Protein AF-A0AA87K3X0-F1 (afdb_monomer)

Secondary structure (DSSP, 8-state):
----PPP-----------------PPPP----------------------------HHHHHHHHHHHHHHHHHHHHHHHHHHHHHHHHHHHHHHHHHHHHHHHHHHHHHHHHHHH--HHHHHHHHHHHHHHHHHHHHHHHHHHHHHHHHHHHHHHHHHHHHHHHHHHHHHHHHHHHHHHHHHHHHHHHHHHTTS-HHHHHHHHHHHHHHHHHHHHHHHHHHHHHHHHHHHHHHHHHHHHHHHHHHHHHHHHHHHHHHHHHHHHHHHHHHHHHHHHHHHHHHHHHHHHHT--EEE--SSHHHHHHHHHHHHHHHHHHHHSGGGS-HHHHHHHHHHHHHHHHHHHHHHHHHHHH-EEEPPP--------TTS--TTT-

Sequence (376 aa):
MNKKSIKTLATGAAIATAIGATSVPTFAEEVTPTVETNTDTVVSATETPVAEAPKTSADVKPALDAQQAVVDATAAEANQAQADVDAANQAVATAEAEVTTATQAVKDAEENLANATPENIAANQADQTANLADQTANATETDEVNAEIESQTQTVTDAQVAVDTAQAEKDQADSAVTAAEADVKAAQDALSGTGLAEAQATLDTANKAVTDAKANVDTATQAVEDAKKADTKRQEAIDAATTDVSVKTDAVDTASSRVTAAQNNVASTTEALAKANDAVTAATDALKNVDTLTISGPIEEFGDTLSKYQRIKMKLAFSSQHYTADEITALEAEQEELNKKLTEFGAEIFKTGKLNLAPNQNKETFDPNNMTYDQR

Organism: NCBI:txid996306

Mean predicted aligned error: 22.21 Å

pLDDT: mean 76.87, std 21.36, range [25.72, 97.62]

Radius of gyration: 57.91 Å; Cα contacts (8 Å, |Δi|>4): 70; chains: 1; bounding box: 135×62×169 Å

Structure (mmCIF, N/CA/C/O backbone):
data_AF-A0AA87K3X0-F1
#
_entry.id   AF-A0AA87K3X0-F1
#
loop_
_atom_site.group_PDB
_atom_site.id
_atom_site.type_symbol
_atom_site.label_atom_id
_atom_site.label_alt_id
_atom_site.label_comp_id
_atom_site.label_asym_id
_atom_site.label_entity_id
_atom_site.label_seq_id
_atom_site.pdbx_PDB_ins_code
_atom_site.Cartn_x
_atom_site.Cartn_y
_atom_site.Cartn_z
_atom_site.occupancy
_atom_site.B_iso_or_equiv
_atom_site.auth_seq_id
_atom_site.auth_comp_id
_atom_site.auth_asym_id
_atom_site.auth_atom_id
_atom_site.pdbx_PDB_model_num
ATOM 1 N N . MET A 1 1 ? -22.205 -8.011 -4.528 1.00 39.41 1 MET A N 1
ATOM 2 C CA . MET A 1 1 ? -22.353 -8.088 -6.001 1.00 39.41 1 MET A CA 1
ATOM 3 C C . MET A 1 1 ? -22.701 -6.708 -6.539 1.00 39.41 1 MET A C 1
ATOM 5 O O . MET A 1 1 ? -23.805 -6.250 -6.298 1.00 39.41 1 MET A O 1
ATOM 9 N N . ASN A 1 2 ? -21.780 -6.044 -7.241 1.00 32.84 2 ASN A N 1
ATOM 10 C CA . ASN A 1 2 ? -22.113 -4.926 -8.127 1.00 32.84 2 ASN A CA 1
ATOM 11 C C . ASN A 1 2 ? -21.024 -4.825 -9.207 1.00 32.84 2 ASN A C 1
ATOM 13 O O . ASN A 1 2 ? -19.932 -4.327 -8.957 1.00 32.84 2 ASN A O 1
ATOM 17 N N . LYS A 1 3 ? -21.292 -5.388 -10.391 1.00 39.09 3 LYS A N 1
ATOM 18 C CA . LYS A 1 3 ? -20.393 -5.338 -11.552 1.00 39.09 3 LYS A CA 1
ATOM 19 C C . LYS A 1 3 ? -20.714 -4.068 -12.341 1.00 39.09 3 LYS A C 1
ATOM 21 O O . LYS A 1 3 ? -21.765 -4.008 -12.973 1.00 39.09 3 LYS A O 1
ATOM 26 N N . LYS A 1 4 ? -19.836 -3.063 -12.308 1.00 34.44 4 LYS A N 1
ATOM 27 C CA . LYS A 1 4 ? -19.873 -1.940 -13.257 1.00 34.44 4 LYS A CA 1
ATOM 28 C C . LYS A 1 4 ? -18.741 -2.096 -14.266 1.00 34.44 4 LYS A C 1
ATOM 30 O O . LYS A 1 4 ? -17.576 -2.206 -13.909 1.00 34.44 4 LYS A O 1
ATOM 35 N N . SER A 1 5 ? -19.155 -2.167 -15.521 1.00 40.62 5 SER A N 1
ATOM 36 C CA . SER A 1 5 ? -18.374 -2.433 -16.720 1.00 40.62 5 SER A CA 1
ATOM 37 C C . SER A 1 5 ? -17.413 -1.287 -17.050 1.00 40.62 5 SER A C 1
ATOM 39 O O . SER A 1 5 ? -17.825 -0.128 -17.088 1.00 40.62 5 SER A O 1
ATOM 41 N N . ILE A 1 6 ? -16.156 -1.620 -17.350 1.00 34.06 6 ILE A N 1
ATOM 42 C CA . ILE A 1 6 ? -15.160 -0.703 -17.917 1.00 34.06 6 ILE A CA 1
ATOM 43 C C . ILE A 1 6 ? -15.480 -0.496 -19.405 1.00 34.06 6 ILE A C 1
ATOM 45 O O . ILE A 1 6 ? -15.529 -1.449 -20.181 1.00 34.06 6 ILE A O 1
ATOM 49 N N . LYS A 1 7 ? -15.744 0.758 -19.788 1.00 34.09 7 LYS A N 1
ATOM 50 C CA . LYS A 1 7 ? -15.836 1.221 -21.179 1.00 34.09 7 LYS A CA 1
ATOM 51 C C . LYS A 1 7 ? -14.447 1.685 -21.620 1.00 34.09 7 LYS A C 1
ATOM 53 O O . LYS A 1 7 ? -13.937 2.658 -21.076 1.00 34.09 7 LYS A O 1
ATOM 58 N N . THR A 1 8 ? -13.877 1.025 -22.621 1.00 30.80 8 THR A N 1
ATOM 59 C CA . THR A 1 8 ? -12.679 1.480 -23.336 1.00 30.80 8 THR A CA 1
ATOM 60 C C . THR A 1 8 ? -13.025 2.717 -24.171 1.00 30.80 8 THR A C 1
ATOM 62 O O . THR A 1 8 ? -13.843 2.632 -25.087 1.00 30.80 8 THR A O 1
ATOM 65 N N . LEU A 1 9 ? -12.430 3.870 -23.847 1.00 25.72 9 LEU A N 1
ATOM 66 C CA . LEU A 1 9 ? -12.404 5.053 -24.711 1.00 25.72 9 LEU A CA 1
ATOM 67 C C . LEU A 1 9 ? -11.159 4.963 -25.601 1.00 25.72 9 LEU A C 1
ATOM 69 O O . LEU A 1 9 ? -10.038 5.076 -25.115 1.00 25.72 9 LEU A O 1
ATOM 73 N N . ALA A 1 10 ? -11.367 4.766 -26.900 1.00 33.19 10 ALA A N 1
ATOM 74 C CA . ALA A 1 10 ? -10.360 5.028 -27.915 1.00 33.19 10 ALA A CA 1
ATOM 75 C C . ALA A 1 10 ? -10.420 6.520 -28.267 1.00 33.19 10 ALA A C 1
ATOM 77 O O . ALA A 1 10 ? -11.399 6.977 -28.856 1.00 33.19 10 ALA A O 1
ATOM 78 N N . THR A 1 11 ? -9.381 7.272 -27.907 1.00 29.14 11 THR A N 1
ATOM 79 C CA . THR A 1 11 ? -9.188 8.652 -28.364 1.00 29.14 11 THR A CA 1
ATOM 80 C C . THR A 1 11 ? -7.945 8.669 -29.242 1.00 29.14 11 THR A C 1
ATOM 82 O O . THR A 1 11 ? -6.830 8.848 -28.764 1.00 29.14 11 THR A O 1
ATOM 85 N N . GLY A 1 12 ? -8.145 8.413 -30.535 1.00 26.95 12 GLY A N 1
ATOM 86 C CA . GLY A 1 12 ? -7.136 8.637 -31.562 1.00 26.95 12 GLY A CA 1
ATOM 87 C C . GLY A 1 12 ? -7.051 10.127 -31.873 1.00 26.95 12 GLY A C 1
ATOM 88 O O . GLY A 1 12 ? -8.012 10.711 -32.373 1.00 26.95 12 GLY A O 1
ATOM 89 N N . ALA A 1 13 ? -5.910 10.740 -31.571 1.00 27.61 13 ALA A N 1
ATOM 90 C CA . ALA A 1 13 ? -5.542 12.036 -32.116 1.00 27.61 13 ALA A CA 1
ATOM 91 C C . ALA A 1 13 ? -4.786 11.796 -33.429 1.00 27.61 13 ALA A C 1
ATOM 93 O O . ALA A 1 13 ? -3.666 11.292 -33.434 1.00 27.61 13 ALA A O 1
ATOM 94 N N . ALA A 1 14 ? -5.440 12.119 -34.543 1.00 26.19 14 ALA A N 1
ATOM 95 C CA . ALA A 1 14 ? -4.833 12.162 -35.863 1.00 26.19 14 ALA A CA 1
ATOM 96 C C . ALA A 1 14 ? -3.895 13.375 -35.950 1.00 26.19 14 ALA A C 1
ATOM 98 O O . ALA A 1 14 ? -4.338 14.511 -35.788 1.00 26.19 14 ALA A O 1
ATOM 99 N N . ILE A 1 15 ? -2.616 13.136 -36.238 1.00 28.39 15 ILE A N 1
ATOM 100 C CA . ILE A 1 15 ? -1.710 14.164 -36.753 1.00 28.39 15 ILE A CA 1
ATOM 101 C C . ILE A 1 15 ? -1.586 13.893 -38.248 1.00 28.39 15 ILE A C 1
ATOM 103 O O . ILE A 1 15 ? -0.976 12.919 -38.677 1.00 28.39 15 ILE A O 1
ATOM 107 N N . ALA A 1 16 ? -2.266 14.729 -39.026 1.00 28.83 16 ALA A N 1
ATOM 108 C CA . ALA A 1 16 ? -2.150 14.765 -40.469 1.00 28.83 16 ALA A CA 1
ATOM 109 C C . ALA A 1 16 ? -0.854 15.490 -40.846 1.00 28.83 16 ALA A C 1
ATOM 111 O O . ALA A 1 16 ? -0.671 16.652 -40.482 1.00 28.83 16 ALA A O 1
ATOM 112 N N . THR A 1 17 ? -0.009 14.842 -41.640 1.00 28.14 17 THR A N 1
ATOM 113 C CA . THR A 1 17 ? 1.027 15.527 -42.415 1.00 28.14 17 THR A CA 1
ATOM 114 C C . THR A 1 17 ? 0.884 15.088 -43.861 1.00 28.14 17 THR A C 1
ATOM 116 O O . THR A 1 17 ? 1.125 13.940 -44.222 1.00 28.14 17 THR A O 1
ATOM 119 N N . ALA A 1 18 ? 0.388 16.018 -44.670 1.00 32.91 18 ALA A N 1
ATOM 120 C CA . ALA A 1 18 ? 0.258 15.891 -46.106 1.00 32.91 18 ALA A CA 1
ATOM 121 C C . ALA A 1 18 ? 1.643 15.907 -46.759 1.00 32.91 18 ALA A C 1
ATOM 123 O O . ALA A 1 18 ? 2.394 16.856 -46.549 1.00 32.91 18 ALA A O 1
ATOM 124 N N . ILE A 1 19 ? 1.940 14.920 -47.604 1.00 31.41 19 ILE A N 1
ATOM 125 C CA . ILE A 1 19 ? 2.912 15.077 -48.688 1.00 31.41 19 ILE A CA 1
ATOM 126 C C . ILE A 1 19 ? 2.260 14.509 -49.943 1.00 31.41 19 ILE A C 1
ATOM 128 O O . ILE A 1 19 ? 2.076 13.303 -50.095 1.00 31.41 19 ILE A O 1
ATOM 132 N N . GLY A 1 20 ? 1.815 15.435 -50.789 1.00 30.27 20 GLY A N 1
ATOM 133 C CA . GLY A 1 20 ? 1.300 15.149 -52.111 1.00 30.27 20 GLY A CA 1
ATOM 134 C C . GLY A 1 20 ? 2.400 14.642 -53.035 1.00 30.27 20 GLY A C 1
ATOM 135 O O . GLY A 1 20 ? 3.571 14.997 -52.908 1.00 30.27 20 GLY A O 1
ATOM 136 N N . ALA A 1 21 ? 1.956 13.810 -53.968 1.00 30.50 21 ALA A N 1
ATOM 137 C CA . ALA A 1 21 ? 2.640 13.389 -55.174 1.00 30.50 21 ALA A CA 1
ATOM 138 C C . ALA A 1 21 ? 3.437 14.522 -55.848 1.00 30.50 21 ALA A C 1
ATOM 140 O O . ALA A 1 21 ? 2.972 15.655 -55.900 1.00 30.50 21 ALA A O 1
ATOM 141 N N . THR A 1 22 ? 4.578 14.192 -56.456 1.00 28.61 22 THR A N 1
ATOM 142 C CA . THR A 1 22 ? 4.639 13.901 -57.900 1.00 28.61 22 THR A CA 1
ATOM 143 C C . THR A 1 22 ? 6.055 13.513 -58.332 1.00 28.61 22 THR A C 1
ATOM 145 O O . THR A 1 22 ? 7.023 14.180 -57.989 1.00 28.61 22 THR A O 1
ATOM 148 N N . SER A 1 23 ? 6.106 12.460 -59.153 1.00 29.61 23 SER A N 1
ATOM 149 C CA . SER A 1 23 ? 7.052 12.212 -60.252 1.00 29.61 23 SER A CA 1
ATOM 150 C C . SER A 1 23 ? 8.557 12.159 -59.962 1.00 29.61 23 SER A C 1
ATOM 152 O O . SER A 1 23 ? 9.269 13.158 -59.967 1.00 29.61 23 SER A O 1
ATOM 154 N N . VAL A 1 24 ? 9.024 10.915 -59.897 1.00 32.34 24 VAL A N 1
ATOM 155 C CA . VAL A 1 24 ? 10.329 10.421 -60.362 1.00 32.34 24 VAL A CA 1
ATOM 156 C C . VAL A 1 24 ? 10.765 11.078 -61.686 1.00 32.34 24 VAL A C 1
ATOM 158 O O . VAL A 1 24 ? 9.972 11.078 -62.632 1.00 32.34 24 VAL A O 1
ATOM 161 N N . PRO A 1 25 ? 12.032 11.496 -61.839 1.00 28.34 25 PRO A N 1
ATOM 162 C CA . PRO A 1 25 ? 12.746 11.363 -63.092 1.00 28.34 25 PRO A CA 1
ATOM 163 C C . PRO A 1 25 ? 13.448 10.001 -63.122 1.00 28.34 25 PRO A C 1
ATOM 165 O O . PRO A 1 25 ? 14.240 9.634 -62.257 1.00 28.34 25 PRO A O 1
ATOM 168 N N . THR A 1 26 ? 13.107 9.241 -64.151 1.00 29.28 26 THR A N 1
ATOM 169 C CA . THR A 1 26 ? 13.839 8.091 -64.673 1.00 29.28 26 THR A CA 1
ATOM 170 C C . THR A 1 26 ? 15.326 8.415 -64.842 1.00 29.28 26 THR A C 1
ATOM 172 O O . THR A 1 26 ? 15.663 9.335 -65.588 1.00 29.28 26 THR A O 1
ATOM 175 N N . PHE A 1 27 ? 16.209 7.644 -64.204 1.00 31.34 27 PHE A N 1
ATOM 176 C CA . PHE A 1 27 ? 17.627 7.626 -64.561 1.00 31.34 27 PHE A CA 1
ATOM 177 C C . PHE A 1 27 ? 17.776 6.987 -65.944 1.00 31.34 27 PHE A C 1
ATOM 179 O O . PHE A 1 27 ? 17.347 5.853 -66.162 1.00 31.34 27 PHE A O 1
ATOM 186 N N . ALA A 1 28 ? 18.337 7.750 -66.879 1.00 31.33 28 ALA A N 1
ATOM 187 C CA . ALA A 1 28 ? 18.762 7.252 -68.174 1.00 31.33 28 ALA A CA 1
ATOM 188 C C . ALA A 1 28 ? 20.022 6.390 -68.019 1.00 31.33 28 ALA A C 1
ATOM 190 O O . ALA A 1 28 ? 20.856 6.641 -67.149 1.00 31.33 28 ALA A O 1
ATOM 191 N N . GLU A 1 29 ? 20.089 5.384 -68.885 1.00 29.25 29 GLU A N 1
ATOM 192 C CA . GLU A 1 29 ? 21.160 4.425 -69.128 1.00 29.25 29 GLU A CA 1
ATOM 193 C C . GLU A 1 29 ? 22.583 4.888 -68.766 1.00 29.25 29 GLU A C 1
ATOM 195 O O . GLU A 1 29 ? 23.046 5.966 -69.143 1.00 29.25 29 GLU A O 1
ATOM 200 N N . GLU A 1 30 ? 23.306 3.975 -68.124 1.00 35.97 30 GLU A N 1
ATOM 201 C CA . GLU A 1 30 ? 24.761 3.934 -68.038 1.00 35.97 30 GLU A CA 1
ATOM 202 C C . GLU A 1 30 ? 25.387 4.071 -69.439 1.00 35.97 30 GLU A C 1
ATOM 204 O O . GLU A 1 30 ? 25.327 3.155 -70.259 1.00 35.97 30 GLU A O 1
ATOM 209 N N . VAL A 1 31 ? 26.017 5.214 -69.727 1.00 28.16 31 VAL A N 1
ATOM 210 C CA . VAL A 1 31 ? 26.893 5.351 -70.896 1.00 28.16 31 VAL A CA 1
ATOM 211 C C . VAL A 1 31 ? 28.305 4.954 -70.483 1.00 28.16 31 VAL A C 1
ATOM 213 O O . VAL A 1 31 ? 29.070 5.739 -69.925 1.00 28.16 31 VAL A O 1
ATOM 216 N N . THR A 1 32 ? 28.658 3.712 -70.800 1.00 31.03 32 THR A N 1
ATOM 217 C CA . THR A 1 32 ? 30.041 3.238 -70.917 1.00 31.03 32 THR A CA 1
ATOM 218 C C . THR A 1 32 ? 30.852 4.154 -71.848 1.00 31.03 32 THR A C 1
ATOM 220 O O . THR A 1 32 ? 30.417 4.385 -72.982 1.00 31.03 32 THR A O 1
ATOM 223 N N . PRO A 1 33 ? 32.049 4.638 -71.459 1.00 30.61 33 PRO A N 1
ATOM 224 C CA . PRO A 1 33 ? 32.908 5.382 -72.370 1.00 30.61 33 PRO A CA 1
ATOM 225 C C . PRO A 1 33 ? 33.493 4.418 -73.407 1.00 30.61 33 PRO A C 1
ATOM 227 O O . PRO A 1 33 ? 34.402 3.637 -73.124 1.00 30.61 33 PRO A O 1
ATOM 230 N N . THR A 1 34 ? 32.964 4.472 -74.627 1.00 29.66 34 THR A N 1
ATOM 231 C CA . THR A 1 34 ? 33.582 3.804 -75.774 1.00 29.66 34 THR A CA 1
ATOM 232 C C . THR A 1 34 ? 34.724 4.688 -76.259 1.00 29.66 34 THR A C 1
ATOM 234 O O . THR A 1 34 ? 34.512 5.826 -76.672 1.00 29.66 34 THR A O 1
ATOM 237 N N . VAL A 1 35 ? 35.949 4.174 -76.177 1.00 39.38 35 VAL A N 1
ATOM 238 C CA . VAL A 1 35 ? 37.115 4.755 -76.844 1.00 39.38 35 VAL A CA 1
ATOM 239 C C . VAL A 1 35 ? 36.941 4.535 -78.347 1.00 39.38 35 VAL A C 1
ATOM 241 O O . VAL A 1 35 ? 37.147 3.424 -78.827 1.00 39.38 35 VAL A O 1
ATOM 244 N N . GLU A 1 36 ? 36.590 5.583 -79.093 1.00 32.38 36 GLU A N 1
ATOM 245 C CA . GLU A 1 36 ? 36.835 5.628 -80.536 1.00 32.38 36 GLU A CA 1
ATOM 246 C C . GLU A 1 36 ? 38.076 6.470 -80.823 1.00 32.38 36 GLU A C 1
ATOM 248 O O . GLU A 1 36 ? 38.133 7.684 -80.633 1.00 32.38 36 GLU A O 1
ATOM 253 N N . THR A 1 37 ? 39.100 5.776 -81.298 1.00 37.59 37 THR A N 1
ATOM 254 C CA . THR A 1 37 ? 40.258 6.342 -81.970 1.00 37.59 37 THR A CA 1
ATOM 255 C C . THR A 1 37 ? 39.826 6.992 -83.284 1.00 37.59 37 THR A C 1
ATOM 257 O O . THR A 1 37 ? 39.438 6.278 -84.204 1.00 37.59 37 THR A O 1
ATOM 260 N N . ASN A 1 38 ? 39.992 8.308 -83.418 1.00 33.94 38 ASN A N 1
ATOM 261 C CA . ASN A 1 38 ? 40.158 8.943 -84.724 1.00 33.94 38 ASN A CA 1
ATOM 262 C C . ASN A 1 38 ? 41.566 9.531 -84.812 1.00 33.94 38 ASN A C 1
ATOM 264 O O . ASN A 1 38 ? 41.920 10.516 -84.167 1.00 33.94 38 ASN A O 1
ATOM 268 N N . THR A 1 39 ? 42.385 8.839 -85.594 1.00 40.69 39 THR A N 1
ATOM 269 C CA . THR A 1 39 ? 43.592 9.364 -86.216 1.00 40.69 39 THR A CA 1
ATOM 270 C C . THR A 1 39 ? 43.141 10.218 -87.394 1.00 40.69 39 THR A C 1
ATOM 272 O O . THR A 1 39 ? 42.508 9.678 -88.290 1.00 40.69 39 THR A O 1
ATOM 275 N N . ASP A 1 40 ? 43.480 11.509 -87.430 1.00 34.06 40 ASP A N 1
ATOM 276 C CA . ASP A 1 40 ? 43.921 12.102 -88.694 1.00 34.06 40 ASP A CA 1
ATOM 277 C C . ASP A 1 40 ? 44.720 13.401 -88.513 1.00 34.06 40 ASP A C 1
ATOM 279 O O . ASP A 1 40 ? 44.298 14.373 -87.894 1.00 34.06 40 ASP A O 1
ATOM 283 N N . THR A 1 41 ? 45.900 13.362 -89.127 1.00 30.42 41 THR A N 1
ATOM 284 C CA . THR A 1 41 ? 46.695 14.464 -89.683 1.00 30.42 41 THR A CA 1
ATOM 285 C C . THR A 1 41 ? 47.064 15.679 -88.826 1.00 30.42 41 THR A C 1
ATOM 287 O O . THR A 1 41 ? 46.331 16.651 -88.672 1.00 30.42 41 THR A O 1
ATOM 290 N N . VAL A 1 42 ? 48.354 15.707 -88.478 1.00 40.00 42 VAL A N 1
ATOM 291 C CA . VAL A 1 42 ? 49.167 16.929 -88.474 1.00 40.00 42 VAL A CA 1
ATOM 292 C C . VAL A 1 42 ? 49.010 17.624 -89.833 1.00 40.00 42 VAL A C 1
ATOM 294 O O . VAL A 1 42 ? 49.481 17.103 -90.843 1.00 40.00 42 VAL A O 1
ATOM 297 N N . VAL A 1 43 ? 48.404 18.812 -89.863 1.00 31.95 43 VAL A N 1
ATOM 298 C CA . VAL A 1 43 ? 48.548 19.746 -90.987 1.00 31.95 43 VAL A CA 1
ATOM 299 C C . VAL A 1 43 ? 49.369 20.934 -90.511 1.00 31.95 43 VAL A C 1
ATOM 301 O O . VAL A 1 43 ? 48.915 21.800 -89.769 1.00 31.95 43 VAL A O 1
ATOM 304 N N . SER A 1 44 ? 50.623 20.938 -90.954 1.00 45.81 44 SER A N 1
ATOM 305 C CA . SER A 1 44 ? 51.429 22.143 -91.080 1.00 45.81 44 SER A CA 1
ATOM 306 C C . SER A 1 44 ? 50.742 23.072 -92.084 1.00 45.81 44 SER A C 1
ATOM 308 O O . SER A 1 44 ? 50.563 22.697 -93.240 1.00 45.81 44 SER A O 1
ATOM 310 N N . ALA A 1 45 ? 50.372 24.275 -91.652 1.00 34.34 45 ALA A N 1
ATOM 311 C CA . ALA A 1 45 ? 50.023 25.369 -92.546 1.00 34.34 45 ALA A CA 1
ATOM 312 C C . ALA A 1 45 ? 50.632 26.664 -92.006 1.00 34.34 45 ALA A C 1
ATOM 314 O O . ALA A 1 45 ? 50.171 27.264 -91.037 1.00 34.34 45 ALA A O 1
ATOM 315 N N . THR A 1 46 ? 51.724 27.068 -92.644 1.00 41.00 46 THR A N 1
ATOM 316 C CA . THR A 1 46 ? 52.197 28.446 -92.661 1.00 41.00 46 THR A CA 1
ATOM 317 C C . THR A 1 46 ? 51.105 29.293 -93.316 1.00 41.00 46 THR A C 1
ATOM 319 O O . THR A 1 46 ? 50.991 29.281 -94.539 1.00 41.00 46 THR A O 1
ATOM 322 N N . GLU A 1 47 ? 50.306 30.022 -92.537 1.00 40.34 47 GLU A N 1
ATOM 323 C CA . GLU A 1 47 ? 49.393 31.025 -93.089 1.00 40.34 47 GLU A CA 1
ATOM 324 C C . GLU A 1 47 ? 49.972 32.431 -92.933 1.00 40.34 47 GLU A C 1
ATOM 326 O O . GLU A 1 47 ? 50.352 32.908 -91.865 1.00 40.34 47 GLU A O 1
ATOM 331 N N . THR A 1 48 ? 50.097 33.061 -94.092 1.00 34.81 48 THR A N 1
ATOM 332 C CA . THR A 1 48 ? 50.466 34.458 -94.312 1.00 34.81 48 THR A CA 1
ATOM 333 C C . THR A 1 48 ? 49.293 35.323 -93.830 1.00 34.81 48 THR A C 1
ATOM 335 O O . THR A 1 48 ? 48.155 34.897 -94.023 1.00 34.81 48 THR A O 1
ATOM 338 N N . PRO A 1 49 ? 49.491 36.515 -93.231 1.00 41.84 49 PRO A N 1
ATOM 339 C CA . PRO A 1 49 ? 48.372 37.313 -92.742 1.00 41.84 49 PRO A CA 1
ATOM 340 C C . PRO A 1 49 ? 47.573 37.858 -93.930 1.00 41.84 49 PRO A C 1
ATOM 342 O O . PRO A 1 49 ? 47.898 38.900 -94.500 1.00 41.84 49 PRO A O 1
ATOM 345 N N . VAL A 1 50 ? 46.516 37.148 -94.317 1.00 37.00 50 VAL A N 1
ATOM 346 C CA . VAL A 1 50 ? 45.432 37.736 -95.094 1.00 37.00 50 VAL A CA 1
ATOM 347 C C . VAL A 1 50 ? 44.645 38.575 -94.102 1.00 37.00 50 VAL A C 1
ATOM 349 O O . VAL A 1 50 ? 44.001 38.050 -93.199 1.00 37.00 50 VAL A O 1
ATOM 352 N N . ALA A 1 51 ? 44.760 39.894 -94.229 1.00 45.34 51 ALA A N 1
ATOM 353 C CA . ALA A 1 51 ? 43.905 40.821 -93.512 1.00 45.34 51 ALA A CA 1
ATOM 354 C C . ALA A 1 51 ? 42.445 40.510 -93.878 1.00 45.34 51 ALA A C 1
ATOM 356 O O . ALA A 1 51 ? 41.987 40.859 -94.968 1.00 45.34 51 ALA A O 1
ATOM 357 N N . GLU A 1 52 ? 41.728 39.823 -92.981 1.00 46.16 52 GLU A N 1
ATOM 358 C CA . GLU A 1 52 ? 40.271 39.780 -93.026 1.00 46.16 52 GLU A CA 1
ATOM 359 C C . GLU A 1 52 ? 39.773 41.228 -92.977 1.00 46.16 52 GLU A C 1
ATOM 361 O O . GLU A 1 52 ? 40.195 42.028 -92.135 1.00 46.16 52 GLU A O 1
ATOM 366 N N . ALA A 1 53 ? 38.882 41.577 -93.907 1.00 49.22 53 ALA A N 1
ATOM 367 C CA . ALA A 1 53 ? 38.125 42.815 -93.828 1.00 49.22 53 ALA A CA 1
ATOM 368 C C . ALA A 1 53 ? 37.502 42.928 -92.421 1.00 49.22 53 ALA A C 1
ATOM 370 O O . ALA A 1 53 ? 37.064 41.905 -91.888 1.00 49.22 53 ALA A O 1
ATOM 371 N N . PRO A 1 54 ? 37.464 44.124 -91.802 1.00 51.81 54 PRO A N 1
ATOM 372 C CA . PRO A 1 54 ? 36.912 44.277 -90.462 1.00 51.81 54 PRO A CA 1
ATOM 373 C C . PRO A 1 54 ? 35.496 43.691 -90.426 1.00 51.81 54 PRO A C 1
ATOM 375 O O . PRO A 1 54 ? 34.596 44.198 -91.097 1.00 51.81 54 PRO A O 1
ATOM 378 N N . LYS A 1 55 ? 35.333 42.592 -89.676 1.00 55.06 55 LYS A N 1
ATOM 379 C CA . LYS A 1 55 ? 34.046 41.927 -89.449 1.00 55.06 55 LYS A CA 1
ATOM 380 C C . LYS A 1 55 ? 33.074 42.974 -88.921 1.00 55.06 55 LYS A C 1
ATOM 382 O O . LYS A 1 55 ? 33.387 43.714 -87.986 1.00 55.06 55 LYS A O 1
ATOM 387 N N . THR A 1 56 ? 31.904 43.066 -89.533 1.00 58.72 56 THR A N 1
ATOM 388 C CA . THR A 1 56 ? 30.863 43.973 -89.057 1.00 58.72 56 THR A CA 1
ATOM 389 C C . THR A 1 56 ? 30.215 43.384 -87.803 1.00 58.72 56 THR A C 1
ATOM 391 O O . THR A 1 56 ? 30.292 42.181 -87.558 1.00 58.72 56 THR A O 1
ATOM 394 N N . SER A 1 57 ? 29.526 44.199 -86.997 1.00 60.84 57 SER A N 1
ATOM 395 C CA . SER A 1 57 ? 28.801 43.711 -85.807 1.00 60.84 57 SER A CA 1
ATOM 396 C C . SER A 1 57 ? 27.804 42.577 -86.114 1.00 60.84 57 SER A C 1
ATOM 398 O O . SER A 1 57 ? 27.430 41.848 -85.198 1.00 60.84 57 SER A O 1
ATOM 400 N N . ALA A 1 58 ? 27.371 42.424 -87.370 1.00 65.25 58 ALA A N 1
ATOM 401 C CA . ALA A 1 58 ? 26.490 41.346 -87.808 1.00 65.25 58 ALA A CA 1
ATOM 402 C C . ALA A 1 58 ? 27.213 39.990 -87.945 1.00 65.25 58 ALA A C 1
ATOM 404 O O . ALA A 1 58 ? 26.589 38.957 -87.724 1.00 65.25 58 ALA A O 1
ATOM 405 N N . ASP A 1 59 ? 28.518 39.988 -88.238 1.00 63.62 59 ASP A N 1
ATOM 406 C CA . ASP A 1 59 ? 29.304 38.772 -88.500 1.00 63.62 59 ASP A CA 1
ATOM 407 C C . ASP A 1 59 ? 29.736 38.042 -87.211 1.00 63.62 59 ASP A C 1
ATOM 409 O O . ASP A 1 59 ? 30.024 36.849 -87.238 1.00 63.62 59 ASP A O 1
ATOM 413 N N . VAL A 1 60 ? 29.777 38.743 -86.070 1.00 69.00 60 VAL A N 1
ATOM 414 C CA . VAL A 1 60 ? 30.237 38.213 -84.764 1.00 69.00 60 VAL A CA 1
ATOM 415 C C . VAL A 1 60 ? 29.109 37.922 -83.773 1.00 69.00 60 VAL A C 1
ATOM 417 O O . VAL A 1 60 ? 29.298 37.157 -82.827 1.00 69.00 60 VAL A O 1
ATOM 420 N N . LYS A 1 61 ? 27.920 38.496 -83.986 1.00 75.25 61 LYS A N 1
ATOM 421 C CA . LYS A 1 61 ? 26.778 38.354 -83.074 1.00 75.25 61 LYS A CA 1
ATOM 422 C C . LYS A 1 61 ? 26.314 36.893 -82.889 1.00 75.25 61 LYS A C 1
ATOM 424 O O . LYS A 1 61 ? 26.134 36.506 -81.738 1.00 75.25 61 LYS A O 1
ATOM 429 N N . PRO A 1 62 ? 26.183 36.054 -83.939 1.00 81.56 62 PRO A N 1
ATOM 430 C CA . PRO A 1 62 ? 25.712 34.675 -83.769 1.00 81.56 62 PRO A CA 1
ATOM 431 C C . PRO A 1 62 ? 26.635 33.805 -82.901 1.00 81.56 62 PRO A C 1
ATOM 433 O O . PRO A 1 62 ? 26.157 32.985 -82.124 1.00 81.56 62 PRO A O 1
ATOM 436 N N . ALA A 1 63 ? 27.956 33.994 -83.002 1.00 76.75 63 ALA A N 1
ATOM 437 C CA . ALA A 1 63 ? 28.934 33.249 -82.206 1.00 76.75 63 ALA A CA 1
ATOM 438 C C . ALA A 1 63 ? 28.945 33.686 -80.730 1.00 76.75 63 ALA A C 1
ATOM 440 O O . ALA A 1 63 ? 29.129 32.854 -79.842 1.00 76.75 63 ALA A O 1
ATOM 441 N N . LEU A 1 64 ? 28.718 34.978 -80.467 1.00 74.81 64 LEU A N 1
ATOM 442 C CA . LEU A 1 64 ? 28.593 35.510 -79.110 1.00 74.81 64 LEU A CA 1
ATOM 443 C C . LEU A 1 64 ? 27.283 35.060 -78.446 1.00 74.81 64 LEU A C 1
ATOM 445 O O . LEU A 1 64 ? 27.312 34.629 -77.298 1.00 74.81 64 LEU A O 1
ATOM 449 N N . ASP A 1 65 ? 26.164 35.089 -79.180 1.00 82.12 65 ASP A N 1
ATOM 450 C CA . ASP A 1 65 ? 24.878 34.560 -78.707 1.00 82.12 65 ASP A CA 1
ATOM 451 C C . ASP A 1 65 ? 24.998 33.050 -78.376 1.00 82.12 65 ASP A C 1
ATOM 453 O O . ASP A 1 65 ? 24.465 32.592 -77.366 1.00 82.12 65 ASP A O 1
ATOM 457 N N . ALA A 1 66 ? 25.752 32.277 -79.174 1.00 78.56 66 ALA A N 1
ATOM 458 C CA . ALA A 1 66 ? 26.014 30.857 -78.911 1.00 78.56 66 ALA A CA 1
ATOM 459 C C . ALA A 1 66 ? 26.899 30.619 -77.670 1.00 78.56 66 ALA A C 1
ATOM 461 O O . ALA A 1 66 ? 26.610 29.719 -76.885 1.00 78.56 66 ALA A O 1
ATOM 462 N N . GLN A 1 67 ? 27.948 31.423 -77.453 1.00 77.94 67 GLN A N 1
ATOM 463 C CA . GLN A 1 67 ? 28.745 31.355 -76.219 1.00 77.94 67 GLN A CA 1
ATOM 464 C C . GLN A 1 67 ? 27.927 31.739 -74.985 1.00 77.94 67 GLN A C 1
ATOM 466 O O . GLN A 1 67 ? 28.063 31.087 -73.953 1.00 77.94 67 GLN A O 1
ATOM 471 N N . GLN A 1 68 ? 27.056 32.745 -75.090 1.00 80.75 68 GLN A N 1
ATOM 472 C CA . GLN A 1 68 ? 26.167 33.125 -73.994 1.00 80.75 68 GLN A CA 1
ATOM 473 C C . GLN A 1 68 ? 25.214 31.980 -73.632 1.00 80.75 68 GLN A C 1
ATOM 475 O O . GLN A 1 68 ? 25.067 31.673 -72.456 1.00 80.75 68 GLN A O 1
ATOM 480 N N . ALA A 1 69 ? 24.649 31.283 -74.624 1.00 83.44 69 ALA A N 1
ATOM 481 C CA . ALA A 1 69 ? 23.798 30.119 -74.379 1.00 83.44 69 ALA A CA 1
ATOM 482 C C . ALA A 1 69 ? 24.540 28.973 -73.664 1.00 83.44 69 ALA A C 1
ATOM 484 O O . ALA A 1 69 ? 23.969 28.328 -72.788 1.00 83.44 69 ALA A O 1
ATOM 485 N N . VAL A 1 70 ? 25.814 28.737 -74.001 1.00 84.62 70 VAL A N 1
ATOM 486 C CA . VAL A 1 70 ? 26.656 27.753 -73.295 1.00 84.62 70 VAL A CA 1
ATOM 487 C C . VAL A 1 70 ? 26.932 28.199 -71.859 1.00 84.62 70 VAL A C 1
ATOM 489 O O . VAL A 1 70 ? 26.802 27.393 -70.945 1.00 84.62 70 VAL A O 1
ATOM 492 N N . VAL A 1 71 ? 27.258 29.476 -71.635 1.00 85.75 71 VAL A N 1
ATOM 493 C CA . VAL A 1 71 ? 27.477 30.026 -70.286 1.00 85.75 71 VAL A CA 1
ATOM 494 C C . VAL A 1 71 ? 26.214 29.922 -69.431 1.00 85.75 71 VAL A C 1
ATOM 496 O O . VAL A 1 71 ? 26.302 29.502 -68.280 1.00 85.75 71 VAL A O 1
ATOM 499 N N . ASP A 1 72 ? 25.048 30.245 -69.990 1.00 85.50 72 ASP A N 1
ATOM 500 C CA . ASP A 1 72 ? 23.764 30.149 -69.291 1.00 85.50 72 ASP A CA 1
ATOM 501 C C . ASP A 1 72 ? 23.425 28.688 -68.944 1.00 85.50 72 ASP A C 1
ATOM 503 O O . ASP A 1 72 ? 22.983 28.406 -67.829 1.00 85.50 72 ASP A O 1
ATOM 507 N N . ALA A 1 73 ? 23.690 27.746 -69.860 1.00 84.56 73 ALA A N 1
ATOM 508 C CA . ALA A 1 73 ? 23.506 26.313 -69.624 1.00 84.56 73 ALA A CA 1
ATOM 509 C C . ALA A 1 73 ? 24.454 25.779 -68.537 1.00 84.56 73 ALA A C 1
ATOM 511 O O . ALA A 1 73 ? 24.004 25.125 -67.599 1.00 84.56 73 ALA A O 1
ATOM 512 N N . THR A 1 74 ? 25.744 26.120 -68.596 1.00 84.25 74 THR A N 1
ATOM 513 C CA . THR A 1 74 ? 26.723 25.730 -67.570 1.00 84.25 74 THR A CA 1
ATOM 514 C C . THR A 1 74 ? 26.406 26.358 -66.211 1.00 84.25 74 THR A C 1
ATOM 516 O O . THR A 1 74 ? 26.561 25.7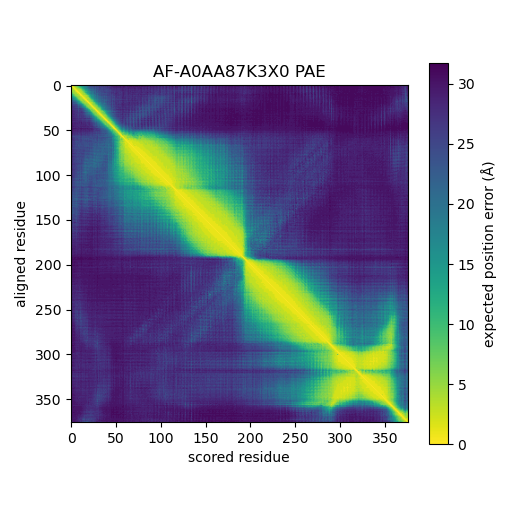06 -65.182 1.00 84.25 74 THR A O 1
ATOM 519 N N . ALA A 1 75 ? 25.927 27.605 -66.172 1.00 84.06 75 ALA A N 1
ATOM 520 C CA . ALA A 1 75 ? 25.483 28.238 -64.932 1.00 84.06 75 ALA A CA 1
ATOM 521 C C . ALA A 1 75 ? 24.252 27.530 -64.339 1.00 84.06 75 ALA A C 1
ATOM 523 O O . ALA A 1 75 ? 24.167 27.366 -63.122 1.00 84.06 75 ALA A O 1
ATOM 524 N N . ALA A 1 76 ? 23.317 27.078 -65.180 1.00 86.06 76 ALA A N 1
ATOM 525 C CA . ALA A 1 76 ? 22.172 26.286 -64.743 1.00 86.06 76 ALA A CA 1
ATOM 526 C C . ALA A 1 76 ? 22.596 24.914 -64.189 1.00 86.06 76 ALA A C 1
ATOM 528 O O . ALA A 1 76 ? 22.150 24.540 -63.107 1.00 86.06 76 ALA A O 1
ATOM 529 N N . GLU A 1 77 ? 23.501 24.204 -64.871 1.00 86.38 77 GLU A N 1
ATOM 530 C CA . GLU A 1 77 ? 24.064 22.931 -64.397 1.00 86.38 77 GLU A CA 1
ATOM 531 C C . GLU A 1 77 ? 24.819 23.094 -63.071 1.00 86.38 77 GLU A C 1
ATOM 533 O O . GLU A 1 77 ? 24.636 22.292 -62.158 1.00 86.38 77 GLU A O 1
ATOM 538 N N . ALA A 1 78 ? 25.612 24.158 -62.919 1.00 85.12 78 ALA A N 1
ATOM 539 C CA . ALA A 1 78 ? 26.322 24.448 -61.675 1.00 85.12 78 ALA A CA 1
ATOM 540 C C . ALA A 1 78 ? 25.360 24.743 -60.511 1.00 85.12 78 ALA A C 1
ATOM 542 O O . ALA A 1 78 ? 25.573 24.261 -59.398 1.00 85.12 78 ALA A O 1
ATOM 543 N N . ASN A 1 79 ? 24.282 25.493 -60.763 1.00 89.62 79 ASN A N 1
ATOM 544 C CA . ASN A 1 79 ? 23.247 25.746 -59.758 1.00 89.62 79 ASN A CA 1
ATOM 545 C C . ASN A 1 79 ? 22.497 24.462 -59.374 1.00 89.62 79 ASN A C 1
ATOM 547 O O . ASN A 1 79 ? 22.202 24.267 -58.196 1.00 89.62 79 ASN A O 1
ATOM 551 N N . GLN A 1 80 ? 22.220 23.580 -60.339 1.00 88.69 80 GLN A N 1
ATOM 552 C CA . GLN A 1 80 ? 21.594 22.285 -60.070 1.00 88.69 80 GLN A CA 1
ATOM 553 C C . GLN A 1 80 ? 22.517 21.385 -59.240 1.00 88.69 80 GLN A C 1
ATOM 555 O O . GLN A 1 80 ? 22.088 20.849 -58.224 1.00 88.69 80 GLN A O 1
ATOM 560 N N . ALA A 1 81 ? 23.799 21.293 -59.600 1.00 88.75 81 ALA A N 1
ATOM 561 C CA . ALA A 1 81 ? 24.781 20.523 -58.842 1.00 88.75 81 ALA A CA 1
ATOM 562 C C . ALA A 1 81 ? 24.944 21.045 -57.403 1.00 88.75 81 ALA A C 1
ATOM 564 O O . ALA A 1 81 ? 25.069 20.254 -56.470 1.00 88.75 81 ALA A O 1
ATOM 565 N N . GLN A 1 82 ? 24.905 22.367 -57.199 1.00 86.12 82 GLN A N 1
ATOM 566 C CA . GLN A 1 82 ? 24.928 22.950 -55.857 1.00 86.12 82 GLN A CA 1
ATOM 567 C C . GLN A 1 82 ? 23.675 22.577 -55.053 1.00 86.12 82 GLN A C 1
ATOM 569 O O . GLN A 1 82 ? 23.791 22.213 -53.884 1.00 86.12 82 GLN A O 1
ATOM 574 N N . ALA A 1 83 ? 22.492 22.612 -55.674 1.00 90.00 83 ALA A N 1
ATOM 575 C CA . ALA A 1 83 ? 21.252 22.192 -55.026 1.00 90.00 83 ALA A CA 1
ATOM 576 C C . ALA A 1 83 ? 21.277 20.702 -54.639 1.00 90.00 83 ALA A C 1
ATOM 578 O O . ALA A 1 83 ? 20.846 20.348 -53.541 1.00 90.00 83 ALA A O 1
ATOM 579 N N . ASP A 1 84 ? 21.832 19.842 -55.497 1.00 89.38 84 ASP A N 1
ATOM 580 C CA . ASP A 1 84 ? 21.978 18.409 -55.227 1.00 89.38 84 ASP A CA 1
ATOM 581 C C . ASP A 1 84 ? 22.949 18.152 -54.060 1.00 89.38 84 ASP A C 1
ATOM 583 O O . ASP A 1 84 ? 22.679 17.320 -53.191 1.00 89.38 84 ASP A O 1
ATOM 587 N N . VAL A 1 85 ? 24.051 18.910 -53.982 1.00 92.06 85 VAL A N 1
ATOM 588 C CA . VAL A 1 85 ? 24.993 18.865 -52.850 1.00 92.06 85 VAL A CA 1
ATOM 589 C C . VAL A 1 85 ? 24.331 19.330 -51.552 1.00 92.06 85 VAL A C 1
ATOM 591 O O . VAL A 1 85 ? 24.503 18.691 -50.513 1.00 92.06 85 VAL A O 1
ATOM 594 N N . ASP A 1 86 ? 23.546 20.406 -51.586 1.00 92.06 86 ASP A N 1
ATOM 595 C CA . ASP A 1 86 ? 22.842 20.913 -50.404 1.00 92.06 86 ASP A CA 1
ATOM 596 C C . ASP A 1 86 ? 21.759 19.933 -49.920 1.00 92.06 86 ASP A C 1
ATOM 598 O O . ASP A 1 86 ? 21.556 19.769 -48.712 1.00 92.06 86 ASP A O 1
ATOM 602 N N . ALA A 1 87 ? 21.086 19.241 -50.844 1.00 90.75 87 ALA A N 1
ATOM 603 C CA . ALA A 1 87 ? 20.147 18.169 -50.524 1.00 90.75 87 ALA A CA 1
ATOM 604 C C . ALA A 1 87 ? 20.863 16.953 -49.909 1.00 90.75 87 ALA A C 1
ATOM 606 O O . ALA A 1 87 ? 20.412 16.425 -48.890 1.00 90.75 87 ALA A O 1
ATOM 607 N N . ALA A 1 88 ? 22.008 16.548 -50.467 1.00 89.75 88 ALA A N 1
ATOM 608 C CA . ALA A 1 88 ? 22.819 15.458 -49.930 1.00 89.75 88 ALA A CA 1
ATOM 609 C C . ALA A 1 88 ? 23.354 15.775 -48.523 1.00 89.75 88 ALA A C 1
ATOM 611 O O . ALA A 1 88 ? 23.273 14.932 -47.632 1.00 89.75 88 ALA A O 1
ATOM 612 N N . ASN A 1 89 ? 23.829 17.000 -48.286 1.00 91.25 89 ASN A N 1
ATOM 613 C CA . ASN A 1 89 ? 24.295 17.436 -46.967 1.00 91.25 89 ASN A CA 1
ATOM 614 C C . ASN A 1 89 ? 23.168 17.439 -45.925 1.00 91.25 89 ASN A C 1
ATOM 616 O O . ASN A 1 89 ? 23.388 17.040 -44.782 1.00 91.25 89 ASN A O 1
ATOM 620 N N . GLN A 1 90 ? 21.951 17.842 -46.307 1.00 90.44 90 GLN A N 1
ATOM 621 C CA . GLN A 1 90 ? 20.787 17.739 -45.423 1.00 90.44 90 GLN A CA 1
ATOM 622 C C . GLN A 1 90 ? 20.438 16.282 -45.109 1.00 90.44 90 GLN A C 1
ATOM 624 O O . GLN A 1 90 ? 20.204 15.960 -43.946 1.00 90.44 90 GLN A O 1
ATOM 629 N N . ALA A 1 91 ? 20.464 15.393 -46.107 1.00 89.31 91 ALA A N 1
ATOM 630 C CA . ALA A 1 91 ? 20.223 13.967 -45.893 1.00 89.31 91 ALA A CA 1
ATOM 631 C C . ALA A 1 91 ? 21.264 13.338 -44.949 1.00 89.31 91 ALA A C 1
ATOM 633 O O . ALA A 1 91 ? 20.900 12.563 -44.066 1.00 89.31 91 ALA A O 1
ATOM 634 N N . VAL A 1 92 ? 22.542 13.718 -45.078 1.00 92.75 92 VAL A N 1
ATOM 635 C CA . VAL A 1 92 ? 23.609 13.294 -44.155 1.00 92.75 92 VAL A CA 1
ATOM 636 C C . VAL A 1 92 ? 23.344 13.797 -42.736 1.00 92.75 92 VAL A C 1
ATOM 638 O O . VAL A 1 92 ? 23.390 13.003 -41.801 1.00 92.75 92 VAL A O 1
ATOM 641 N N . ALA A 1 93 ? 22.998 15.075 -42.561 1.00 92.44 93 ALA A N 1
ATOM 642 C CA . ALA A 1 93 ? 22.704 15.629 -41.238 1.00 92.44 93 ALA A CA 1
ATOM 643 C C . ALA A 1 93 ? 21.502 14.938 -40.564 1.00 92.44 93 ALA A C 1
ATOM 645 O O . ALA A 1 93 ? 21.522 14.681 -39.359 1.00 92.44 93 ALA A O 1
ATOM 646 N N . THR A 1 94 ? 20.461 14.598 -41.332 1.00 92.88 94 THR A N 1
ATOM 647 C CA . THR A 1 94 ? 19.329 13.808 -40.829 1.00 92.88 94 THR A CA 1
ATOM 648 C C . THR A 1 94 ? 19.771 12.408 -40.406 1.00 92.88 94 THR A C 1
ATOM 650 O O . THR A 1 94 ? 19.443 11.986 -39.299 1.00 92.88 94 THR A O 1
ATOM 653 N N . ALA A 1 95 ? 20.569 11.719 -41.226 1.00 89.75 95 ALA A N 1
ATOM 654 C CA . ALA A 1 95 ? 21.076 10.388 -40.897 1.00 89.75 95 ALA A CA 1
ATOM 655 C C . ALA A 1 95 ? 21.964 10.392 -39.636 1.00 89.75 95 ALA A C 1
ATOM 657 O O . ALA A 1 95 ? 21.853 9.503 -38.794 1.00 89.75 95 ALA A O 1
ATOM 658 N N . GLU A 1 96 ? 22.809 11.410 -39.448 1.00 90.25 96 GLU A N 1
ATOM 659 C CA . GLU A 1 96 ? 23.625 11.567 -38.233 1.00 90.25 96 GLU A CA 1
ATOM 660 C C . GLU A 1 96 ? 22.766 11.757 -36.970 1.00 90.25 96 GLU A C 1
ATOM 662 O O . GLU A 1 96 ? 23.066 11.192 -35.908 1.00 90.25 96 GLU A O 1
ATOM 667 N N . ALA A 1 97 ? 21.671 12.517 -37.077 1.00 91.56 97 ALA A N 1
ATOM 668 C CA . ALA A 1 97 ? 20.722 12.692 -35.982 1.00 91.56 97 ALA A CA 1
ATOM 669 C C . ALA A 1 97 ? 20.016 11.371 -35.632 1.00 91.56 97 ALA A C 1
ATOM 671 O O . ALA A 1 97 ? 19.945 11.007 -34.456 1.00 91.56 97 ALA A O 1
ATOM 672 N N . GLU A 1 98 ? 19.565 10.618 -36.638 1.00 89.12 98 GLU A N 1
ATOM 673 C CA . GLU A 1 98 ? 18.933 9.306 -36.451 1.00 89.12 98 GLU A CA 1
ATOM 674 C C . GLU A 1 98 ? 19.884 8.298 -35.793 1.00 89.12 98 GLU A C 1
ATOM 676 O O . GLU A 1 98 ? 19.501 7.619 -34.836 1.00 89.12 98 GLU A O 1
ATOM 681 N N . VAL A 1 99 ? 21.150 8.251 -36.224 1.00 92.62 99 VAL A N 1
ATOM 682 C CA . VAL A 1 99 ? 22.190 7.403 -35.613 1.00 92.62 99 VAL A CA 1
ATOM 683 C C . VAL A 1 99 ? 22.420 7.771 -34.147 1.00 92.62 99 VAL A C 1
ATOM 685 O O . VAL A 1 99 ? 22.555 6.888 -33.293 1.00 92.62 99 VAL A O 1
ATOM 688 N N . THR A 1 100 ? 22.429 9.065 -33.823 1.00 95.06 100 THR A N 1
ATOM 689 C CA . THR A 1 100 ? 22.580 9.536 -32.440 1.00 95.06 100 THR A CA 1
ATOM 690 C C . THR A 1 100 ? 21.400 9.094 -31.572 1.00 95.06 100 THR A C 1
ATOM 692 O O . THR A 1 100 ? 21.603 8.559 -30.480 1.00 95.06 100 THR A O 1
ATOM 695 N N . THR A 1 101 ? 20.168 9.249 -32.066 1.00 92.81 101 THR A N 1
ATOM 696 C CA . THR A 1 101 ? 18.958 8.789 -31.370 1.00 92.81 101 THR A CA 1
ATOM 697 C C . THR A 1 101 ? 18.964 7.275 -31.160 1.00 92.81 101 THR A C 1
ATOM 699 O O . THR A 1 101 ? 18.692 6.815 -30.050 1.00 92.81 101 THR A O 1
ATOM 702 N N . ALA A 1 102 ? 19.331 6.497 -32.181 1.00 88.62 102 ALA A N 1
ATOM 703 C CA . ALA A 1 102 ? 19.425 5.043 -32.076 1.00 88.62 102 ALA A CA 1
ATOM 704 C C . ALA A 1 102 ? 20.483 4.611 -31.047 1.00 88.62 102 ALA A C 1
ATOM 706 O O . ALA A 1 102 ? 20.236 3.721 -30.235 1.00 88.62 102 ALA A O 1
ATOM 707 N N . THR A 1 103 ? 21.635 5.286 -31.022 1.00 92.38 103 THR A N 1
ATOM 708 C CA . THR A 1 103 ? 22.707 5.013 -30.053 1.00 92.38 103 THR A CA 1
ATOM 709 C C . THR A 1 103 ? 22.253 5.263 -28.614 1.00 92.38 103 THR A C 1
ATOM 711 O O . THR A 1 103 ? 22.580 4.483 -27.719 1.00 92.38 103 THR A O 1
ATOM 714 N N . GLN A 1 104 ? 21.480 6.327 -28.375 1.00 92.94 104 GLN A N 1
ATOM 715 C CA . GLN A 1 104 ? 20.941 6.599 -27.044 1.00 92.94 104 GLN A CA 1
ATOM 716 C C . GLN A 1 104 ? 19.913 5.540 -26.626 1.00 92.94 104 GLN A C 1
ATOM 718 O O . GLN A 1 104 ? 19.985 5.033 -25.511 1.00 92.94 104 GLN A O 1
ATOM 723 N N . ALA A 1 105 ? 19.024 5.136 -27.536 1.00 86.94 105 ALA A N 1
ATOM 724 C CA . ALA A 1 105 ? 18.037 4.095 -27.257 1.00 86.94 105 ALA A CA 1
ATOM 725 C C . ALA A 1 105 ? 18.686 2.745 -26.889 1.00 86.94 105 ALA A C 1
ATOM 727 O O . ALA A 1 105 ? 18.175 2.033 -26.025 1.00 86.94 105 ALA A O 1
ATOM 728 N N . VAL A 1 106 ? 19.826 2.404 -27.506 1.00 92.31 106 VAL A N 1
ATOM 729 C CA . VAL A 1 106 ? 20.599 1.201 -27.150 1.00 92.31 106 VAL A CA 1
ATOM 730 C C . VAL A 1 106 ? 21.144 1.295 -25.725 1.00 92.31 106 VAL A C 1
ATOM 732 O O . VAL A 1 106 ? 20.962 0.352 -24.959 1.00 92.31 106 VAL A O 1
ATOM 735 N N . LYS A 1 107 ? 21.739 2.429 -25.332 1.00 93.75 107 LYS A N 1
ATOM 736 C CA . LYS A 1 107 ? 22.221 2.625 -23.952 1.00 93.75 107 LYS A CA 1
ATOM 737 C C . LYS A 1 107 ? 21.103 2.491 -22.922 1.00 93.75 107 LYS A C 1
ATOM 739 O O . LYS A 1 107 ? 21.273 1.795 -21.924 1.00 93.75 107 LYS A O 1
ATOM 744 N N . ASP A 1 108 ? 19.954 3.107 -23.184 1.00 88.94 108 ASP A N 1
ATOM 745 C CA . ASP A 1 108 ? 18.804 3.037 -22.279 1.00 88.94 108 ASP A CA 1
ATOM 746 C C . ASP A 1 108 ? 18.306 1.582 -22.135 1.00 88.94 108 ASP A C 1
ATOM 748 O O . ASP A 1 108 ? 17.891 1.147 -21.057 1.00 88.94 108 ASP A O 1
ATOM 752 N N . ALA A 1 109 ? 18.366 0.787 -23.209 1.00 83.62 109 ALA A N 1
ATOM 753 C CA . ALA A 1 109 ? 18.022 -0.634 -23.169 1.00 83.62 109 ALA A CA 1
ATOM 754 C C . ALA A 1 109 ? 19.044 -1.468 -22.372 1.00 83.62 109 ALA A C 1
ATOM 756 O O . ALA A 1 109 ? 18.645 -2.344 -21.602 1.00 83.62 109 ALA A O 1
ATOM 757 N N . GLU A 1 110 ? 20.341 -1.184 -22.511 1.00 87.75 110 GLU A N 1
ATOM 758 C CA . GLU A 1 110 ? 21.410 -1.842 -21.748 1.00 87.75 110 GLU A CA 1
ATOM 759 C C . GLU A 1 110 ? 21.289 -1.570 -20.239 1.00 87.75 110 GLU A C 1
ATOM 761 O O . GLU A 1 110 ? 21.409 -2.497 -19.433 1.00 87.75 110 GLU A O 1
ATOM 766 N N . GLU A 1 111 ? 20.970 -0.334 -19.841 1.00 88.44 111 GLU A N 1
ATOM 767 C CA . GLU A 1 111 ? 20.715 0.014 -18.435 1.00 88.44 111 GLU A CA 1
ATOM 768 C C . GLU A 1 111 ? 19.488 -0.718 -17.871 1.00 88.44 111 GLU A C 1
ATOM 770 O O . GLU A 1 111 ? 19.515 -1.228 -16.747 1.00 88.44 111 GLU A O 1
ATOM 775 N N . ASN A 1 112 ? 18.415 -0.833 -18.656 1.00 80.44 112 ASN A N 1
ATOM 776 C CA . ASN A 1 112 ? 17.227 -1.584 -18.248 1.00 80.44 112 ASN A CA 1
ATOM 777 C C . ASN A 1 112 ? 17.515 -3.085 -18.093 1.00 80.44 112 ASN A C 1
ATOM 779 O O . ASN A 1 112 ? 17.028 -3.711 -17.147 1.00 80.44 112 ASN A O 1
ATOM 783 N N . LEU A 1 113 ? 18.343 -3.662 -18.968 1.00 80.38 113 LEU A N 1
ATOM 784 C CA . LEU A 1 113 ? 18.752 -5.063 -18.881 1.00 80.38 113 LEU A CA 1
ATOM 785 C C . LEU A 1 113 ? 19.572 -5.345 -17.614 1.00 80.38 113 LEU A C 1
ATOM 787 O O . LEU A 1 113 ? 19.362 -6.372 -16.970 1.00 80.38 113 LEU A O 1
ATOM 791 N N . ALA A 1 114 ? 20.449 -4.419 -17.216 1.00 82.94 114 ALA A N 1
ATOM 792 C CA . ALA A 1 114 ? 21.234 -4.540 -15.987 1.00 82.94 114 ALA A CA 1
ATOM 793 C C . ALA A 1 114 ? 20.363 -4.601 -14.717 1.00 82.94 114 ALA A C 1
ATOM 795 O O . ALA A 1 114 ? 20.776 -5.182 -13.715 1.00 82.94 114 ALA A O 1
ATOM 796 N N . ASN A 1 115 ? 19.145 -4.051 -14.758 1.00 80.19 115 ASN A N 1
ATOM 797 C CA . ASN A 1 115 ? 18.193 -4.099 -13.647 1.00 80.19 115 ASN A CA 1
ATOM 798 C C . ASN A 1 115 ? 17.292 -5.347 -13.667 1.00 80.19 115 ASN A C 1
ATOM 800 O O . ASN A 1 115 ? 16.778 -5.747 -12.621 1.00 80.19 115 ASN A O 1
ATOM 804 N N . ALA A 1 116 ? 17.121 -5.995 -14.820 1.00 82.94 116 ALA A N 1
ATOM 805 C CA . ALA A 1 116 ? 16.258 -7.163 -15.007 1.00 82.94 116 ALA A CA 1
ATOM 806 C C . ALA A 1 116 ? 16.968 -8.505 -14.714 1.00 82.94 116 ALA A C 1
ATOM 808 O O . ALA A 1 116 ? 16.770 -9.495 -15.421 1.00 82.94 116 ALA A O 1
ATOM 809 N N . THR A 1 117 ? 17.819 -8.557 -13.685 1.00 89.25 117 THR A N 1
ATOM 810 C CA . THR A 1 117 ? 18.566 -9.776 -13.335 1.00 89.25 117 THR A CA 1
ATOM 811 C C . THR A 1 117 ? 17.671 -10.831 -12.668 1.00 89.25 117 THR A C 1
ATOM 813 O O . THR A 1 117 ? 16.702 -10.484 -11.983 1.00 89.25 117 THR A O 1
ATOM 816 N N . PRO A 1 118 ? 18.007 -12.132 -12.784 1.00 89.44 118 PRO A N 1
ATOM 817 C CA . PRO A 1 118 ? 17.325 -13.192 -12.040 1.00 89.44 118 PRO A CA 1
ATOM 818 C C . PRO A 1 118 ? 17.304 -12.955 -10.524 1.00 89.44 118 PRO A C 1
ATOM 820 O O . PRO A 1 118 ? 16.320 -13.291 -9.873 1.00 89.44 118 PRO A O 1
ATOM 823 N N . GLU A 1 119 ? 18.352 -12.341 -9.967 1.00 90.81 119 GLU A N 1
ATOM 824 C CA . GLU A 1 119 ? 18.427 -11.979 -8.546 1.00 90.81 119 GLU A CA 1
ATOM 825 C C . GLU A 1 119 ? 17.416 -10.898 -8.164 1.00 90.81 119 GLU A C 1
ATOM 827 O O . GLU A 1 119 ? 16.705 -11.069 -7.177 1.00 90.81 119 GLU A O 1
ATOM 832 N N . ASN A 1 120 ? 17.267 -9.838 -8.966 1.00 89.06 120 ASN A N 1
ATOM 833 C CA . ASN A 1 120 ? 16.265 -8.798 -8.708 1.00 89.06 120 ASN A CA 1
ATOM 834 C C . ASN A 1 120 ? 14.832 -9.335 -8.855 1.00 89.06 120 ASN A C 1
ATOM 836 O O . ASN A 1 120 ? 13.935 -8.950 -8.104 1.00 89.06 120 ASN A O 1
ATOM 840 N N . ILE A 1 121 ? 14.606 -10.262 -9.791 1.00 87.31 121 ILE A N 1
ATOM 841 C CA . ILE A 1 121 ? 13.315 -10.946 -9.947 1.00 87.31 121 ILE A CA 1
ATOM 842 C C . ILE A 1 121 ? 13.027 -11.840 -8.733 1.00 87.31 121 ILE A C 1
ATOM 844 O O . ILE A 1 121 ? 11.927 -11.786 -8.185 1.00 87.31 121 ILE A O 1
ATOM 848 N N . ALA A 1 122 ? 14.007 -12.629 -8.285 1.00 92.19 122 ALA A N 1
ATOM 849 C CA . ALA A 1 122 ? 13.867 -13.496 -7.118 1.00 92.19 122 ALA A CA 1
ATOM 850 C C . ALA A 1 122 ? 13.639 -12.692 -5.828 1.00 92.19 122 ALA A C 1
ATOM 852 O O . ALA A 1 122 ? 12.789 -13.065 -5.021 1.00 92.19 122 ALA A O 1
ATOM 853 N N . ALA A 1 123 ? 14.336 -11.564 -5.659 1.00 92.50 123 ALA A N 1
ATOM 854 C CA . ALA A 1 123 ? 14.118 -10.643 -4.546 1.00 92.50 123 ALA A CA 1
ATOM 855 C C . ALA A 1 123 ? 12.681 -10.092 -4.547 1.00 92.50 123 ALA A C 1
ATOM 857 O O . ALA A 1 123 ? 11.983 -10.206 -3.543 1.00 92.50 123 ALA A O 1
ATOM 858 N N . ASN A 1 124 ? 12.185 -9.614 -5.694 1.00 91.50 124 ASN A N 1
ATOM 859 C CA . ASN A 1 124 ? 10.798 -9.148 -5.817 1.00 91.50 124 ASN A CA 1
ATOM 860 C C . ASN A 1 124 ? 9.764 -10.253 -5.523 1.00 91.50 124 ASN A C 1
ATOM 862 O O 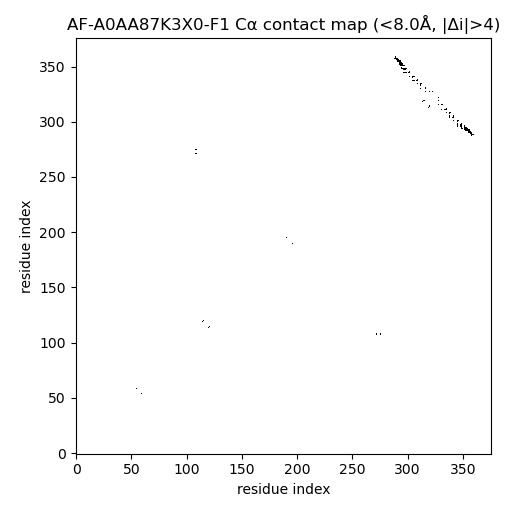. ASN A 1 124 ? 8.715 -9.979 -4.941 1.00 91.50 124 ASN A O 1
ATOM 866 N N . GLN A 1 125 ? 10.035 -11.504 -5.905 1.00 93.06 125 GLN A N 1
ATOM 867 C CA . GLN A 1 125 ? 9.163 -12.643 -5.584 1.00 93.06 125 GLN A CA 1
ATOM 868 C C . GLN A 1 125 ? 9.170 -12.980 -4.086 1.00 93.06 125 GLN A C 1
ATOM 870 O O . GLN A 1 125 ? 8.120 -13.305 -3.520 1.00 93.06 125 GLN A O 1
ATOM 875 N N . ALA A 1 126 ? 10.331 -12.889 -3.434 1.00 93.81 126 ALA A N 1
ATOM 876 C CA . ALA A 1 126 ? 10.446 -13.061 -1.991 1.00 93.81 126 ALA A CA 1
ATOM 877 C C . ALA A 1 126 ? 9.659 -11.971 -1.245 1.00 93.81 126 ALA A C 1
ATOM 879 O O . ALA A 1 126 ? 8.857 -12.297 -0.369 1.00 93.81 126 ALA A O 1
ATOM 880 N N . ASP A 1 127 ? 9.790 -10.710 -1.667 1.00 95.56 127 ASP A N 1
ATOM 881 C CA . ASP A 1 127 ? 9.035 -9.584 -1.110 1.00 95.56 127 ASP A CA 1
ATOM 882 C C . ASP A 1 127 ? 7.519 -9.758 -1.303 1.00 95.56 127 ASP A C 1
ATOM 884 O O . ASP A 1 127 ? 6.738 -9.520 -0.382 1.00 95.56 127 ASP A O 1
ATOM 888 N N . GLN A 1 128 ? 7.069 -10.230 -2.473 1.00 92.56 128 GLN A N 1
ATOM 889 C CA . GLN A 1 128 ? 5.654 -10.557 -2.701 1.00 92.56 128 GLN A CA 1
ATOM 890 C C . GLN A 1 128 ? 5.151 -11.666 -1.772 1.00 92.56 128 GLN A C 1
ATOM 892 O O . GLN A 1 128 ? 4.033 -11.580 -1.265 1.00 92.56 128 GLN A O 1
ATOM 897 N N . THR A 1 129 ? 5.971 -12.691 -1.539 1.00 95.38 129 THR A N 1
ATOM 898 C CA . THR A 1 129 ? 5.620 -13.806 -0.650 1.00 95.38 129 THR A CA 1
ATOM 899 C C . THR A 1 129 ? 5.488 -13.334 0.797 1.00 95.38 129 THR A C 1
ATOM 901 O O . THR A 1 129 ? 4.512 -13.682 1.460 1.00 95.38 129 THR A O 1
ATOM 904 N N . ALA A 1 130 ? 6.421 -12.502 1.272 1.00 93.38 130 ALA A N 1
ATOM 905 C CA . ALA A 1 130 ? 6.356 -11.902 2.603 1.00 93.38 130 ALA A CA 1
ATOM 906 C C . ALA A 1 130 ? 5.109 -11.016 2.764 1.00 93.38 130 ALA A C 1
ATOM 908 O O . ALA A 1 130 ? 4.335 -11.211 3.697 1.00 93.38 130 ALA A O 1
ATOM 909 N N . ASN A 1 131 ? 4.831 -10.139 1.791 1.00 93.25 131 ASN A N 1
ATOM 910 C CA . ASN A 1 131 ? 3.639 -9.285 1.811 1.00 93.25 131 ASN A CA 1
ATOM 911 C C . ASN A 1 131 ? 2.325 -10.089 1.847 1.00 93.25 131 ASN A C 1
ATOM 913 O O . ASN A 1 131 ? 1.348 -9.665 2.465 1.00 93.25 131 ASN A O 1
ATOM 917 N N . LEU A 1 132 ? 2.276 -11.249 1.181 1.00 95.50 132 LEU A N 1
ATOM 918 C CA . LEU A 1 132 ? 1.102 -12.124 1.201 1.00 95.50 132 LEU A CA 1
ATOM 919 C C . LEU A 1 132 ? 0.924 -12.820 2.560 1.00 95.50 132 LEU A C 1
ATOM 921 O O . LEU A 1 132 ? -0.208 -12.984 3.028 1.00 95.50 132 LEU A O 1
ATOM 925 N N . ALA A 1 133 ? 2.028 -13.207 3.204 1.00 94.44 133 ALA A N 1
ATOM 926 C CA . ALA A 1 133 ? 2.004 -13.744 4.560 1.00 94.44 133 ALA A CA 1
ATOM 927 C C . ALA A 1 133 ? 1.493 -12.690 5.558 1.00 94.44 133 ALA A C 1
ATOM 929 O O . ALA A 1 133 ? 0.590 -12.991 6.340 1.00 94.44 133 ALA A O 1
ATOM 930 N N . ASP A 1 134 ? 1.969 -11.447 5.451 1.00 96.94 134 ASP A N 1
ATOM 931 C CA . ASP A 1 134 ? 1.517 -10.330 6.288 1.00 96.94 134 ASP A CA 1
ATOM 932 C C . ASP A 1 134 ? 0.024 -10.021 6.078 1.00 96.94 134 ASP A C 1
ATOM 934 O O . ASP A 1 134 ? -0.713 -9.839 7.046 1.00 96.94 134 ASP A O 1
ATOM 938 N N . GLN A 1 135 ? -0.474 -10.038 4.832 1.00 92.69 135 GLN A N 1
ATOM 939 C CA . GLN A 1 135 ? -1.916 -9.905 4.562 1.00 92.69 135 GLN A CA 1
ATOM 940 C C . GLN A 1 135 ? -2.742 -11.008 5.229 1.00 92.69 135 GLN A C 1
ATOM 942 O O . GLN A 1 135 ? -3.818 -10.737 5.760 1.00 92.69 135 GLN A O 1
ATOM 947 N N . THR A 1 136 ? -2.245 -12.244 5.211 1.00 94.81 136 THR A N 1
ATOM 948 C CA . THR A 1 136 ? -2.940 -13.390 5.813 1.00 94.81 136 THR A CA 1
ATOM 949 C C . THR A 1 136 ? -2.976 -13.281 7.341 1.00 94.81 136 THR A C 1
ATOM 951 O O . THR A 1 136 ? -4.011 -13.549 7.955 1.00 94.81 136 THR A O 1
ATOM 954 N N . ALA A 1 137 ? -1.874 -12.839 7.956 1.00 95.56 137 ALA A N 1
ATOM 955 C CA . ALA A 1 137 ? -1.806 -12.593 9.394 1.00 95.56 137 ALA A CA 1
ATOM 956 C C . ALA A 1 137 ? -2.760 -11.462 9.813 1.00 95.56 137 ALA A C 1
ATOM 958 O O . ALA A 1 137 ? -3.563 -11.648 10.724 1.00 95.56 137 ALA A O 1
ATOM 959 N N . ASN A 1 138 ? -2.758 -10.342 9.083 1.00 93.62 138 ASN A N 1
ATOM 960 C CA . ASN A 1 138 ? -3.655 -9.211 9.344 1.00 93.62 138 ASN A CA 1
ATOM 961 C C . ASN A 1 138 ? -5.141 -9.585 9.198 1.00 93.62 138 ASN A C 1
ATOM 963 O O . ASN A 1 138 ? -5.978 -9.089 9.952 1.00 93.62 138 ASN A O 1
ATOM 967 N N . ALA A 1 139 ? -5.484 -10.459 8.244 1.00 93.88 139 ALA A N 1
ATOM 968 C CA . ALA A 1 139 ? -6.848 -10.967 8.097 1.00 93.88 139 ALA A CA 1
ATOM 969 C C . ALA A 1 139 ? -7.272 -11.803 9.316 1.00 93.88 139 ALA A C 1
ATOM 971 O O . ALA A 1 139 ? -8.354 -11.590 9.853 1.00 93.88 139 ALA A O 1
ATOM 972 N N . THR A 1 140 ? -6.390 -12.685 9.794 1.00 95.88 140 THR A N 1
ATOM 973 C CA . THR A 1 140 ? -6.637 -13.490 11.005 1.00 95.88 140 THR A CA 1
ATOM 974 C C . THR A 1 140 ? -6.833 -12.607 12.239 1.00 95.88 140 THR A C 1
ATOM 976 O O . THR A 1 140 ? -7.799 -12.786 12.971 1.00 95.88 140 THR A O 1
ATOM 979 N N . GLU A 1 141 ? -5.963 -11.613 12.438 1.00 96.69 141 GLU A N 1
ATOM 980 C CA . GLU A 1 141 ? -6.057 -10.674 13.564 1.00 96.69 141 GLU A CA 1
ATOM 981 C C . GLU A 1 141 ? -7.365 -9.859 13.514 1.00 96.69 141 GLU A C 1
ATOM 983 O O . GLU A 1 141 ? -8.012 -9.639 14.536 1.00 96.69 141 GLU A O 1
ATOM 988 N N . THR A 1 142 ? -7.813 -9.472 12.313 1.00 95.19 142 THR A N 1
ATOM 989 C CA . THR A 1 142 ? -9.100 -8.781 12.119 1.00 95.19 142 THR A CA 1
ATOM 990 C C . THR A 1 142 ? -10.286 -9.663 12.513 1.00 95.19 142 THR A C 1
ATOM 992 O O . THR A 1 142 ? -11.220 -9.184 13.158 1.00 95.19 142 THR A O 1
ATOM 995 N N . ASP A 1 143 ? -10.260 -10.946 12.150 1.00 96.12 143 ASP A N 1
ATOM 996 C CA . ASP A 1 143 ? -11.317 -11.896 12.510 1.00 96.12 143 ASP A CA 1
ATOM 997 C C . ASP A 1 143 ? -11.375 -12.131 14.030 1.00 96.12 143 ASP A C 1
ATOM 999 O O . ASP A 1 143 ? -12.465 -12.165 14.606 1.00 96.12 143 ASP A O 1
ATOM 1003 N N . GLU A 1 144 ? -10.221 -12.217 14.699 1.00 96.94 144 GLU A N 1
ATOM 1004 C CA . GLU A 1 144 ? -10.135 -12.335 16.162 1.00 96.94 144 GLU A CA 1
ATOM 1005 C C . GLU A 1 144 ? -10.696 -11.095 16.876 1.00 96.94 144 GLU A C 1
ATOM 1007 O O . GLU A 1 144 ? -11.493 -11.223 17.809 1.00 96.94 144 GLU A O 1
ATOM 1012 N N . VAL A 1 145 ? -10.352 -9.890 16.407 1.00 97.62 145 VAL A N 1
ATOM 1013 C CA . VAL A 1 145 ? -10.884 -8.632 16.958 1.00 97.62 145 VAL A CA 1
ATOM 1014 C C . VAL A 1 145 ? -12.396 -8.528 16.754 1.00 97.62 145 VAL A C 1
ATOM 1016 O O . VAL A 1 145 ? -13.110 -8.127 17.673 1.00 97.62 145 VAL A O 1
ATOM 1019 N N . ASN A 1 146 ? -12.913 -8.920 15.587 1.00 94.50 146 ASN A N 1
ATOM 1020 C CA . ASN A 1 146 ? -14.356 -8.914 15.331 1.00 94.50 146 ASN A CA 1
ATOM 1021 C C . ASN A 1 146 ? -15.111 -9.872 16.266 1.00 94.50 146 ASN A C 1
ATOM 1023 O O . ASN A 1 146 ? -16.165 -9.506 16.789 1.00 94.50 146 ASN A O 1
ATOM 1027 N N . ALA A 1 147 ? -14.558 -11.061 16.523 1.00 95.69 147 ALA A N 1
ATOM 1028 C CA . ALA A 1 147 ? -15.140 -12.013 17.467 1.00 95.69 147 ALA A CA 1
ATOM 1029 C C . ALA A 1 147 ? -15.148 -11.468 18.909 1.00 95.69 147 ALA A C 1
ATOM 1031 O O . ALA A 1 147 ? -16.134 -11.629 19.634 1.00 95.69 147 ALA A O 1
ATOM 1032 N N . GLU A 1 148 ? -14.082 -10.775 19.321 1.00 97.62 148 GLU A N 1
ATOM 1033 C CA . GLU A 1 148 ? -14.016 -10.120 20.632 1.00 97.62 148 GLU A CA 1
ATOM 1034 C C . GLU A 1 148 ? -15.035 -8.972 20.745 1.00 97.62 148 GLU A C 1
ATOM 1036 O O . GLU A 1 148 ? -15.716 -8.853 21.764 1.00 97.62 148 GLU A O 1
ATOM 1041 N N . ILE A 1 149 ? -15.218 -8.169 19.691 1.00 96.06 149 ILE A N 1
ATOM 1042 C CA . ILE A 1 149 ? -16.233 -7.103 19.651 1.00 96.06 149 ILE A CA 1
ATOM 1043 C C . ILE A 1 149 ? -17.646 -7.678 19.808 1.00 96.06 149 ILE A C 1
ATOM 1045 O O . ILE A 1 149 ? -18.447 -7.125 20.568 1.00 96.06 149 ILE A O 1
ATOM 1049 N N . GLU A 1 150 ? -17.972 -8.785 19.136 1.00 96.31 150 GLU A N 1
ATOM 1050 C CA . GLU A 1 150 ? -19.272 -9.453 19.297 1.00 96.31 150 GLU A CA 1
ATOM 1051 C C . GLU A 1 150 ? -19.484 -9.945 20.736 1.00 96.31 150 GLU A C 1
ATOM 1053 O O . GLU A 1 150 ? -20.530 -9.680 21.337 1.00 96.31 150 GLU A O 1
ATOM 1058 N N . SER A 1 151 ? -18.470 -10.585 21.325 1.00 97.19 151 SER A N 1
ATOM 1059 C CA . SER A 1 151 ? -18.489 -11.046 22.720 1.00 97.19 151 SER A CA 1
ATOM 1060 C C . SER A 1 151 ? -18.712 -9.894 23.712 1.00 97.19 151 SER A C 1
ATOM 1062 O O . SER A 1 151 ? -19.571 -9.958 24.603 1.00 97.19 151 SER A O 1
ATOM 1064 N N . GLN A 1 152 ? -17.989 -8.786 23.531 1.00 96.81 152 GLN A N 1
ATOM 1065 C CA . GLN A 1 152 ? -18.125 -7.600 24.375 1.00 96.81 152 GLN A CA 1
ATOM 1066 C C . GLN A 1 152 ? -19.478 -6.907 24.186 1.00 96.81 152 GLN A C 1
ATOM 1068 O O . GLN A 1 152 ? -20.072 -6.453 25.164 1.00 96.81 152 GLN A O 1
ATOM 1073 N N . THR A 1 153 ? -20.013 -6.882 22.964 1.00 96.62 153 THR A N 1
ATOM 1074 C CA . THR A 1 153 ? -21.348 -6.338 22.669 1.00 96.62 153 THR A CA 1
ATOM 1075 C C . THR A 1 153 ? -22.445 -7.117 23.398 1.00 96.62 153 THR A C 1
ATOM 1077 O O . THR A 1 153 ? -23.353 -6.515 23.983 1.00 96.62 153 THR A O 1
ATOM 1080 N N . GLN A 1 154 ? -22.345 -8.450 23.434 1.00 96.44 154 GLN A N 1
ATOM 1081 C CA . GLN A 1 154 ? -23.279 -9.278 24.200 1.00 96.44 154 GLN A CA 1
ATOM 1082 C C . GLN A 1 154 ? -23.159 -9.003 25.704 1.00 96.44 154 GLN A C 1
ATOM 1084 O O . GLN A 1 154 ? -24.165 -8.794 26.377 1.00 96.44 154 GLN A O 1
ATOM 1089 N N . THR A 1 155 ? -21.931 -8.902 26.215 1.00 96.75 155 THR A N 1
ATOM 1090 C CA . THR A 1 155 ? -21.675 -8.588 27.629 1.00 96.75 155 THR A CA 1
ATOM 1091 C C . THR A 1 155 ? -22.280 -7.238 28.041 1.00 96.75 155 THR A C 1
ATOM 1093 O O . THR A 1 155 ? -22.864 -7.125 29.118 1.00 96.75 155 THR A O 1
ATOM 1096 N N . VAL A 1 156 ? -22.186 -6.210 27.187 1.00 95.06 156 VAL A N 1
ATOM 1097 C CA . VAL A 1 156 ? -22.812 -4.893 27.425 1.00 95.06 156 VAL A CA 1
ATOM 1098 C C . VAL A 1 156 ? -24.334 -4.999 27.452 1.00 95.06 156 VAL A C 1
ATOM 1100 O O . VAL A 1 156 ? -24.979 -4.397 28.310 1.00 95.06 156 VAL A O 1
ATOM 1103 N N . THR A 1 157 ? -24.907 -5.786 26.544 1.00 97.00 157 THR A N 1
ATOM 1104 C CA . THR A 1 157 ? -26.355 -6.011 26.488 1.00 97.00 157 THR A CA 1
ATOM 1105 C C . THR A 1 157 ? -26.858 -6.669 27.774 1.00 97.00 157 THR A C 1
ATOM 1107 O O . THR A 1 157 ? -27.824 -6.195 28.372 1.00 97.00 157 THR A O 1
ATOM 1110 N N . ASP A 1 158 ? -26.167 -7.704 28.253 1.00 95.88 158 ASP A N 1
ATOM 1111 C CA . ASP A 1 158 ? -26.527 -8.406 29.489 1.00 95.88 158 ASP A CA 1
ATOM 1112 C C . ASP A 1 158 ? -26.389 -7.493 30.719 1.00 95.88 158 ASP A C 1
ATOM 1114 O O . ASP A 1 158 ? -27.249 -7.486 31.604 1.00 95.88 158 ASP A O 1
ATOM 1118 N N . ALA A 1 159 ? -25.338 -6.666 30.759 1.00 95.81 159 ALA A N 1
ATOM 1119 C CA . ALA A 1 159 ? -25.144 -5.681 31.818 1.00 95.81 159 ALA A CA 1
ATOM 1120 C C . ALA A 1 159 ? -26.259 -4.622 31.838 1.00 95.81 159 ALA A C 1
ATOM 1122 O O . ALA A 1 159 ? -26.732 -4.260 32.916 1.00 95.81 159 ALA A O 1
ATOM 1123 N N . GLN A 1 160 ? -26.722 -4.159 30.672 1.00 96.81 160 GLN A N 1
ATOM 1124 C CA . GLN A 1 160 ? -27.832 -3.207 30.585 1.00 96.81 160 GLN A CA 1
ATOM 1125 C C . GLN A 1 160 ? -29.129 -3.802 31.148 1.00 96.81 160 GLN A C 1
ATOM 1127 O O . GLN A 1 160 ? -29.815 -3.145 31.927 1.00 96.81 160 GLN A O 1
ATOM 1132 N N . VAL A 1 161 ? -29.424 -5.069 30.840 1.00 97.06 161 VAL A N 1
ATOM 1133 C CA . VAL A 1 161 ? -30.588 -5.777 31.403 1.00 97.06 161 VAL A CA 1
ATOM 1134 C C . VAL A 1 161 ? -30.504 -5.865 32.932 1.00 97.06 161 VAL A C 1
ATOM 1136 O O . VAL A 1 161 ? -31.511 -5.676 33.622 1.00 97.06 161 VAL A O 1
ATOM 1139 N N . ALA A 1 162 ? -29.315 -6.121 33.482 1.00 96.19 162 ALA A N 1
ATOM 1140 C CA . ALA A 1 162 ? -29.110 -6.157 34.929 1.00 96.19 162 ALA A CA 1
ATOM 1141 C C . ALA A 1 162 ? -29.325 -4.779 35.584 1.00 96.19 162 ALA A C 1
ATOM 1143 O O . ALA A 1 162 ? -29.958 -4.699 36.637 1.00 96.19 162 ALA A O 1
ATOM 1144 N N . VAL A 1 163 ? -28.856 -3.698 34.948 1.00 97.06 163 VAL A N 1
ATOM 1145 C CA . VAL A 1 163 ? -29.079 -2.316 35.410 1.00 97.06 163 VAL A CA 1
ATOM 1146 C C . VAL A 1 163 ? -30.565 -1.963 35.401 1.00 97.06 163 VAL A C 1
ATOM 1148 O O . VAL A 1 163 ? -31.073 -1.462 36.403 1.00 97.06 163 VAL A O 1
ATOM 1151 N N . ASP A 1 164 ? -31.274 -2.271 34.314 1.00 97.19 164 ASP A N 1
ATOM 1152 C CA . ASP A 1 164 ? -32.708 -1.992 34.193 1.00 97.19 164 ASP A CA 1
ATOM 1153 C C . ASP A 1 164 ? -33.516 -2.758 35.255 1.00 97.19 164 ASP A C 1
ATOM 1155 O O . ASP A 1 164 ? -34.447 -2.217 35.857 1.00 97.19 164 ASP A O 1
ATOM 1159 N N . THR A 1 165 ? -33.117 -4.001 35.544 1.00 97.00 165 THR A N 1
ATOM 1160 C CA . THR A 1 165 ? -33.725 -4.821 36.602 1.00 97.00 165 THR A CA 1
ATOM 1161 C C . THR A 1 165 ? -33.499 -4.205 37.983 1.00 97.00 165 THR A C 1
ATOM 1163 O O . THR A 1 165 ? -34.455 -4.016 38.735 1.00 97.00 165 THR A O 1
ATOM 1166 N N . ALA A 1 166 ? -32.261 -3.822 38.305 1.00 95.94 166 ALA A N 1
ATOM 1167 C CA . ALA A 1 166 ? -31.932 -3.200 39.587 1.00 95.94 166 ALA A CA 1
ATOM 1168 C C . ALA A 1 166 ? -32.644 -1.848 39.783 1.00 95.94 166 ALA A C 1
ATOM 1170 O O . ALA A 1 166 ? -33.078 -1.522 40.889 1.00 95.94 166 ALA A O 1
ATOM 1171 N N . GLN A 1 167 ? -32.807 -1.065 38.711 1.00 95.50 167 GLN A N 1
ATOM 1172 C CA . GLN A 1 167 ? -33.563 0.186 38.752 1.00 95.50 167 GLN A CA 1
ATOM 1173 C C . GLN A 1 167 ? -35.045 -0.065 39.074 1.00 95.50 167 GLN A C 1
ATOM 1175 O O . GLN A 1 167 ? -35.611 0.634 39.914 1.00 95.50 167 GLN A O 1
ATOM 1180 N N . ALA A 1 168 ? -35.657 -1.090 38.475 1.00 94.25 168 ALA A N 1
ATOM 1181 C CA . ALA A 1 168 ? -37.040 -1.462 38.770 1.00 94.25 168 ALA A CA 1
ATOM 1182 C C . ALA A 1 168 ? -37.225 -1.929 40.227 1.00 94.25 168 ALA A C 1
ATOM 1184 O O . ALA A 1 168 ? -38.204 -1.557 40.879 1.00 94.25 168 ALA A O 1
ATOM 1185 N N . GLU A 1 169 ? -36.277 -2.703 40.763 1.00 95.62 169 GLU A N 1
ATOM 1186 C CA . GLU A 1 169 ? -36.281 -3.126 42.170 1.00 95.62 169 GLU A CA 1
ATOM 1187 C C . GLU A 1 169 ? -36.148 -1.933 43.127 1.00 95.62 169 GLU A C 1
ATOM 1189 O O . GLU A 1 169 ? -36.872 -1.854 44.125 1.00 95.62 169 GLU A O 1
ATOM 1194 N N . LYS A 1 170 ? -35.278 -0.966 42.805 1.00 93.88 170 LYS A N 1
ATOM 1195 C CA . LYS A 1 170 ? -35.141 0.281 43.568 1.00 93.88 170 LYS A CA 1
ATOM 1196 C C . LYS A 1 170 ? -36.452 1.067 43.592 1.00 93.88 170 LYS A C 1
ATOM 1198 O O . LYS A 1 170 ? -36.884 1.492 44.661 1.00 93.88 170 LYS A O 1
ATOM 1203 N N . ASP A 1 171 ? -37.099 1.243 42.444 1.00 92.50 171 ASP A N 1
ATOM 1204 C CA . ASP A 1 171 ? -38.350 2.004 42.353 1.00 92.50 171 ASP A CA 1
ATOM 1205 C C . ASP A 1 171 ? -39.487 1.323 43.144 1.00 92.50 171 ASP A C 1
ATOM 1207 O O . ASP A 1 171 ? -40.320 1.988 43.776 1.00 92.50 171 ASP A O 1
ATOM 1211 N N . GLN A 1 172 ? -39.496 -0.015 43.178 1.00 93.50 172 GLN A N 1
ATOM 1212 C CA . GLN A 1 172 ? -40.410 -0.789 44.016 1.00 93.50 172 GLN A CA 1
ATOM 1213 C C . GLN A 1 172 ? -40.114 -0.603 45.513 1.00 93.50 172 GLN A C 1
ATOM 1215 O O . GLN A 1 172 ? -41.047 -0.423 46.301 1.00 93.50 172 GLN A O 1
ATOM 1220 N N . ALA A 1 173 ? -38.840 -0.607 45.909 1.00 92.06 173 ALA A N 1
ATOM 1221 C CA . ALA A 1 173 ? -38.429 -0.372 47.289 1.00 92.06 173 ALA A CA 1
ATOM 1222 C C . ALA A 1 173 ? -38.784 1.048 47.763 1.00 92.06 173 ALA A C 1
ATOM 1224 O O . ALA A 1 173 ? -39.367 1.197 48.837 1.00 92.06 173 ALA A O 1
ATOM 1225 N N . ASP A 1 174 ? -38.526 2.077 46.951 1.00 90.56 174 ASP A N 1
ATOM 1226 C CA . ASP A 1 174 ? -38.883 3.472 47.257 1.00 90.56 174 ASP A CA 1
ATOM 1227 C C . ASP A 1 174 ? -40.404 3.638 47.444 1.00 90.56 174 ASP A C 1
ATOM 1229 O O . ASP A 1 174 ? -40.871 4.326 48.361 1.00 90.56 174 ASP A O 1
ATOM 1233 N N . SER A 1 175 ? -41.197 2.946 46.620 1.00 89.94 175 SER A N 1
ATOM 1234 C CA . SER A 1 175 ? -42.658 2.914 46.755 1.00 89.94 175 SER A CA 1
ATOM 1235 C C . SER A 1 175 ? -43.099 2.246 48.063 1.00 89.94 175 SER A C 1
ATOM 1237 O O . SER A 1 175 ? -44.000 2.744 48.741 1.00 89.94 175 SER A O 1
ATOM 1239 N N . ALA A 1 176 ? -42.453 1.142 48.450 1.00 89.94 176 ALA A N 1
ATOM 1240 C CA . ALA A 1 176 ? -42.734 0.449 49.705 1.00 89.94 176 ALA A CA 1
ATOM 1241 C C . ALA A 1 176 ? -42.357 1.295 50.933 1.00 89.94 176 ALA A C 1
ATOM 1243 O O . ALA A 1 176 ? -43.116 1.329 51.901 1.00 89.94 176 ALA A O 1
ATOM 1244 N N . VAL A 1 177 ? -41.234 2.022 50.881 1.00 90.94 177 VAL A N 1
ATOM 1245 C CA . VAL A 1 177 ? -40.831 2.973 51.932 1.00 90.94 177 VAL A CA 1
ATOM 1246 C C . VAL A 1 177 ? -41.869 4.079 52.075 1.00 90.94 177 VAL A C 1
ATOM 1248 O O . VAL A 1 177 ? -42.331 4.329 53.183 1.00 90.94 177 VAL A O 1
ATOM 1251 N N . THR A 1 178 ? -42.306 4.679 50.967 1.00 87.81 178 THR A N 1
ATOM 1252 C CA . THR A 1 178 ? -43.328 5.740 50.985 1.00 87.81 178 THR A CA 1
ATOM 1253 C C . THR A 1 178 ? -44.637 5.255 51.622 1.00 87.81 178 THR A C 1
ATOM 1255 O O . THR A 1 178 ? -45.256 5.968 52.414 1.00 87.81 178 THR A O 1
ATOM 1258 N N . ALA A 1 179 ? -45.061 4.025 51.311 1.00 84.88 179 ALA A N 1
ATOM 1259 C CA . ALA A 1 179 ? -46.239 3.417 51.928 1.00 84.88 179 ALA A CA 1
ATOM 1260 C C . ALA A 1 179 ? -46.040 3.183 53.435 1.00 84.88 179 ALA A C 1
ATOM 1262 O O . ALA A 1 179 ? -46.902 3.542 54.236 1.00 84.88 179 ALA A O 1
ATOM 1263 N N . ALA A 1 180 ? -44.878 2.660 53.833 1.00 85.00 180 ALA A N 1
ATOM 1264 C CA . ALA A 1 180 ? -44.547 2.440 55.236 1.00 85.00 180 ALA A CA 1
ATOM 1265 C C . ALA A 1 180 ? -44.467 3.754 56.034 1.00 85.00 180 ALA A C 1
ATOM 1267 O O . ALA A 1 180 ? -44.921 3.805 57.173 1.00 85.00 180 ALA A O 1
ATOM 1268 N N . GLU A 1 181 ? -43.940 4.834 55.452 1.00 83.44 181 GLU A N 1
ATOM 1269 C CA . GLU A 1 181 ? -43.939 6.166 56.069 1.00 83.44 181 GLU A CA 1
ATOM 1270 C C . GLU A 1 181 ? -45.364 6.680 56.312 1.00 83.44 181 GLU A C 1
ATOM 1272 O O . GLU A 1 181 ? -45.649 7.242 57.374 1.00 83.44 181 GLU A O 1
ATOM 1277 N N . ALA A 1 182 ? -46.280 6.447 55.366 1.00 79.25 182 ALA A N 1
ATOM 1278 C CA . ALA A 1 182 ? -47.690 6.788 55.529 1.00 79.25 182 ALA A CA 1
ATOM 1279 C C . ALA A 1 182 ? -48.356 5.967 56.649 1.00 79.25 182 ALA A C 1
ATOM 1281 O O . ALA A 1 182 ? -49.073 6.536 57.478 1.00 79.25 182 ALA A O 1
ATOM 1282 N N . ASP A 1 183 ? -48.068 4.666 56.730 1.00 80.00 183 ASP A N 1
ATOM 1283 C CA . ASP A 1 183 ? -48.561 3.788 57.796 1.00 80.00 183 ASP A CA 1
ATOM 1284 C C . ASP A 1 183 ? -48.008 4.193 59.170 1.00 80.00 183 ASP A C 1
ATOM 1286 O O . ASP A 1 183 ? -48.757 4.270 60.145 1.00 80.00 183 ASP A O 1
ATOM 1290 N N . VAL A 1 184 ? -46.715 4.529 59.258 1.00 78.00 184 VAL A N 1
ATOM 1291 C CA . VAL A 1 184 ? -46.085 5.051 60.483 1.00 78.00 184 VAL A CA 1
ATOM 1292 C C . VAL A 1 184 ? -46.746 6.355 60.907 1.00 78.00 184 VAL A C 1
ATOM 1294 O O . VAL A 1 184 ? -47.042 6.532 62.089 1.00 78.00 184 VAL A O 1
ATOM 1297 N N . LYS A 1 185 ? -47.024 7.260 59.966 1.00 78.88 185 LYS A N 1
ATOM 1298 C CA . LYS A 1 185 ? -47.711 8.520 60.252 1.00 78.88 185 LYS A CA 1
ATOM 1299 C C . LYS A 1 185 ? -49.132 8.285 60.777 1.00 78.88 185 LYS A C 1
ATOM 1301 O O . LYS A 1 185 ? -49.524 8.912 61.760 1.00 78.88 185 LYS A O 1
ATOM 1306 N N . ALA A 1 186 ? -49.875 7.347 60.190 1.00 73.31 186 ALA A N 1
ATOM 1307 C CA . ALA A 1 186 ? -51.199 6.956 60.670 1.00 73.31 18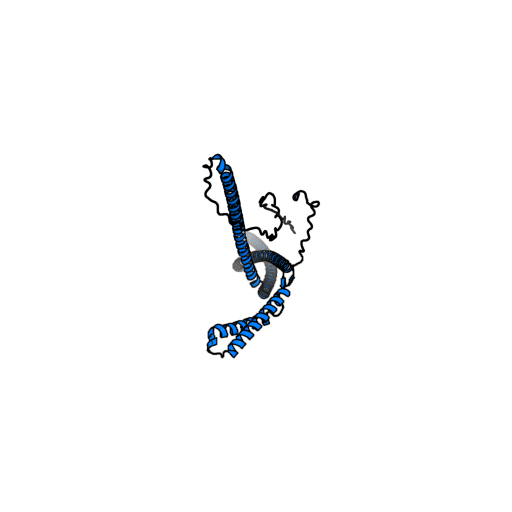6 ALA A CA 1
ATOM 1308 C C . ALA A 1 186 ? -51.141 6.305 62.064 1.00 73.31 186 ALA A C 1
ATOM 1310 O O . ALA A 1 186 ? -51.960 6.608 62.934 1.00 73.31 186 ALA A O 1
ATOM 1311 N N . ALA A 1 187 ? -50.141 5.456 62.307 1.00 66.69 187 ALA A N 1
ATOM 1312 C CA . ALA A 1 187 ? -49.907 4.848 63.607 1.00 66.69 187 ALA A CA 1
ATOM 1313 C C . ALA A 1 187 ? -49.542 5.902 64.661 1.00 66.69 187 ALA A C 1
ATOM 1315 O O . ALA A 1 187 ? -50.103 5.863 65.746 1.00 66.69 187 ALA A O 1
ATOM 1316 N N . GLN A 1 188 ? -48.682 6.881 64.355 1.00 64.12 188 GLN A N 1
ATOM 1317 C CA . GLN A 1 188 ? -48.345 8.004 65.247 1.00 64.12 188 GLN A CA 1
ATOM 1318 C C . GLN A 1 188 ? -49.573 8.857 65.605 1.00 64.12 188 GLN A C 1
ATOM 1320 O O . GLN A 1 188 ? -49.758 9.228 66.770 1.00 64.12 188 GLN A O 1
ATOM 1325 N N . ASP A 1 189 ? -50.442 9.121 64.630 1.00 69.44 189 ASP A N 1
ATOM 1326 C CA . ASP A 1 189 ? -51.707 9.829 64.847 1.00 69.44 189 ASP A CA 1
ATOM 1327 C C . ASP A 1 189 ? -52.677 9.002 65.733 1.00 69.44 189 ASP A C 1
ATOM 1329 O O . ASP A 1 189 ? -53.470 9.569 66.480 1.00 69.44 189 ASP A O 1
ATOM 1333 N N . ALA A 1 190 ? -52.579 7.665 65.732 1.00 63.53 190 ALA A N 1
ATOM 1334 C CA . ALA A 1 190 ? -53.339 6.777 66.625 1.00 63.53 190 ALA A CA 1
ATOM 1335 C C . ALA A 1 190 ? -52.693 6.604 68.021 1.00 63.53 190 ALA A C 1
ATOM 1337 O O . ALA A 1 190 ? -53.390 6.499 69.033 1.00 63.53 190 ALA A O 1
ATOM 1338 N N . LEU A 1 191 ? -51.358 6.611 68.100 1.00 53.97 191 LEU A N 1
ATOM 1339 C CA . LEU A 1 191 ? -50.557 6.413 69.317 1.00 53.97 191 LEU A CA 1
ATOM 1340 C C . LEU A 1 191 ? -50.518 7.659 70.207 1.00 53.97 191 LEU A C 1
ATOM 1342 O O . LEU A 1 191 ? -50.436 7.541 71.429 1.00 53.97 191 LEU A O 1
ATOM 1346 N N . SER A 1 192 ? -50.670 8.847 69.612 1.00 58.25 192 SER A N 1
ATOM 1347 C CA . SER A 1 192 ? -51.030 10.071 70.342 1.00 58.25 192 SER A CA 1
ATOM 1348 C C . SER A 1 192 ? -52.397 9.956 71.049 1.00 58.25 192 SER A C 1
ATOM 1350 O O . SER A 1 192 ? -52.697 10.763 71.929 1.00 58.25 192 SER A O 1
ATOM 1352 N N . GLY A 1 193 ? -53.167 8.900 70.748 1.00 53.78 193 GLY A N 1
ATOM 1353 C CA . GLY A 1 193 ? -54.298 8.399 71.528 1.00 53.78 193 GLY A CA 1
ATOM 1354 C C . GLY A 1 193 ? -53.921 7.447 72.680 1.00 53.78 193 GLY A C 1
ATOM 1355 O O . GLY A 1 193 ? -54.310 7.738 73.805 1.00 53.78 193 GLY A O 1
ATOM 1356 N N . THR A 1 194 ? -53.188 6.338 72.454 1.00 54.16 194 THR A N 1
ATOM 1357 C CA . THR A 1 194 ? -52.784 5.318 73.474 1.00 54.16 194 THR A CA 1
ATOM 1358 C C . THR A 1 194 ? -51.763 4.280 72.897 1.00 54.16 194 THR A C 1
ATOM 1360 O O . THR A 1 194 ? -52.144 3.644 71.922 1.00 54.16 194 THR A O 1
ATOM 1363 N N . GLY A 1 195 ? -50.544 3.997 73.446 1.00 62.56 195 GLY A N 1
ATOM 1364 C CA . GLY A 1 195 ? -49.762 2.771 73.038 1.00 62.56 195 GLY A CA 1
ATOM 1365 C C . GLY A 1 195 ? -48.202 2.697 73.050 1.00 62.56 195 GLY A C 1
ATOM 1366 O O . GLY A 1 195 ? -47.601 2.264 72.073 1.00 62.56 195 GLY A O 1
ATOM 1367 N N . LEU A 1 196 ? -47.493 3.057 74.127 1.00 61.16 196 LEU A N 1
ATOM 1368 C CA . LEU A 1 196 ? -46.024 3.282 74.132 1.00 61.16 196 LEU A CA 1
ATOM 1369 C C . LEU A 1 196 ? -45.077 2.061 73.905 1.00 61.16 196 LEU A C 1
ATOM 1371 O O . LEU A 1 196 ? -43.977 2.250 73.391 1.00 61.16 196 LEU A O 1
ATOM 1375 N N . ALA A 1 197 ? -45.431 0.825 74.284 1.00 58.38 197 ALA A N 1
ATOM 1376 C CA . ALA A 1 197 ? -44.493 -0.319 74.241 1.00 58.38 197 ALA A CA 1
ATOM 1377 C C . ALA A 1 197 ? -44.335 -0.950 72.840 1.00 58.38 197 ALA A C 1
ATOM 1379 O O . ALA A 1 197 ? -43.237 -1.351 72.456 1.00 58.38 197 ALA A O 1
ATOM 1380 N N . GLU A 1 198 ? -45.408 -0.986 72.048 1.00 58.56 198 GLU A N 1
ATOM 1381 C CA . GLU A 1 198 ? -45.386 -1.457 70.654 1.00 58.56 198 GLU A CA 1
ATOM 1382 C C . GLU A 1 198 ? -44.662 -0.463 69.724 1.00 58.56 198 GLU A C 1
ATOM 1384 O O . GLU A 1 198 ? -44.041 -0.864 68.735 1.00 58.56 198 GLU A O 1
ATOM 1389 N N . ALA A 1 199 ? -44.633 0.824 70.092 1.00 64.25 199 ALA A N 1
ATOM 1390 C CA . ALA A 1 199 ? -43.868 1.855 69.389 1.00 64.25 199 ALA A CA 1
ATOM 1391 C C . ALA A 1 199 ? -42.347 1.628 69.469 1.00 64.25 199 ALA A C 1
ATOM 1393 O O . ALA A 1 199 ? -41.643 1.845 68.484 1.00 64.25 199 ALA A O 1
ATOM 1394 N N . GLN A 1 200 ? -41.834 1.149 70.609 1.00 65.06 200 GLN A N 1
ATOM 1395 C CA . GLN A 1 200 ? -40.396 0.927 70.794 1.00 65.06 200 GLN A CA 1
ATOM 1396 C C . GLN A 1 200 ? -39.883 -0.256 69.954 1.00 65.06 200 GLN A C 1
ATOM 1398 O O . GLN A 1 200 ? -38.849 -0.141 69.303 1.00 65.06 200 GLN A O 1
ATOM 1403 N N . ALA A 1 201 ? -40.637 -1.359 69.890 1.00 67.00 201 ALA A N 1
ATOM 1404 C CA . ALA A 1 201 ? -40.288 -2.511 69.048 1.00 67.00 201 ALA A CA 1
ATOM 1405 C C . ALA A 1 201 ? -40.345 -2.179 67.542 1.00 67.00 201 ALA A C 1
ATOM 1407 O O . ALA A 1 201 ? -39.537 -2.670 66.747 1.00 67.00 201 ALA A O 1
ATOM 1408 N N . THR A 1 202 ? -41.275 -1.301 67.155 1.00 69.69 202 THR A N 1
ATOM 1409 C CA . THR A 1 202 ? -41.392 -0.798 65.780 1.00 69.69 202 THR A CA 1
ATOM 1410 C C . THR A 1 202 ? -40.219 0.120 65.422 1.00 69.69 202 THR A C 1
ATOM 1412 O O . THR A 1 202 ? -39.648 -0.015 64.341 1.00 69.69 202 THR A O 1
ATOM 1415 N N . LEU A 1 203 ? -39.793 0.994 66.343 1.00 73.19 203 LEU A N 1
ATOM 1416 C CA . LEU A 1 203 ? -38.627 1.865 66.162 1.00 73.19 203 LEU A CA 1
ATOM 1417 C C . LEU A 1 203 ? -37.324 1.066 65.997 1.00 73.19 203 LEU A C 1
ATOM 1419 O O . LEU A 1 203 ? -36.524 1.381 65.118 1.00 73.19 203 LEU A O 1
ATOM 1423 N N . ASP A 1 204 ? -37.118 0.011 66.788 1.00 77.06 204 ASP A N 1
ATOM 1424 C CA . ASP A 1 204 ? -35.920 -0.835 66.686 1.00 77.06 204 ASP A CA 1
ATOM 1425 C C . ASP A 1 204 ? -35.873 -1.606 65.355 1.00 77.06 204 ASP A C 1
ATOM 1427 O O . ASP A 1 204 ? -34.818 -1.712 64.723 1.00 77.06 204 ASP A O 1
ATOM 1431 N N . THR A 1 205 ? -37.029 -2.082 64.881 1.00 76.62 205 THR A N 1
ATOM 1432 C CA . THR A 1 205 ? -37.155 -2.742 63.571 1.00 76.62 205 THR A CA 1
ATOM 1433 C C . THR A 1 205 ? -36.892 -1.760 62.424 1.00 76.62 205 THR A C 1
ATOM 1435 O O . THR A 1 205 ? -36.142 -2.078 61.501 1.00 76.62 205 THR A O 1
ATOM 1438 N N . ALA A 1 206 ? -37.437 -0.543 62.508 1.00 70.38 206 ALA A N 1
ATOM 1439 C CA . ALA A 1 206 ? -37.215 0.510 61.520 1.00 70.38 206 ALA A CA 1
ATOM 1440 C C . ALA A 1 206 ? -35.744 0.962 61.476 1.00 70.38 206 ALA A C 1
ATOM 1442 O O . ALA A 1 206 ? -35.172 1.098 60.398 1.00 70.38 206 ALA A O 1
ATOM 1443 N N . ASN A 1 207 ? -35.086 1.116 62.629 1.00 78.88 207 ASN A N 1
ATOM 1444 C CA . ASN A 1 207 ? -33.663 1.466 62.695 1.00 78.88 207 ASN A CA 1
ATOM 1445 C C . ASN A 1 207 ? -32.769 0.396 62.053 1.00 78.88 207 ASN A C 1
ATOM 1447 O O . ASN A 1 207 ? -31.777 0.723 61.391 1.00 78.88 207 ASN A O 1
ATOM 1451 N N . LYS A 1 208 ? -33.129 -0.881 62.219 1.00 82.00 208 LYS A N 1
ATOM 1452 C CA . LYS A 1 208 ? -32.427 -1.986 61.567 1.00 82.00 208 LYS A CA 1
ATOM 1453 C C . LYS A 1 208 ? -32.612 -1.954 60.049 1.00 82.00 208 LYS A C 1
ATOM 1455 O O . LYS A 1 208 ? -31.619 -1.993 59.334 1.00 82.00 208 LYS A O 1
ATOM 1460 N N . ALA A 1 209 ? -33.840 -1.752 59.572 1.00 77.62 209 ALA A N 1
ATOM 1461 C CA . ALA A 1 209 ? -34.117 -1.594 58.145 1.00 77.62 209 ALA A CA 1
ATOM 1462 C C . ALA A 1 209 ? -33.372 -0.394 57.527 1.00 77.62 209 ALA A C 1
ATOM 1464 O O . ALA A 1 209 ? -32.837 -0.501 56.429 1.00 77.62 209 ALA A O 1
ATOM 1465 N N . VAL A 1 210 ? -33.262 0.730 58.246 1.00 80.75 210 VAL A N 1
ATOM 1466 C CA . VAL A 1 210 ? -32.491 1.905 57.798 1.00 80.75 210 VAL A CA 1
ATOM 1467 C C . VAL A 1 210 ? -30.992 1.612 57.731 1.00 80.75 210 VAL A C 1
ATOM 1469 O O . VAL A 1 210 ? -30.311 2.104 56.832 1.00 80.75 210 VAL A O 1
ATOM 1472 N N . THR A 1 211 ? -30.465 0.817 58.664 1.00 86.44 211 THR A N 1
ATOM 1473 C CA . THR A 1 211 ? -29.055 0.403 58.648 1.00 86.44 211 THR A CA 1
ATOM 1474 C C . THR A 1 211 ? -28.770 -0.523 57.468 1.00 86.44 211 THR A C 1
ATOM 1476 O O . THR A 1 211 ? -27.811 -0.284 56.736 1.00 86.44 211 THR A O 1
ATOM 1479 N N . ASP A 1 212 ? -29.636 -1.507 57.226 1.00 82.38 212 ASP A N 1
ATOM 1480 C CA . ASP A 1 212 ? -29.509 -2.424 56.090 1.00 82.38 212 ASP A CA 1
ATOM 1481 C C . ASP A 1 212 ? -29.649 -1.667 54.752 1.00 82.38 212 ASP A C 1
ATOM 1483 O O . ASP A 1 212 ? -28.855 -1.862 53.832 1.00 82.38 212 ASP A O 1
ATOM 1487 N N . ALA A 1 213 ? -30.581 -0.711 54.661 1.00 81.69 213 ALA A N 1
ATOM 1488 C CA . ALA A 1 213 ? -30.728 0.150 53.488 1.00 81.69 213 ALA A CA 1
ATOM 1489 C C . ALA A 1 213 ? -29.494 1.038 53.247 1.00 81.69 213 ALA A C 1
ATOM 1491 O O . ALA A 1 213 ? -29.067 1.195 52.104 1.00 81.69 213 ALA A O 1
ATOM 1492 N N . LYS A 1 214 ? -28.875 1.584 54.305 1.00 84.44 214 LYS A N 1
ATOM 1493 C CA . LYS A 1 214 ? -27.612 2.335 54.190 1.00 84.44 214 LYS A CA 1
ATOM 1494 C C . LYS A 1 214 ? -26.482 1.464 53.644 1.00 84.44 214 LYS A C 1
ATOM 1496 O O . LYS A 1 214 ? -25.781 1.901 52.739 1.00 84.44 214 LYS A O 1
ATOM 1501 N N . ALA A 1 215 ? -26.354 0.229 54.128 1.00 87.00 215 ALA A N 1
ATOM 1502 C CA . ALA A 1 215 ? -25.350 -0.709 53.627 1.00 87.00 215 ALA A CA 1
ATOM 1503 C C . ALA A 1 215 ? -25.559 -1.045 52.136 1.00 87.00 215 ALA A C 1
ATOM 1505 O O . ALA A 1 215 ? -24.592 -1.140 51.374 1.00 87.00 215 ALA A O 1
ATOM 1506 N N . ASN A 1 216 ? -26.815 -1.161 51.695 1.00 86.88 216 ASN A N 1
ATOM 1507 C CA . ASN A 1 216 ? -27.141 -1.357 50.282 1.00 86.88 216 ASN A CA 1
ATOM 1508 C C . ASN A 1 216 ? -26.781 -0.129 49.429 1.00 86.88 216 ASN A C 1
ATOM 1510 O O . ASN A 1 216 ? -26.229 -0.288 48.342 1.00 86.88 216 ASN A O 1
ATOM 1514 N N . VAL A 1 217 ? -27.031 1.089 49.923 1.00 89.69 217 VAL A N 1
ATOM 1515 C CA . VAL A 1 217 ? -26.632 2.334 49.239 1.00 89.69 217 VAL A CA 1
ATOM 1516 C C . VAL A 1 217 ? -25.113 2.449 49.124 1.00 89.69 217 VAL A C 1
ATOM 1518 O O . VAL A 1 217 ? -24.612 2.809 48.058 1.00 89.69 217 VAL A O 1
ATOM 1521 N N . ASP A 1 218 ? -24.370 2.109 50.177 1.00 90.44 218 ASP A N 1
ATOM 1522 C CA . ASP A 1 218 ? -22.904 2.120 50.148 1.00 90.44 218 ASP A CA 1
ATOM 1523 C C . ASP A 1 218 ? -22.370 1.102 49.126 1.00 90.44 218 ASP A C 1
ATOM 1525 O O . ASP A 1 218 ? -21.497 1.422 48.316 1.00 90.44 218 ASP A O 1
ATOM 1529 N N . THR A 1 219 ? -22.961 -0.097 49.089 1.00 90.50 219 THR A N 1
ATOM 1530 C CA . THR A 1 219 ? -22.627 -1.139 48.103 1.00 90.50 219 THR A CA 1
ATOM 1531 C C . THR A 1 219 ? -22.914 -0.672 46.673 1.00 90.50 219 THR A C 1
ATOM 1533 O O . THR A 1 219 ? -22.065 -0.815 45.793 1.00 90.50 219 THR A O 1
ATOM 1536 N N . ALA A 1 220 ? -24.075 -0.057 46.434 1.00 87.50 220 ALA A N 1
ATOM 1537 C CA . ALA A 1 220 ? -24.437 0.486 45.126 1.00 87.50 220 ALA A CA 1
ATOM 1538 C C . ALA A 1 220 ? -23.518 1.647 44.709 1.00 87.50 220 ALA A C 1
ATOM 1540 O O . ALA A 1 220 ? -23.112 1.735 43.552 1.00 87.50 220 ALA A O 1
ATOM 1541 N N . THR A 1 221 ? -23.132 2.507 45.653 1.00 92.31 221 THR A N 1
ATOM 1542 C CA . THR A 1 221 ? -22.189 3.608 45.409 1.00 92.31 221 THR A CA 1
ATOM 1543 C C . THR A 1 221 ? -20.827 3.072 44.977 1.00 92.31 221 THR A C 1
ATOM 1545 O O . THR A 1 221 ? -20.254 3.560 44.002 1.00 92.31 221 THR A O 1
ATOM 1548 N N . GLN A 1 222 ? -20.334 2.026 45.647 1.00 92.38 222 GLN A N 1
ATOM 1549 C CA . GLN A 1 222 ? -19.080 1.375 45.279 1.00 92.38 222 GLN A CA 1
ATOM 1550 C C . GLN A 1 222 ? -19.159 0.731 43.886 1.00 92.38 222 GLN A C 1
ATOM 1552 O O . GLN A 1 222 ? -18.244 0.898 43.082 1.00 92.38 222 GLN A O 1
ATOM 1557 N N . ALA A 1 223 ? -20.275 0.073 43.559 1.00 91.19 223 ALA A N 1
ATOM 1558 C CA . ALA A 1 223 ? -20.488 -0.502 42.232 1.00 91.19 223 ALA A CA 1
ATOM 1559 C C . ALA A 1 223 ? -20.460 0.566 41.119 1.00 91.19 223 ALA A C 1
ATOM 1561 O O . ALA A 1 223 ? -19.865 0.343 40.065 1.00 91.19 223 ALA A O 1
ATOM 1562 N N . VAL A 1 224 ? -21.037 1.750 41.360 1.00 92.38 224 VAL A N 1
ATOM 1563 C CA . VAL A 1 224 ? -20.995 2.880 40.413 1.00 92.38 224 VAL A CA 1
ATOM 1564 C C . VAL A 1 224 ? -19.573 3.427 40.237 1.00 92.38 224 VAL A C 1
ATOM 1566 O O . VAL A 1 224 ? -19.163 3.728 39.114 1.00 92.38 224 VAL A O 1
ATOM 1569 N N . GLU A 1 225 ? -18.804 3.558 41.318 1.00 95.19 225 GLU A N 1
ATOM 1570 C CA . GLU A 1 225 ? -17.392 3.970 41.266 1.00 95.19 225 GLU A CA 1
ATOM 1571 C C . GLU A 1 225 ? -16.538 2.991 40.444 1.00 95.19 225 GLU A C 1
ATOM 1573 O O . GLU A 1 225 ? -15.733 3.407 39.603 1.00 95.19 225 GLU A O 1
ATOM 1578 N N . ASP A 1 226 ? -16.737 1.689 40.641 1.00 94.12 226 ASP A N 1
ATOM 1579 C CA . ASP A 1 226 ? -15.997 0.661 39.910 1.00 94.12 226 ASP A CA 1
ATOM 1580 C C . ASP A 1 226 ? -16.406 0.612 38.431 1.00 94.12 226 ASP A C 1
ATOM 1582 O O . ASP A 1 226 ? -15.538 0.503 37.557 1.00 94.12 226 ASP A O 1
ATOM 1586 N N . ALA A 1 227 ? -17.692 0.816 38.128 1.00 92.38 227 ALA A N 1
ATOM 1587 C CA . ALA A 1 227 ? -18.180 0.958 36.759 1.00 92.38 227 ALA A CA 1
ATOM 1588 C C . ALA A 1 227 ? -17.540 2.159 36.038 1.00 92.38 227 ALA A C 1
ATOM 1590 O O . ALA A 1 227 ? -17.069 2.012 34.911 1.00 92.38 227 ALA A O 1
ATOM 1591 N N . LYS A 1 228 ? -17.422 3.325 36.693 1.00 94.75 228 LYS A N 1
ATOM 1592 C CA . LYS A 1 228 ? -16.749 4.510 36.117 1.00 94.75 228 LYS A CA 1
ATOM 1593 C C . LYS A 1 228 ? -15.277 4.256 35.785 1.00 94.75 228 LYS A C 1
ATOM 1595 O O . LYS A 1 228 ? -14.793 4.697 34.741 1.00 94.75 228 LYS A O 1
ATOM 1600 N N . LYS A 1 229 ? -14.552 3.540 36.652 1.00 94.50 229 LYS A N 1
ATOM 1601 C CA . LYS A 1 229 ? -13.148 3.169 36.395 1.00 94.50 229 LYS A CA 1
ATOM 1602 C C . LYS A 1 229 ? -13.025 2.200 35.224 1.00 94.50 229 LYS A C 1
ATOM 1604 O O . LYS A 1 229 ? -12.107 2.342 34.417 1.00 94.50 229 LYS A O 1
ATOM 1609 N N . ALA A 1 230 ? -13.928 1.225 35.135 1.00 92.38 230 ALA A N 1
ATOM 1610 C CA . ALA A 1 230 ? -13.973 0.305 34.006 1.00 92.38 230 ALA A CA 1
ATOM 1611 C C . ALA A 1 230 ? -14.247 1.051 32.692 1.00 92.38 230 ALA A C 1
ATOM 1613 O O . ALA A 1 230 ? -13.599 0.770 31.688 1.00 92.38 230 ALA A O 1
ATOM 1614 N N . ASP A 1 231 ? -15.145 2.037 32.716 1.00 96.50 231 ASP A N 1
ATOM 1615 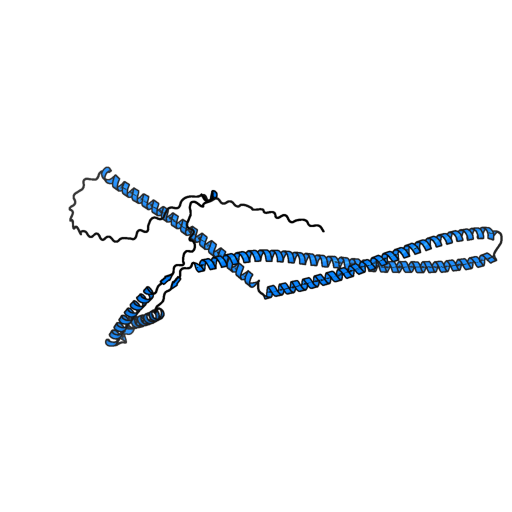C CA . ASP A 1 231 ? -15.486 2.830 31.537 1.00 96.50 231 ASP A CA 1
ATOM 1616 C C . ASP A 1 231 ? -14.333 3.728 31.073 1.00 96.50 231 ASP A C 1
ATOM 1618 O O . ASP A 1 231 ? -14.019 3.775 29.887 1.00 96.50 231 ASP A O 1
ATOM 1622 N N . THR A 1 232 ? -13.600 4.329 32.015 1.00 96.56 232 THR A N 1
ATOM 1623 C CA . THR A 1 232 ? -12.388 5.106 31.702 1.00 96.56 232 THR A CA 1
ATOM 1624 C C . THR A 1 232 ? -11.326 4.239 31.022 1.00 96.56 232 THR A C 1
ATOM 1626 O O . THR A 1 232 ? -10.811 4.609 29.971 1.00 96.56 232 THR A O 1
ATOM 1629 N N . LYS A 1 233 ? -11.041 3.046 31.566 1.00 95.00 233 LYS A N 1
ATOM 1630 C CA . LYS A 1 233 ? -10.094 2.100 30.946 1.00 95.00 233 LYS A CA 1
ATOM 1631 C C . LYS A 1 233 ? -10.540 1.654 29.556 1.00 95.00 233 LYS A C 1
ATOM 1633 O O . LYS A 1 233 ? -9.707 1.440 28.680 1.00 95.00 233 LYS A O 1
ATOM 1638 N N . ARG A 1 234 ? -11.849 1.491 29.353 1.00 94.06 234 ARG A N 1
ATOM 1639 C CA . ARG A 1 234 ? -12.403 1.145 28.043 1.00 94.06 234 ARG A CA 1
ATOM 1640 C C . ARG A 1 234 ? -12.201 2.284 27.046 1.00 94.06 234 ARG A C 1
ATOM 1642 O O . ARG A 1 234 ? -11.792 2.011 25.924 1.00 94.06 234 ARG A O 1
ATOM 1649 N N . GLN A 1 235 ? -12.416 3.534 27.454 1.00 97.50 235 GLN A N 1
ATOM 1650 C CA . GLN A 1 235 ? -12.165 4.692 26.595 1.00 97.50 235 GLN A CA 1
ATOM 1651 C C . GLN A 1 235 ? -10.687 4.792 26.191 1.00 97.50 235 GLN A C 1
ATOM 1653 O O . GLN A 1 235 ? -10.393 4.978 25.016 1.00 97.50 235 GLN A O 1
ATOM 1658 N N . GLU A 1 236 ? -9.758 4.565 27.124 1.00 96.50 236 GLU A N 1
ATOM 1659 C CA . GLU A 1 236 ? -8.318 4.522 26.819 1.00 96.50 236 GLU A CA 1
ATOM 1660 C C . GLU A 1 236 ? -7.976 3.432 25.784 1.00 96.50 236 GLU A C 1
ATOM 1662 O O . GLU A 1 236 ? -7.186 3.666 24.868 1.00 96.50 236 GLU A O 1
ATOM 1667 N N . ALA A 1 237 ? -8.593 2.250 25.891 1.00 94.81 237 ALA A N 1
ATOM 1668 C CA . ALA A 1 237 ? -8.401 1.165 24.928 1.00 94.81 237 ALA A CA 1
ATOM 1669 C C . ALA A 1 237 ? -8.979 1.500 23.540 1.00 94.81 237 ALA A C 1
ATOM 1671 O O . ALA A 1 237 ? -8.352 1.192 22.525 1.00 94.81 237 ALA A O 1
ATOM 1672 N N . ILE A 1 238 ? -10.140 2.161 23.488 1.00 95.75 238 ILE A N 1
ATOM 1673 C CA . ILE A 1 238 ? -10.759 2.630 22.239 1.00 95.75 238 ILE A CA 1
ATOM 1674 C C . ILE A 1 238 ? -9.868 3.668 21.548 1.00 95.75 238 ILE A C 1
ATOM 1676 O O . ILE A 1 238 ? -9.656 3.585 20.337 1.00 95.75 238 ILE A O 1
ATOM 1680 N N . ASP A 1 239 ? -9.312 4.620 22.295 1.00 97.25 239 ASP A N 1
ATOM 1681 C CA . ASP A 1 239 ? -8.441 5.662 21.743 1.00 97.25 239 ASP A CA 1
ATOM 1682 C C . ASP A 1 239 ? -7.137 5.061 21.184 1.00 97.25 239 ASP A C 1
ATOM 1684 O O . ASP A 1 239 ? -6.674 5.438 20.099 1.00 97.25 239 ASP A O 1
ATOM 1688 N N . ALA A 1 240 ? -6.572 4.071 21.885 1.00 95.06 240 ALA A N 1
ATOM 1689 C CA . ALA A 1 240 ? -5.405 3.325 21.422 1.00 95.06 240 ALA A CA 1
ATOM 1690 C C . ALA A 1 240 ? -5.703 2.543 20.132 1.00 95.06 240 ALA A C 1
ATOM 1692 O O . ALA A 1 240 ? -4.953 2.658 19.163 1.00 95.06 240 ALA A O 1
ATOM 1693 N N . ALA A 1 241 ? -6.822 1.814 20.084 1.00 95.06 241 ALA A N 1
ATOM 1694 C CA . ALA A 1 241 ? -7.246 1.080 18.892 1.00 95.06 241 ALA A CA 1
ATOM 1695 C C . ALA A 1 241 ? -7.524 2.018 17.705 1.00 95.06 241 ALA A C 1
ATOM 1697 O O . ALA A 1 241 ? -7.137 1.729 16.577 1.00 95.06 241 ALA A O 1
ATOM 1698 N N . THR A 1 242 ? -8.131 3.181 17.956 1.00 96.31 242 THR A N 1
ATOM 1699 C CA . THR A 1 242 ? -8.378 4.206 16.927 1.00 96.31 242 THR A CA 1
ATOM 1700 C C . THR A 1 242 ? -7.068 4.720 16.330 1.00 96.31 242 THR A C 1
ATOM 1702 O O . THR A 1 242 ? -6.950 4.873 15.112 1.00 96.31 242 THR A O 1
ATOM 1705 N N . THR A 1 243 ? -6.065 4.952 17.178 1.00 96.62 243 THR A N 1
ATOM 1706 C CA . THR A 1 243 ? -4.728 5.368 16.738 1.00 96.62 243 THR A CA 1
ATOM 1707 C C . THR A 1 243 ? -4.059 4.280 15.898 1.00 96.62 243 THR A C 1
ATOM 1709 O O . THR A 1 243 ? -3.526 4.581 14.831 1.00 96.62 243 THR A O 1
ATOM 1712 N N . ASP A 1 244 ? -4.125 3.019 16.336 1.00 96.12 244 ASP A N 1
ATOM 1713 C CA . ASP A 1 244 ? -3.548 1.884 15.607 1.00 96.12 244 ASP A CA 1
ATOM 1714 C C . ASP A 1 244 ? -4.182 1.708 14.218 1.00 96.12 244 ASP A C 1
ATOM 1716 O O . ASP A 1 244 ? -3.472 1.617 13.216 1.00 96.12 244 ASP A O 1
ATOM 1720 N N . VAL A 1 245 ? -5.516 1.791 14.124 1.00 95.94 245 VAL A N 1
ATOM 1721 C CA . VAL A 1 245 ? -6.244 1.750 12.844 1.00 95.94 245 VAL A CA 1
ATOM 1722 C C . VAL A 1 245 ? -5.792 2.868 11.905 1.00 95.94 245 VAL A C 1
ATOM 1724 O O . VAL A 1 245 ? -5.598 2.619 10.714 1.00 95.94 245 VAL A O 1
ATOM 1727 N N . SER A 1 246 ? -5.589 4.087 12.414 1.00 95.62 246 SER A N 1
ATOM 1728 C CA . SER A 1 246 ? -5.090 5.203 11.600 1.00 95.62 246 SER A CA 1
ATOM 1729 C C . SER A 1 246 ? -3.696 4.911 11.043 1.00 95.62 246 SER A C 1
ATOM 1731 O O . SER A 1 246 ? -3.473 5.065 9.845 1.00 95.62 246 SER A O 1
ATOM 1733 N N . VAL A 1 247 ? -2.774 4.428 11.883 1.00 96.25 247 VAL A N 1
ATOM 1734 C CA . VAL A 1 247 ? -1.404 4.085 11.464 1.00 96.25 247 VAL A CA 1
ATOM 1735 C C . VAL A 1 247 ? -1.411 2.962 10.425 1.00 96.25 247 VAL A C 1
ATOM 1737 O O . VAL A 1 247 ? -0.716 3.050 9.410 1.00 96.25 247 VAL A O 1
ATOM 1740 N N . LYS A 1 248 ? -2.217 1.915 10.639 1.00 94.12 248 LYS A N 1
ATOM 1741 C CA . LYS A 1 248 ? -2.351 0.816 9.675 1.00 94.12 248 LYS A CA 1
ATOM 1742 C C . LYS A 1 248 ? -2.989 1.286 8.361 1.00 94.12 248 LYS A C 1
ATOM 1744 O O . LYS A 1 248 ? -2.572 0.828 7.299 1.00 94.12 248 LYS A O 1
ATOM 1749 N N . THR A 1 249 ? -3.929 2.231 8.403 1.00 96.06 249 THR A N 1
ATOM 1750 C CA . THR A 1 249 ? -4.528 2.838 7.199 1.00 96.06 249 THR A CA 1
ATOM 1751 C C . THR A 1 249 ? -3.481 3.596 6.379 1.00 96.06 249 THR A C 1
ATOM 1753 O O . THR A 1 249 ? -3.336 3.330 5.186 1.00 96.06 249 THR A O 1
ATOM 1756 N N . ASP A 1 250 ? -2.670 4.444 7.018 1.00 95.56 250 ASP A N 1
ATOM 1757 C CA . ASP A 1 250 ? -1.589 5.181 6.345 1.00 95.56 250 ASP A CA 1
ATOM 1758 C C . ASP A 1 250 ? -0.552 4.234 5.708 1.00 95.56 250 ASP A C 1
ATOM 1760 O O . ASP A 1 250 ? -0.039 4.473 4.604 1.00 95.56 250 ASP A O 1
ATOM 1764 N N . ALA A 1 251 ? -0.250 3.120 6.385 1.00 93.94 251 ALA A N 1
ATOM 1765 C CA . ALA A 1 251 ? 0.640 2.087 5.864 1.00 93.94 251 ALA A CA 1
ATOM 1766 C C . ALA A 1 251 ? 0.060 1.402 4.613 1.00 93.94 251 ALA A C 1
ATOM 1768 O O . ALA A 1 251 ? 0.783 1.194 3.632 1.00 93.94 251 ALA A O 1
ATOM 1769 N N . VAL A 1 252 ? -1.243 1.097 4.613 1.00 94.75 252 VAL A N 1
ATOM 1770 C CA . VAL A 1 252 ? -1.951 0.522 3.458 1.00 94.75 252 VAL A CA 1
ATOM 1771 C C . VAL A 1 252 ? -1.957 1.491 2.276 1.00 94.75 252 VAL A C 1
ATOM 1773 O O . VAL A 1 252 ? -1.638 1.078 1.159 1.00 94.75 252 VAL A O 1
ATOM 1776 N N . ASP A 1 253 ? -2.234 2.774 2.499 1.00 95.56 253 ASP A N 1
ATOM 1777 C CA . ASP A 1 253 ? -2.241 3.788 1.436 1.00 95.56 253 ASP A CA 1
ATOM 1778 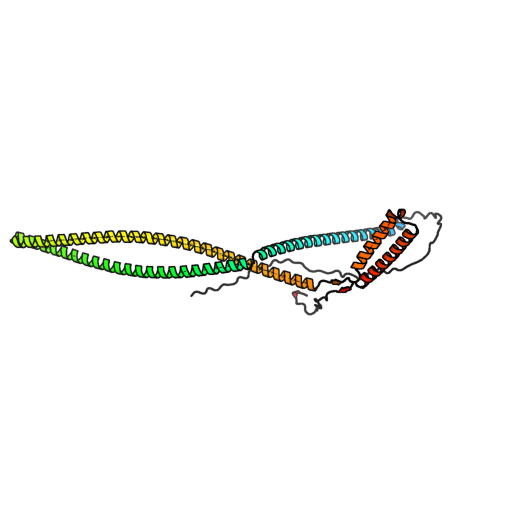C C . ASP A 1 253 ? -0.852 3.970 0.806 1.00 95.56 253 ASP A C 1
ATOM 1780 O O . ASP A 1 253 ? -0.700 4.051 -0.423 1.00 95.56 253 ASP A O 1
ATOM 1784 N N . THR A 1 254 ? 0.191 3.939 1.639 1.00 94.38 254 THR A N 1
ATOM 1785 C CA . THR A 1 254 ? 1.586 3.965 1.186 1.00 94.38 254 THR A CA 1
ATOM 1786 C C . THR A 1 254 ? 1.919 2.731 0.342 1.00 94.38 254 THR A C 1
ATOM 1788 O O . THR A 1 254 ? 2.503 2.849 -0.741 1.00 94.38 254 THR A O 1
ATOM 1791 N N . ALA A 1 255 ? 1.529 1.537 0.795 1.00 92.81 255 ALA A N 1
ATOM 1792 C CA . ALA A 1 255 ? 1.737 0.298 0.051 1.00 92.81 255 ALA A CA 1
ATOM 1793 C C . ALA A 1 255 ? 0.973 0.295 -1.287 1.00 92.81 255 ALA A C 1
ATOM 1795 O O . ALA A 1 255 ? 1.539 -0.066 -2.320 1.00 92.81 255 ALA A O 1
ATOM 1796 N N . SER A 1 256 ? -0.272 0.771 -1.299 1.00 93.75 256 SER A N 1
ATOM 1797 C CA . SER A 1 256 ? -1.112 0.883 -2.498 1.00 93.75 256 SER A CA 1
ATOM 1798 C C . SER A 1 256 ? -0.496 1.818 -3.550 1.00 93.75 256 SER A C 1
ATOM 1800 O O . SER A 1 256 ? -0.428 1.495 -4.743 1.00 93.75 256 SER A O 1
ATOM 1802 N N . SER A 1 257 ? 0.071 2.941 -3.102 1.00 93.69 257 SER A N 1
ATOM 1803 C CA . SER A 1 257 ? 0.801 3.874 -3.968 1.00 93.69 257 SER A CA 1
ATOM 1804 C C . SER A 1 257 ? 2.048 3.229 -4.587 1.00 93.69 257 SER A C 1
ATOM 1806 O O . SER A 1 257 ? 2.300 3.388 -5.784 1.00 93.69 257 SER A O 1
ATOM 1808 N N . ARG A 1 258 ? 2.801 2.435 -3.810 1.00 93.44 258 ARG A N 1
ATOM 1809 C CA . ARG A 1 258 ? 3.966 1.680 -4.311 1.00 93.44 258 ARG A CA 1
ATOM 1810 C C . ARG A 1 258 ? 3.571 0.633 -5.351 1.00 93.44 258 ARG A C 1
ATOM 1812 O O . ARG A 1 258 ? 4.253 0.512 -6.366 1.00 93.44 258 ARG A O 1
ATOM 1819 N N . VAL A 1 259 ? 2.473 -0.092 -5.132 1.00 93.75 259 VAL A N 1
ATOM 1820 C CA . VAL A 1 259 ? 1.946 -1.066 -6.105 1.00 93.75 259 VAL A CA 1
ATOM 1821 C C . VAL A 1 259 ? 1.573 -0.373 -7.412 1.00 93.75 259 VAL A C 1
ATOM 1823 O O . VAL A 1 259 ? 1.957 -0.843 -8.480 1.00 93.75 259 VAL A O 1
ATOM 1826 N N . THR A 1 260 ? 0.893 0.771 -7.338 1.00 93.75 260 THR A N 1
ATOM 1827 C CA . THR A 1 260 ? 0.524 1.557 -8.524 1.00 93.75 260 THR A CA 1
ATOM 1828 C C . THR A 1 260 ? 1.765 2.012 -9.302 1.00 93.75 260 THR A C 1
ATOM 1830 O O . THR A 1 260 ? 1.828 1.864 -10.522 1.00 93.75 260 THR A O 1
ATOM 1833 N N . ALA A 1 261 ? 2.793 2.508 -8.606 1.00 92.25 261 ALA A N 1
ATOM 1834 C CA . ALA A 1 261 ? 4.058 2.888 -9.234 1.00 92.25 261 ALA A CA 1
ATOM 1835 C C . ALA A 1 261 ? 4.758 1.690 -9.903 1.00 92.25 261 ALA A C 1
ATOM 1837 O O . ALA A 1 261 ? 5.224 1.798 -11.038 1.00 92.25 261 ALA A O 1
ATOM 1838 N N . ALA A 1 262 ? 4.779 0.529 -9.242 1.00 91.69 262 ALA A N 1
ATOM 1839 C CA . ALA A 1 262 ? 5.350 -0.693 -9.798 1.00 91.69 262 ALA A CA 1
ATOM 1840 C C . ALA A 1 262 ? 4.591 -1.179 -11.047 1.00 91.69 262 ALA A C 1
ATOM 1842 O O . ALA A 1 262 ? 5.221 -1.568 -12.028 1.00 91.69 262 ALA A O 1
ATOM 1843 N N . GLN A 1 263 ? 3.256 -1.108 -11.053 1.00 92.50 263 GLN A N 1
ATOM 1844 C CA . GLN A 1 263 ? 2.436 -1.451 -12.222 1.00 92.50 263 GLN A CA 1
ATOM 1845 C C . GLN A 1 263 ? 2.740 -0.547 -13.423 1.00 92.50 263 GLN A C 1
ATOM 1847 O O . GLN A 1 263 ? 2.896 -1.047 -14.537 1.00 92.50 263 GLN A O 1
ATOM 1852 N N . ASN A 1 264 ? 2.886 0.761 -13.196 1.00 92.06 264 ASN A N 1
ATOM 1853 C CA . ASN A 1 264 ? 3.262 1.705 -14.251 1.00 92.06 264 ASN A CA 1
ATOM 1854 C C . ASN A 1 264 ? 4.661 1.409 -14.811 1.00 92.06 264 ASN A C 1
ATOM 1856 O O . ASN A 1 264 ? 4.852 1.438 -16.027 1.00 92.06 264 ASN A O 1
ATOM 1860 N N . ASN A 1 265 ? 5.620 1.062 -13.947 1.00 91.62 265 ASN A N 1
ATOM 1861 C CA . ASN A 1 265 ? 6.953 0.650 -14.388 1.00 91.62 265 ASN A CA 1
ATOM 1862 C C . ASN A 1 265 ? 6.897 -0.620 -15.243 1.00 91.62 265 ASN A C 1
ATOM 1864 O O . ASN A 1 265 ? 7.480 -0.638 -16.319 1.00 91.62 265 ASN A O 1
ATOM 1868 N N . VAL A 1 266 ? 6.147 -1.647 -14.828 1.00 93.06 266 VAL A N 1
ATOM 1869 C CA . VAL A 1 266 ? 5.981 -2.882 -15.618 1.00 93.06 266 VAL A CA 1
ATOM 1870 C C . VAL A 1 266 ? 5.379 -2.594 -16.994 1.00 93.06 266 VAL A C 1
ATOM 1872 O O . VAL A 1 266 ? 5.853 -3.149 -17.987 1.00 93.06 266 VAL A O 1
ATOM 1875 N N . ALA A 1 267 ? 4.369 -1.723 -17.079 1.00 90.38 267 ALA A N 1
ATOM 1876 C CA . ALA A 1 267 ? 3.782 -1.325 -18.358 1.00 90.38 267 ALA A CA 1
ATOM 1877 C C . ALA A 1 267 ? 4.826 -0.659 -19.273 1.00 90.38 267 ALA A C 1
ATOM 1879 O O . ALA A 1 267 ? 5.005 -1.091 -20.411 1.00 90.38 267 ALA A O 1
ATOM 1880 N N . SER A 1 268 ? 5.581 0.310 -18.744 1.00 90.44 268 SER A N 1
ATOM 1881 C CA . SER A 1 268 ? 6.661 0.994 -19.470 1.00 90.44 268 SER A CA 1
ATOM 1882 C C . SER A 1 268 ? 7.756 0.024 -19.937 1.00 90.44 268 SER A C 1
ATOM 1884 O O . SER A 1 268 ? 8.146 0.019 -21.105 1.00 90.44 268 SER A O 1
ATOM 1886 N N . THR A 1 269 ? 8.208 -0.877 -19.060 1.00 89.69 269 THR A N 1
ATOM 1887 C CA . THR A 1 269 ? 9.215 -1.892 -19.400 1.00 89.69 269 THR A CA 1
ATOM 1888 C C . THR A 1 269 ? 8.700 -2.881 -20.446 1.00 89.69 269 THR A C 1
ATOM 1890 O O . THR A 1 269 ? 9.461 -3.304 -21.312 1.00 89.69 269 THR A O 1
ATOM 1893 N N . THR A 1 270 ? 7.411 -3.229 -20.416 1.00 91.88 270 THR A N 1
ATOM 1894 C CA . THR A 1 270 ? 6.795 -4.105 -21.425 1.00 91.88 270 THR A CA 1
ATOM 1895 C C . THR A 1 270 ? 6.797 -3.447 -22.805 1.00 91.88 270 THR A C 1
ATOM 1897 O O . THR A 1 270 ? 7.150 -4.097 -23.789 1.00 91.88 270 THR A O 1
ATOM 1900 N N . GLU A 1 271 ? 6.470 -2.154 -22.891 1.00 89.50 271 GLU A N 1
ATOM 1901 C CA . GLU A 1 271 ? 6.559 -1.395 -24.146 1.00 89.50 271 GLU A CA 1
ATOM 1902 C C . GLU A 1 271 ? 8.002 -1.290 -24.656 1.00 89.50 271 GLU A C 1
ATOM 1904 O O . GLU A 1 271 ? 8.253 -1.463 -25.851 1.00 89.50 271 GLU A O 1
ATOM 1909 N N . ALA A 1 272 ? 8.964 -1.044 -23.761 1.00 88.31 272 ALA A N 1
ATOM 1910 C CA . ALA A 1 272 ? 10.380 -1.000 -24.116 1.00 88.31 272 ALA A CA 1
ATOM 1911 C C . ALA A 1 272 ? 10.880 -2.356 -24.644 1.00 88.31 272 ALA A C 1
ATOM 1913 O O . ALA A 1 272 ? 11.571 -2.407 -25.661 1.00 88.31 272 ALA A O 1
ATOM 1914 N N . LEU A 1 273 ? 10.482 -3.460 -24.005 1.00 89.38 273 LEU A N 1
ATOM 1915 C CA . LEU A 1 273 ? 10.825 -4.814 -24.439 1.00 89.38 273 LEU A CA 1
ATOM 1916 C C . LEU A 1 273 ? 10.229 -5.147 -25.813 1.00 89.38 273 LEU A C 1
ATOM 1918 O O . LEU A 1 273 ? 10.902 -5.771 -26.631 1.00 89.38 273 LEU A O 1
ATOM 1922 N N . ALA A 1 274 ? 8.989 -4.729 -26.085 1.00 88.62 274 ALA A N 1
ATOM 1923 C CA . ALA A 1 274 ? 8.377 -4.900 -27.401 1.00 88.62 274 ALA A CA 1
ATOM 1924 C C . ALA A 1 274 ? 9.205 -4.193 -28.488 1.00 88.62 274 ALA A C 1
ATOM 1926 O O . ALA A 1 274 ? 9.614 -4.832 -29.453 1.00 88.62 274 ALA A O 1
ATOM 1927 N N . LYS A 1 275 ? 9.569 -2.921 -28.267 1.00 86.88 275 LYS A N 1
ATOM 1928 C CA . LYS A 1 275 ? 10.429 -2.160 -29.192 1.00 86.88 275 LYS A CA 1
ATOM 1929 C C . LYS A 1 275 ? 11.804 -2.800 -29.386 1.00 86.88 275 LYS A C 1
ATOM 1931 O O . LYS A 1 275 ? 12.313 -2.829 -30.503 1.00 86.88 275 LYS A O 1
ATOM 1936 N N . ALA A 1 276 ? 12.409 -3.318 -28.317 1.00 84.94 276 ALA A N 1
ATOM 1937 C CA . ALA A 1 276 ? 13.695 -4.003 -28.401 1.00 84.94 276 ALA A CA 1
ATOM 1938 C C . ALA A 1 276 ? 13.603 -5.292 -29.238 1.00 84.94 276 ALA A C 1
ATOM 1940 O O . ALA A 1 276 ? 14.476 -5.547 -30.065 1.00 84.94 276 ALA A O 1
ATOM 1941 N N . ASN A 1 277 ? 12.533 -6.077 -29.078 1.00 83.12 277 ASN A N 1
ATOM 1942 C CA . ASN A 1 277 ? 12.294 -7.265 -29.903 1.00 83.12 277 ASN A CA 1
ATOM 1943 C C . ASN A 1 277 ? 12.077 -6.912 -31.379 1.00 83.12 277 ASN A C 1
ATOM 1945 O O . ASN A 1 277 ? 12.619 -7.595 -32.253 1.00 83.12 277 ASN A O 1
ATOM 1949 N N . ASP A 1 278 ? 11.340 -5.837 -31.662 1.00 83.81 278 ASP A N 1
ATOM 1950 C CA . ASP A 1 278 ? 11.154 -5.342 -33.028 1.00 83.81 278 ASP A CA 1
ATOM 1951 C C . ASP A 1 278 ? 12.502 -4.938 -33.648 1.00 83.81 278 ASP A C 1
ATOM 1953 O O . ASP A 1 278 ? 12.818 -5.338 -34.769 1.00 83.81 278 ASP A O 1
ATOM 1957 N N . ALA A 1 279 ? 13.347 -4.227 -32.895 1.00 80.00 279 ALA A N 1
ATOM 1958 C CA . ALA A 1 279 ? 14.678 -3.819 -33.341 1.00 80.00 279 ALA A CA 1
ATOM 1959 C C . ALA A 1 279 ? 15.618 -5.013 -33.589 1.00 80.00 279 ALA A C 1
ATOM 1961 O O . ALA A 1 279 ? 16.312 -5.050 -34.604 1.00 80.00 279 ALA A O 1
ATOM 1962 N N . VAL A 1 280 ? 15.625 -6.016 -32.704 1.00 82.31 280 VAL A N 1
ATOM 1963 C CA . VAL A 1 280 ? 16.409 -7.252 -32.891 1.00 82.31 280 VAL A CA 1
ATOM 1964 C C . VAL A 1 280 ? 15.932 -8.021 -34.119 1.00 82.31 280 VAL A C 1
ATOM 1966 O O . VAL A 1 280 ? 16.755 -8.531 -34.882 1.00 82.31 280 VAL A O 1
ATOM 1969 N N . THR A 1 281 ? 14.618 -8.087 -34.338 1.00 79.38 281 THR A N 1
ATOM 1970 C CA . THR A 1 281 ? 14.037 -8.718 -35.530 1.00 79.38 281 THR A CA 1
ATOM 1971 C C . THR A 1 281 ? 14.498 -7.988 -36.790 1.00 79.38 281 THR A C 1
ATOM 1973 O O . THR A 1 281 ? 15.057 -8.620 -37.686 1.00 79.38 281 THR A O 1
ATOM 1976 N N . ALA A 1 282 ? 14.388 -6.657 -36.813 1.00 75.69 282 ALA A N 1
ATOM 1977 C CA . ALA A 1 282 ? 14.843 -5.830 -37.927 1.00 75.69 282 ALA A CA 1
ATOM 1978 C C . ALA A 1 282 ? 16.351 -5.984 -38.199 1.00 75.69 282 ALA A C 1
ATOM 1980 O O . ALA A 1 282 ? 16.755 -6.156 -39.347 1.00 75.69 282 ALA A O 1
ATOM 1981 N N . ALA A 1 283 ? 17.189 -5.992 -37.158 1.00 70.69 283 ALA A N 1
ATOM 1982 C CA . ALA A 1 283 ? 18.631 -6.196 -37.290 1.00 70.69 283 ALA A CA 1
ATOM 1983 C C . ALA A 1 283 ? 18.977 -7.607 -37.795 1.00 70.69 283 ALA A C 1
ATOM 1985 O O . ALA A 1 283 ? 19.874 -7.775 -38.621 1.00 70.69 283 ALA A O 1
ATOM 1986 N N . THR A 1 284 ? 18.247 -8.625 -37.336 1.00 72.19 284 THR A N 1
ATOM 1987 C CA . THR A 1 284 ? 18.411 -10.011 -37.796 1.00 72.19 284 THR A CA 1
ATOM 1988 C C . THR A 1 284 ? 18.040 -10.147 -39.270 1.00 72.19 284 THR A C 1
ATOM 1990 O O . THR A 1 284 ? 18.734 -10.831 -40.022 1.00 72.19 284 THR A O 1
ATOM 1993 N N . ASP A 1 285 ? 16.968 -9.489 -39.703 1.00 73.25 285 ASP A N 1
ATOM 1994 C CA . ASP A 1 285 ? 16.556 -9.489 -41.104 1.00 73.25 285 ASP A CA 1
ATOM 1995 C C . ASP A 1 285 ? 17.510 -8.677 -41.983 1.00 73.25 285 ASP A C 1
ATOM 1997 O O . ASP A 1 285 ? 17.852 -9.125 -43.076 1.00 73.25 285 ASP A O 1
ATOM 2001 N N . ALA A 1 286 ? 18.037 -7.554 -41.491 1.00 72.12 286 ALA A N 1
ATOM 2002 C CA . ALA A 1 286 ? 19.097 -6.815 -42.170 1.00 72.12 286 ALA A CA 1
ATOM 2003 C C . ALA A 1 286 ? 20.361 -7.674 -42.347 1.00 72.12 286 ALA A C 1
ATOM 2005 O O . ALA A 1 286 ? 20.904 -7.730 -43.446 1.00 72.12 286 ALA A O 1
ATOM 2006 N N . LEU A 1 287 ? 20.785 -8.413 -41.311 1.00 70.88 287 LEU A N 1
ATOM 2007 C CA . LEU A 1 287 ? 21.972 -9.276 -41.356 1.00 70.88 287 LEU A CA 1
ATOM 2008 C C . LEU A 1 287 ? 21.854 -10.404 -42.394 1.00 70.88 287 LEU A C 1
ATOM 2010 O O . LEU A 1 287 ? 22.839 -10.745 -43.047 1.00 70.88 287 LEU A O 1
ATOM 2014 N N . LYS A 1 288 ? 20.655 -10.969 -42.584 1.00 69.88 288 LYS A N 1
ATOM 2015 C CA . LYS A 1 288 ? 20.403 -11.978 -43.632 1.00 69.88 288 LYS A CA 1
ATOM 2016 C C . LYS A 1 288 ? 20.585 -11.425 -45.050 1.00 69.88 288 LYS A C 1
ATOM 2018 O O . LYS A 1 288 ? 20.806 -12.210 -45.968 1.00 69.88 288 LYS A O 1
ATOM 2023 N N . ASN A 1 289 ? 20.490 -10.107 -45.221 1.00 66.00 289 ASN A N 1
ATOM 2024 C CA . ASN A 1 289 ? 20.565 -9.414 -46.507 1.00 66.00 289 ASN A CA 1
ATOM 2025 C C . ASN A 1 289 ? 21.924 -8.727 -46.743 1.00 66.00 289 ASN A C 1
ATOM 2027 O O . ASN A 1 289 ? 22.030 -7.886 -47.631 1.00 66.00 289 ASN A O 1
ATOM 2031 N N . VAL A 1 290 ? 22.957 -9.051 -45.955 1.00 67.75 290 VAL A N 1
ATOM 2032 C CA . VAL A 1 290 ? 24.302 -8.485 -46.137 1.00 67.75 290 VAL A CA 1
ATOM 2033 C C . VAL A 1 290 ? 25.076 -9.280 -47.185 1.00 67.75 290 VAL A C 1
ATOM 2035 O O . VAL A 1 290 ? 25.227 -10.499 -47.080 1.00 67.75 290 VAL A O 1
ATOM 2038 N N . ASP A 1 291 ? 25.620 -8.570 -48.169 1.00 75.12 291 ASP A N 1
ATOM 2039 C CA . ASP A 1 291 ? 26.517 -9.144 -49.166 1.00 75.12 291 ASP A CA 1
ATOM 2040 C C . ASP A 1 291 ? 27.867 -9.495 -48.537 1.00 75.12 291 ASP A C 1
ATOM 2042 O O . ASP A 1 291 ? 28.441 -8.733 -47.756 1.00 75.12 291 ASP A O 1
ATOM 2046 N N . THR A 1 292 ? 28.405 -10.660 -48.890 1.00 66.25 292 THR A N 1
ATOM 2047 C CA . THR A 1 292 ? 29.672 -11.139 -48.325 1.00 66.25 292 THR A CA 1
ATOM 2048 C C . THR A 1 292 ? 30.741 -11.233 -49.400 1.00 66.25 292 THR A C 1
ATOM 2050 O O . THR A 1 292 ? 30.575 -11.892 -50.430 1.00 66.25 292 THR A O 1
ATOM 2053 N N . LEU A 1 293 ? 31.873 -10.577 -49.142 1.00 72.56 293 LEU A N 1
ATOM 2054 C CA . LEU A 1 293 ? 33.082 -10.704 -49.944 1.00 72.56 293 LEU A CA 1
ATOM 2055 C C . LEU A 1 293 ? 34.019 -11.692 -49.257 1.00 72.56 293 LEU A C 1
ATOM 2057 O O . LEU A 1 293 ? 34.567 -11.412 -48.193 1.00 72.56 293 LEU A O 1
ATOM 2061 N N . THR A 1 294 ? 34.212 -12.851 -49.877 1.00 74.56 294 THR A N 1
ATOM 2062 C CA . THR A 1 294 ? 35.188 -13.833 -49.404 1.00 74.56 294 THR A CA 1
ATOM 2063 C C . THR A 1 294 ? 36.443 -13.718 -50.253 1.00 74.56 294 THR A C 1
ATOM 2065 O O . THR A 1 294 ? 36.408 -13.979 -51.456 1.00 74.56 294 THR A O 1
ATOM 2068 N N . ILE A 1 295 ? 37.553 -13.336 -49.624 1.00 70.19 295 ILE A N 1
ATOM 2069 C CA . ILE A 1 295 ? 38.885 -13.335 -50.235 1.00 70.19 295 ILE A CA 1
ATOM 2070 C C . ILE A 1 295 ? 39.670 -14.476 -49.593 1.00 70.19 295 ILE A C 1
ATOM 2072 O O . ILE A 1 295 ? 39.638 -14.658 -48.378 1.00 70.19 295 ILE A O 1
ATOM 2076 N N . SER A 1 296 ? 40.334 -15.284 -50.411 1.00 74.12 296 SER A N 1
ATOM 2077 C CA . SER A 1 296 ? 41.096 -16.455 -49.962 1.00 74.12 296 SER A CA 1
ATOM 2078 C C . SER A 1 296 ? 42.384 -16.594 -50.776 1.00 74.12 296 SER A C 1
ATOM 2080 O O . SER A 1 296 ? 42.681 -15.747 -51.612 1.00 74.12 296 SER A O 1
ATOM 2082 N N . GLY A 1 297 ? 43.179 -17.633 -50.541 1.00 80.50 297 GLY A N 1
ATOM 2083 C CA . GLY A 1 297 ? 44.480 -17.802 -51.195 1.00 80.50 297 GLY A CA 1
ATOM 2084 C C . GLY A 1 297 ? 45.637 -17.406 -50.275 1.00 80.50 297 GLY A C 1
ATOM 2085 O O . GLY A 1 297 ? 45.436 -17.322 -49.061 1.00 80.50 297 GLY A O 1
ATOM 2086 N N . PRO A 1 298 ? 46.841 -17.190 -50.824 1.00 85.38 298 PRO A N 1
ATOM 2087 C CA . PRO A 1 298 ? 48.068 -17.110 -50.039 1.00 85.38 298 PRO A CA 1
ATOM 2088 C C . PRO A 1 298 ? 48.279 -15.728 -49.398 1.00 85.38 298 PRO A C 1
ATOM 2090 O O . PRO A 1 298 ? 49.275 -15.052 -49.644 1.00 85.38 298 PRO A O 1
ATOM 2093 N N . ILE A 1 299 ? 47.299 -15.244 -48.627 1.00 86.31 299 ILE A N 1
ATOM 2094 C CA . ILE A 1 299 ? 47.293 -13.886 -48.048 1.00 86.31 299 ILE A CA 1
ATOM 2095 C C . ILE A 1 299 ? 48.428 -13.727 -47.031 1.00 86.31 299 ILE A C 1
ATOM 2097 O O . ILE A 1 299 ? 49.125 -12.710 -47.019 1.00 86.31 299 ILE A O 1
ATOM 2101 N N . GLU A 1 300 ? 48.632 -14.743 -46.195 1.00 88.56 300 GLU A N 1
ATOM 2102 C CA . GLU A 1 300 ? 49.699 -14.751 -45.198 1.00 88.56 300 GLU A CA 1
ATOM 2103 C C . GLU A 1 300 ? 51.068 -14.891 -45.877 1.00 88.56 300 GLU A C 1
ATOM 2105 O O . GLU A 1 300 ? 51.971 -14.098 -45.599 1.00 88.56 300 GLU A O 1
ATOM 2110 N N . GLU A 1 301 ? 51.209 -15.786 -46.868 1.00 88.88 301 GLU A N 1
ATOM 2111 C CA . GLU A 1 301 ? 52.459 -15.901 -47.625 1.00 88.88 301 GLU A CA 1
ATOM 2112 C C . GLU A 1 301 ? 52.763 -14.648 -48.460 1.00 88.88 301 GLU A C 1
ATOM 2114 O O . GLU A 1 301 ? 53.934 -14.284 -48.598 1.00 88.88 301 GLU A O 1
ATOM 2119 N N . PHE A 1 302 ? 51.747 -13.947 -48.975 1.00 89.44 302 PHE A N 1
ATOM 2120 C CA . PHE A 1 302 ? 51.898 -12.644 -49.627 1.00 89.44 302 PHE A CA 1
ATOM 2121 C C . PHE A 1 302 ? 52.464 -11.611 -48.649 1.00 89.44 302 PHE A C 1
ATOM 2123 O O . PHE A 1 302 ? 53.452 -10.947 -48.970 1.00 89.44 302 PHE A O 1
ATOM 2130 N N . GLY A 1 303 ? 51.902 -11.509 -47.439 1.00 87.56 303 GLY A N 1
ATOM 2131 C CA . GLY A 1 303 ? 52.382 -10.597 -46.396 1.00 87.56 303 GLY A CA 1
ATOM 2132 C C . GLY A 1 303 ? 53.822 -10.889 -45.956 1.00 87.56 303 GLY A C 1
ATOM 2133 O O . GLY A 1 303 ? 54.656 -9.978 -45.856 1.00 87.56 303 GLY A O 1
ATOM 2134 N N . ASP A 1 304 ? 54.155 -12.164 -45.777 1.00 91.50 304 ASP A N 1
ATOM 2135 C CA . ASP A 1 304 ? 55.503 -12.607 -45.421 1.00 91.50 304 ASP A CA 1
ATOM 2136 C C . ASP A 1 304 ? 56.517 -12.344 -46.538 1.00 91.50 304 ASP A C 1
ATOM 2138 O O . ASP A 1 304 ? 57.637 -11.875 -46.292 1.00 91.50 304 ASP A O 1
ATOM 2142 N N . THR A 1 305 ? 56.127 -12.617 -47.782 1.00 93.06 305 THR A N 1
ATOM 2143 C CA . THR A 1 305 ? 56.954 -12.382 -48.971 1.00 93.06 305 THR A CA 1
ATOM 2144 C C . THR A 1 305 ? 57.181 -10.888 -49.180 1.00 93.06 305 THR A C 1
ATOM 2146 O O . THR A 1 305 ? 58.310 -10.478 -49.450 1.00 93.06 305 THR A O 1
ATOM 2149 N N . LEU A 1 306 ? 56.164 -10.053 -48.945 1.00 93.44 306 LEU A N 1
ATOM 2150 C CA . LEU A 1 306 ? 56.266 -8.595 -49.019 1.00 93.44 306 LEU A CA 1
ATOM 2151 C C . LEU A 1 306 ? 57.247 -8.069 -47.974 1.00 93.44 306 LEU A C 1
ATOM 2153 O O . LEU A 1 306 ? 58.137 -7.273 -48.276 1.00 93.44 306 LEU A O 1
ATOM 2157 N N . SER A 1 307 ? 57.144 -8.580 -46.751 1.00 92.75 307 SER A N 1
ATOM 2158 C CA . SER A 1 307 ? 58.040 -8.223 -45.653 1.00 92.75 307 SER A CA 1
ATOM 2159 C C . SER A 1 307 ? 59.496 -8.626 -45.922 1.00 92.75 307 SER A C 1
ATOM 2161 O O . SER A 1 307 ? 60.427 -7.923 -45.514 1.00 92.75 307 SER A O 1
ATOM 2163 N N . LYS A 1 308 ? 59.729 -9.752 -46.609 1.00 92.44 308 LYS A N 1
ATOM 2164 C CA . LYS A 1 308 ? 61.070 -10.179 -47.049 1.00 92.44 308 LYS A CA 1
ATOM 2165 C C . LYS A 1 308 ? 61.592 -9.307 -48.193 1.00 92.44 308 LYS A C 1
ATOM 2167 O O . LYS A 1 308 ? 62.714 -8.811 -48.098 1.00 92.44 308 LYS A O 1
ATOM 2172 N N . TYR A 1 309 ? 60.764 -9.041 -49.203 1.00 92.12 309 TYR A N 1
ATOM 2173 C CA . TYR A 1 309 ? 61.085 -8.166 -50.335 1.00 92.12 309 TYR A CA 1
ATOM 2174 C C . TYR A 1 309 ? 61.537 -6.777 -49.867 1.00 92.12 309 TYR A C 1
ATOM 2176 O O . TYR A 1 309 ? 62.593 -6.292 -50.273 1.00 92.12 309 TYR A O 1
ATOM 2184 N N . GLN A 1 310 ? 60.801 -6.166 -48.933 1.00 90.00 310 GLN A N 1
ATOM 2185 C CA . GLN A 1 310 ? 61.146 -4.844 -48.403 1.00 90.00 310 GLN A CA 1
ATOM 2186 C C . GLN A 1 310 ? 62.459 -4.848 -47.608 1.00 90.00 310 GLN A C 1
ATOM 2188 O O . GLN A 1 310 ? 63.237 -3.897 -47.699 1.00 90.00 310 GLN A O 1
ATOM 2193 N N . ARG A 1 311 ? 62.758 -5.926 -46.867 1.00 91.50 311 ARG A N 1
ATOM 2194 C CA . ARG A 1 311 ? 64.048 -6.074 -46.174 1.00 91.50 311 ARG A CA 1
ATOM 2195 C C . ARG A 1 311 ? 65.220 -6.149 -47.150 1.00 91.50 311 ARG A C 1
ATOM 2197 O O . ARG A 1 311 ? 66.238 -5.505 -46.907 1.00 91.50 311 ARG A O 1
ATOM 2204 N N . ILE A 1 312 ? 65.087 -6.899 -48.243 1.00 90.38 312 ILE A N 1
ATOM 2205 C CA . ILE A 1 312 ? 66.132 -6.995 -49.274 1.00 90.38 312 ILE A CA 1
ATOM 2206 C C . ILE A 1 312 ? 66.299 -5.662 -50.003 1.00 90.38 312 ILE A C 1
ATOM 2208 O O . ILE A 1 312 ? 67.419 -5.167 -50.118 1.00 90.38 312 ILE A O 1
ATOM 2212 N N . LYS A 1 313 ? 65.192 -5.015 -50.379 1.00 90.19 313 LYS A N 1
ATOM 2213 C CA . LYS A 1 313 ? 65.205 -3.680 -50.986 1.00 90.19 313 LYS A CA 1
ATOM 2214 C C . LYS A 1 313 ? 65.921 -2.649 -50.102 1.00 90.19 313 LYS A C 1
ATOM 2216 O O . LYS A 1 313 ? 66.701 -1.844 -50.602 1.00 90.19 313 LYS A O 1
ATOM 2221 N N . MET A 1 314 ? 65.713 -2.701 -48.783 1.00 87.06 314 MET A N 1
ATOM 2222 C CA . MET A 1 314 ? 66.405 -1.832 -47.824 1.00 87.06 314 MET A CA 1
ATOM 2223 C C . MET A 1 314 ? 67.915 -2.123 -47.754 1.00 87.06 314 MET A C 1
ATOM 2225 O O . MET A 1 314 ? 68.714 -1.186 -47.723 1.00 87.06 314 MET A O 1
ATOM 2229 N N . LYS A 1 315 ? 68.325 -3.403 -47.775 1.00 87.44 315 LYS A N 1
ATOM 2230 C CA . LYS A 1 315 ? 69.748 -3.795 -47.813 1.00 87.44 315 LYS A CA 1
ATOM 2231 C C . LYS A 1 315 ? 70.450 -3.262 -49.064 1.00 87.44 315 LYS A C 1
ATOM 2233 O O . LYS A 1 315 ? 71.543 -2.714 -48.942 1.00 87.44 315 LYS A O 1
ATOM 2238 N N . LEU A 1 316 ? 69.810 -3.374 -50.229 1.00 84.88 316 LEU A N 1
ATOM 2239 C CA . LEU A 1 316 ? 70.332 -2.860 -51.500 1.00 84.88 316 LEU A CA 1
ATOM 2240 C C . LEU A 1 316 ? 70.425 -1.327 -51.511 1.00 84.88 316 LEU A C 1
ATOM 2242 O O . LEU A 1 316 ? 71.431 -0.773 -51.946 1.00 84.88 316 LEU A O 1
ATOM 2246 N N . ALA A 1 317 ? 69.418 -0.634 -50.974 1.00 82.50 317 ALA A N 1
ATOM 2247 C CA . ALA A 1 317 ? 69.373 0.827 -50.983 1.00 82.50 317 ALA A CA 1
ATOM 2248 C C . ALA A 1 317 ? 70.332 1.496 -49.976 1.00 82.50 317 ALA A C 1
ATOM 2250 O O . ALA A 1 317 ? 70.862 2.565 -50.271 1.00 82.50 317 ALA A O 1
ATOM 2251 N N . PHE A 1 318 ? 70.562 0.897 -48.799 1.00 76.38 318 PHE A N 1
ATOM 2252 C CA . PHE A 1 318 ? 71.257 1.574 -47.688 1.00 76.38 318 PHE A CA 1
ATOM 2253 C C . PHE A 1 318 ? 72.472 0.834 -47.123 1.00 76.38 318 PHE A C 1
ATOM 2255 O O . PHE A 1 318 ? 73.204 1.397 -46.312 1.00 76.38 318 PHE A O 1
ATOM 2262 N N . SER A 1 319 ? 72.711 -0.420 -47.508 1.00 72.75 319 SER A N 1
ATOM 2263 C CA . SER A 1 319 ? 73.820 -1.224 -46.974 1.00 72.75 319 SER A CA 1
ATOM 2264 C C . SER A 1 319 ? 74.657 -1.903 -48.055 1.00 72.75 319 SER A C 1
ATOM 2266 O O . SER A 1 319 ? 75.520 -2.707 -47.717 1.00 72.75 319 SER A O 1
ATOM 2268 N N . SER A 1 320 ? 74.460 -1.558 -49.331 1.00 69.75 320 SER A N 1
ATOM 2269 C CA . SER A 1 320 ? 75.165 -2.146 -50.481 1.00 69.75 320 SER A CA 1
ATOM 2270 C C . SER A 1 320 ? 76.689 -2.050 -50.388 1.00 69.75 320 SER A C 1
ATOM 2272 O O . SER A 1 320 ? 77.378 -2.971 -50.802 1.00 69.75 320 SER A O 1
ATOM 2274 N N . GLN A 1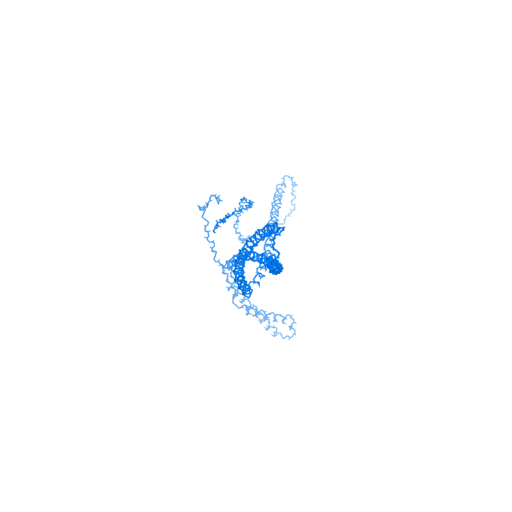 321 ? 77.230 -1.007 -49.752 1.00 70.50 321 GLN A N 1
ATOM 2275 C CA . GLN A 1 321 ? 78.679 -0.842 -49.546 1.00 70.50 321 GLN A CA 1
ATOM 2276 C C . GLN A 1 321 ? 79.321 -1.916 -48.643 1.00 70.50 321 GLN A C 1
ATOM 2278 O O . GLN A 1 321 ? 80.545 -2.011 -48.586 1.00 70.50 321 GLN A O 1
ATOM 2283 N N . HIS A 1 322 ? 78.516 -2.710 -47.930 1.00 77.94 322 HIS A N 1
ATOM 2284 C CA . HIS A 1 322 ? 78.970 -3.804 -47.067 1.00 77.94 322 HIS A CA 1
ATOM 2285 C C . HIS A 1 322 ? 78.864 -5.189 -47.722 1.00 77.94 322 HIS A C 1
ATOM 2287 O O . HIS A 1 322 ? 79.134 -6.186 -47.055 1.00 77.94 322 HIS A O 1
ATOM 2293 N N . TYR A 1 323 ? 78.487 -5.251 -49.001 1.00 79.25 323 TYR A N 1
ATOM 2294 C CA . TYR A 1 323 ? 78.360 -6.481 -49.776 1.00 79.25 323 TYR A CA 1
ATOM 2295 C C . TYR A 1 323 ? 79.300 -6.441 -50.983 1.00 79.25 323 TYR A C 1
ATOM 2297 O O . TYR A 1 323 ? 79.595 -5.384 -51.543 1.00 79.25 323 TYR A O 1
ATOM 2305 N N . THR A 1 324 ? 79.791 -7.605 -51.383 1.00 85.12 324 THR A N 1
ATOM 2306 C CA . THR A 1 324 ? 80.564 -7.773 -52.616 1.00 85.12 324 THR A CA 1
ATOM 2307 C C . THR A 1 324 ? 79.665 -7.626 -53.850 1.00 85.12 324 THR A C 1
ATOM 2309 O O . THR A 1 324 ? 78.444 -7.750 -53.763 1.00 85.12 324 THR A O 1
ATOM 2312 N N . ALA A 1 325 ? 80.252 -7.368 -55.023 1.00 80.94 325 ALA A N 1
ATOM 2313 C CA . ALA A 1 325 ? 79.487 -7.216 -56.267 1.00 80.94 325 ALA A CA 1
ATOM 2314 C C . ALA A 1 325 ? 78.631 -8.458 -56.594 1.00 80.94 325 ALA A C 1
ATOM 2316 O O . ALA A 1 325 ? 77.491 -8.325 -57.043 1.00 80.94 325 ALA A O 1
ATOM 2317 N N . ASP A 1 326 ? 79.148 -9.652 -56.297 1.00 85.31 326 ASP A N 1
ATOM 2318 C CA . ASP A 1 326 ? 78.426 -10.913 -56.484 1.00 85.31 326 ASP A CA 1
ATOM 2319 C C . ASP A 1 326 ? 77.257 -11.053 -55.488 1.00 85.31 326 ASP A C 1
ATOM 2321 O O . ASP A 1 326 ? 76.177 -11.508 -55.861 1.00 85.31 326 ASP A O 1
ATOM 2325 N N . GLU A 1 327 ? 77.420 -10.600 -54.237 1.00 84.94 327 GLU A N 1
ATOM 2326 C CA . GLU A 1 327 ? 76.352 -10.595 -53.222 1.00 84.94 327 GLU A CA 1
ATOM 2327 C C . GLU A 1 327 ? 75.249 -9.574 -53.529 1.00 84.94 327 GLU A C 1
ATOM 2329 O O . GLU A 1 327 ? 7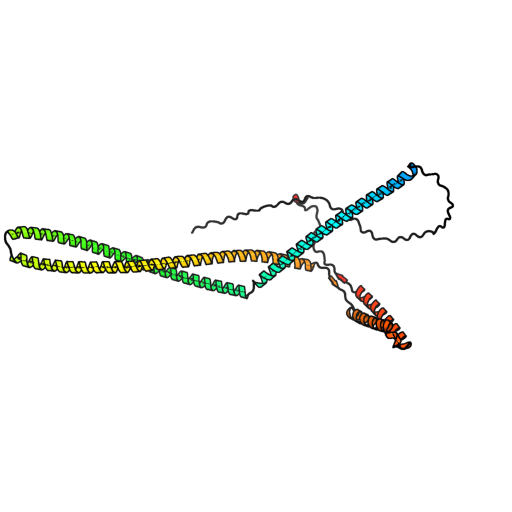4.076 -9.858 -53.296 1.00 84.94 327 GLU A O 1
ATOM 2334 N N . ILE A 1 328 ? 75.595 -8.406 -54.081 1.00 84.31 328 ILE A N 1
ATOM 2335 C CA . ILE A 1 328 ? 74.612 -7.419 -54.553 1.00 84.31 328 ILE A CA 1
ATOM 2336 C C . ILE A 1 328 ? 73.809 -8.002 -55.716 1.00 84.31 328 ILE A C 1
ATOM 2338 O O . ILE A 1 328 ? 72.584 -7.979 -55.670 1.00 84.31 328 ILE A O 1
ATOM 2342 N N . THR A 1 329 ? 74.486 -8.602 -56.699 1.00 88.44 329 THR A N 1
ATOM 2343 C CA . THR A 1 329 ? 73.830 -9.247 -57.849 1.00 88.44 329 THR A CA 1
ATOM 2344 C C . THR A 1 329 ? 72.883 -10.366 -57.394 1.00 88.44 329 THR A C 1
ATOM 2346 O O . THR A 1 329 ? 71.776 -10.504 -57.911 1.00 88.44 329 THR A O 1
ATOM 2349 N N . ALA A 1 330 ? 73.276 -11.148 -56.382 1.00 87.88 330 ALA A N 1
ATOM 2350 C CA . ALA A 1 330 ? 72.424 -12.183 -55.797 1.00 87.88 330 ALA A CA 1
ATOM 2351 C C . ALA A 1 330 ? 71.203 -11.606 -55.054 1.00 87.88 330 ALA A C 1
ATOM 2353 O O . ALA A 1 330 ? 70.105 -12.147 -55.178 1.00 87.88 330 ALA A O 1
ATOM 2354 N N . LEU A 1 331 ? 71.367 -10.504 -54.314 1.00 89.50 331 LEU A N 1
ATOM 2355 C CA . LEU A 1 331 ? 70.265 -9.815 -53.632 1.00 89.50 331 LEU A CA 1
ATOM 2356 C C . LEU A 1 331 ? 69.294 -9.151 -54.620 1.00 89.50 331 LEU A C 1
ATOM 2358 O O . LEU A 1 331 ? 68.090 -9.168 -54.379 1.00 89.50 331 LEU A O 1
ATOM 2362 N N . GLU A 1 332 ? 69.791 -8.590 -55.724 1.00 88.44 332 GLU A N 1
ATOM 2363 C CA . GLU A 1 332 ? 68.961 -8.044 -56.807 1.00 88.44 332 GLU A CA 1
ATOM 2364 C C . GLU A 1 332 ? 68.144 -9.153 -57.482 1.00 88.44 332 GLU A C 1
ATOM 2366 O O . GLU A 1 332 ? 66.936 -9.000 -57.669 1.00 88.44 332 GLU A O 1
ATOM 2371 N N . ALA A 1 333 ? 68.758 -10.312 -57.742 1.00 91.25 333 ALA A N 1
ATOM 2372 C CA . ALA A 1 333 ? 68.054 -11.480 -58.269 1.00 91.25 333 ALA A CA 1
ATOM 2373 C C . ALA A 1 333 ? 66.997 -12.027 -57.286 1.00 91.25 333 ALA A C 1
ATOM 2375 O O . ALA A 1 333 ? 65.886 -12.369 -57.692 1.00 91.25 333 ALA A O 1
ATOM 2376 N N . GLU A 1 334 ? 67.298 -12.080 -55.982 1.00 92.38 334 GLU A N 1
ATOM 2377 C CA . GLU A 1 334 ? 66.334 -12.489 -54.950 1.00 92.38 334 GLU A CA 1
ATOM 2378 C C . GLU A 1 334 ? 65.182 -11.479 -54.816 1.00 92.38 334 GLU A C 1
ATOM 2380 O O . GLU A 1 334 ? 64.024 -11.867 -54.645 1.00 92.38 334 GLU A O 1
ATOM 2385 N N . GLN A 1 335 ? 65.470 -10.180 -54.944 1.00 91.19 335 GLN A N 1
ATOM 2386 C CA . GLN A 1 335 ? 64.455 -9.132 -54.973 1.00 91.19 335 GLN A CA 1
ATOM 2387 C C . GLN A 1 335 ? 63.508 -9.307 -56.170 1.00 91.19 335 GLN A C 1
ATOM 2389 O O . GLN A 1 335 ? 62.290 -9.219 -55.996 1.00 91.19 335 GLN A O 1
ATOM 2394 N N . GLU A 1 336 ? 64.045 -9.549 -57.365 1.00 92.62 336 GLU A N 1
ATOM 2395 C CA . GLU A 1 336 ? 63.253 -9.755 -58.581 1.00 92.62 336 GLU A CA 1
ATOM 2396 C C . GLU A 1 336 ? 62.362 -11.003 -58.470 1.00 92.62 336 GLU A C 1
ATOM 2398 O O . GLU A 1 336 ? 61.167 -10.946 -58.774 1.00 92.62 336 GLU A O 1
ATOM 2403 N N . GLU A 1 337 ? 62.892 -12.095 -57.916 1.00 93.25 337 GLU A N 1
ATOM 2404 C CA . GLU A 1 337 ? 62.139 -13.330 -57.682 1.00 93.25 337 GLU A CA 1
ATOM 2405 C C . GLU A 1 337 ? 61.020 -13.149 -56.639 1.00 93.25 337 GLU A C 1
ATOM 2407 O O . GLU A 1 337 ? 59.896 -13.622 -56.826 1.00 93.25 337 GLU A O 1
ATOM 2412 N N . LEU A 1 338 ? 61.276 -12.420 -55.547 1.00 93.56 338 LEU A N 1
ATOM 2413 C CA . LEU A 1 338 ? 60.240 -12.092 -54.562 1.00 93.56 338 LEU A CA 1
ATOM 2414 C C . LEU A 1 338 ? 59.163 -11.168 -55.148 1.00 93.56 338 LEU A C 1
ATOM 2416 O O . LEU A 1 338 ? 57.986 -11.336 -54.831 1.00 93.56 338 LEU A O 1
ATOM 2420 N N . ASN A 1 339 ? 59.535 -10.227 -56.021 1.00 90.00 339 ASN A N 1
ATOM 2421 C CA . ASN A 1 339 ? 58.580 -9.357 -56.714 1.00 90.00 339 ASN A CA 1
ATOM 2422 C C . ASN A 1 339 ? 57.658 -10.155 -57.647 1.00 90.00 339 ASN A C 1
ATOM 2424 O O . ASN A 1 339 ? 56.449 -9.914 -57.707 1.00 90.00 339 ASN A O 1
ATOM 2428 N N . LYS A 1 340 ? 58.218 -11.147 -58.343 1.00 92.44 340 LYS A N 1
ATOM 2429 C CA . LYS A 1 340 ? 57.450 -12.067 -59.178 1.00 92.44 340 LYS A CA 1
ATOM 2430 C C . LYS A 1 340 ? 56.469 -12.894 -58.344 1.00 92.44 340 LYS A C 1
ATOM 2432 O O . LYS A 1 340 ? 55.285 -12.917 -58.668 1.00 92.44 340 LYS A O 1
ATOM 2437 N N . LYS A 1 341 ? 56.918 -13.466 -57.222 1.00 91.12 341 LYS A N 1
ATOM 2438 C CA . LYS A 1 341 ? 56.047 -14.205 -56.288 1.00 91.12 341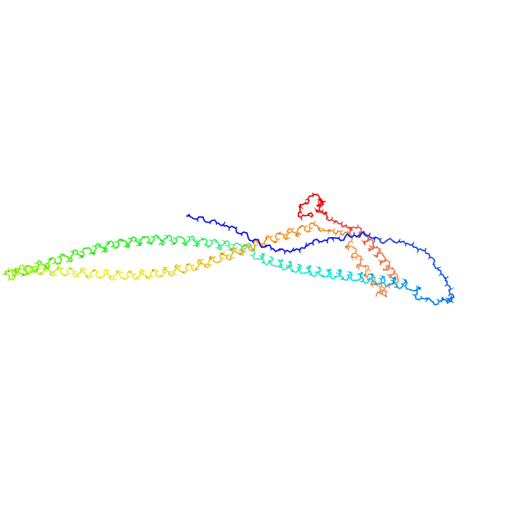 LYS A CA 1
ATOM 2439 C C . LYS A 1 341 ? 54.936 -13.340 -55.702 1.00 91.12 341 LYS A C 1
ATOM 2441 O O . LYS A 1 341 ? 53.800 -13.787 -55.622 1.00 91.12 341 LYS A O 1
ATOM 2446 N N . LEU A 1 342 ? 55.228 -12.088 -55.348 1.00 91.25 342 LEU A N 1
ATOM 2447 C CA . LEU A 1 342 ? 54.202 -11.135 -54.911 1.00 91.25 342 LEU A CA 1
ATOM 2448 C C . LEU A 1 342 ? 53.161 -10.878 -55.998 1.00 91.25 342 LEU A C 1
ATOM 2450 O O . LEU A 1 342 ? 51.970 -10.834 -55.709 1.00 91.25 342 LEU A O 1
ATOM 2454 N N . THR A 1 343 ? 53.598 -10.745 -57.247 1.00 89.12 343 THR A N 1
ATOM 2455 C CA . THR A 1 343 ? 52.691 -10.554 -58.383 1.00 89.12 343 THR A CA 1
ATOM 2456 C C . THR A 1 343 ? 51.804 -11.784 -58.597 1.00 89.12 343 THR A C 1
ATOM 2458 O O . THR A 1 343 ? 50.601 -11.647 -58.814 1.00 89.12 343 THR A O 1
ATOM 2461 N N . GLU A 1 344 ? 52.369 -12.987 -58.483 1.00 88.81 344 GLU A N 1
ATOM 2462 C CA . GLU A 1 344 ? 51.639 -14.255 -58.602 1.00 88.81 344 GLU A CA 1
ATOM 2463 C C . GLU A 1 344 ? 50.618 -14.436 -57.471 1.00 88.81 344 GLU A C 1
ATOM 2465 O O . GLU A 1 344 ? 49.442 -14.676 -57.742 1.00 88.81 344 GLU A O 1
ATOM 2470 N N . PHE A 1 345 ? 51.027 -14.225 -56.219 1.00 89.81 345 PHE A N 1
ATOM 2471 C CA . PHE A 1 345 ? 50.137 -14.265 -55.060 1.00 89.81 345 PHE A CA 1
ATOM 2472 C C . PHE A 1 345 ? 49.035 -13.206 -55.140 1.00 89.81 345 PHE A C 1
ATOM 2474 O O . PHE A 1 345 ? 47.876 -13.515 -54.885 1.00 89.81 345 PHE A O 1
ATOM 2481 N N . GLY A 1 346 ? 49.360 -11.978 -55.552 1.00 81.94 346 GLY A N 1
ATOM 2482 C CA . GLY A 1 346 ? 48.368 -10.925 -55.763 1.00 81.94 346 GLY A CA 1
ATOM 2483 C C . GLY A 1 346 ? 47.340 -11.306 -56.832 1.00 81.94 346 GLY A C 1
ATOM 2484 O O . GLY A 1 346 ? 46.142 -11.110 -56.635 1.00 81.94 346 GLY A O 1
ATOM 2485 N N . ALA A 1 347 ? 47.780 -11.918 -57.935 1.00 83.75 347 ALA A N 1
ATOM 2486 C CA . ALA A 1 347 ? 46.886 -12.417 -58.976 1.00 83.75 347 ALA A CA 1
ATOM 2487 C C . ALA A 1 347 ? 46.019 -13.596 -58.500 1.00 83.75 347 ALA A C 1
ATOM 2489 O O . ALA A 1 347 ? 44.877 -13.731 -58.939 1.00 83.75 347 ALA A O 1
ATOM 2490 N N . GLU A 1 348 ? 46.539 -14.451 -57.620 1.00 84.44 348 GLU A N 1
ATOM 2491 C CA . GLU A 1 348 ? 45.793 -15.565 -57.033 1.00 84.44 348 GLU A CA 1
ATOM 2492 C C . GLU A 1 348 ? 44.741 -15.077 -56.029 1.00 84.44 348 GLU A C 1
ATOM 2494 O O . GLU A 1 348 ? 43.572 -15.426 -56.172 1.00 84.44 348 GLU A O 1
ATOM 2499 N N . ILE A 1 349 ? 45.115 -14.183 -55.109 1.00 83.12 349 ILE A N 1
ATOM 2500 C CA . ILE A 1 349 ? 44.207 -13.520 -54.157 1.00 83.12 349 ILE A CA 1
ATOM 2501 C C . ILE A 1 349 ? 43.100 -12.751 -54.893 1.00 83.12 349 ILE A C 1
ATOM 2503 O O . ILE A 1 349 ? 41.942 -12.753 -54.480 1.00 83.12 349 ILE A O 1
ATOM 2507 N N . PHE A 1 350 ? 43.428 -12.104 -56.014 1.00 80.75 350 PHE A N 1
ATOM 2508 C CA . PHE A 1 350 ? 42.432 -11.406 -56.824 1.00 80.75 350 PHE A CA 1
ATOM 2509 C C . PHE A 1 350 ? 41.435 -12.374 -57.482 1.00 80.75 350 PHE A C 1
ATOM 2511 O O . PHE A 1 350 ? 40.237 -12.106 -57.512 1.00 80.75 350 PHE A O 1
ATOM 2518 N N . LYS A 1 351 ? 41.900 -13.529 -57.979 1.00 80.12 351 LYS A N 1
ATOM 2519 C CA . LYS A 1 351 ? 41.043 -14.543 -58.625 1.00 80.12 351 LYS A CA 1
ATOM 2520 C C . LYS A 1 351 ? 40.132 -15.285 -57.651 1.00 80.12 351 LYS A C 1
ATOM 2522 O O . LYS A 1 351 ? 39.083 -15.780 -58.058 1.00 80.12 351 LYS A O 1
ATOM 2527 N N . THR A 1 352 ? 40.545 -15.424 -56.398 1.00 79.56 352 THR A N 1
ATOM 2528 C CA . THR A 1 352 ? 39.765 -16.105 -55.358 1.00 79.56 352 THR A CA 1
ATOM 2529 C C . THR A 1 352 ? 38.704 -15.208 -54.727 1.00 79.56 352 THR A C 1
ATOM 2531 O O . THR A 1 352 ? 37.839 -15.727 -54.019 1.00 79.56 352 THR A O 1
ATOM 2534 N N . GLY A 1 353 ? 38.746 -13.896 -54.985 1.00 73.50 353 GLY A N 1
ATOM 2535 C CA . GLY A 1 353 ? 37.715 -12.956 -54.571 1.00 73.50 353 GLY A CA 1
ATOM 2536 C C . GLY A 1 353 ? 36.357 -13.366 -55.132 1.00 73.50 353 GLY A C 1
ATOM 2537 O O . GLY A 1 353 ? 36.123 -13.309 -56.339 1.00 73.50 353 GLY A O 1
ATOM 2538 N N . LYS A 1 354 ? 35.451 -13.796 -54.254 1.00 71.62 354 LYS A N 1
ATOM 2539 C CA . LYS A 1 354 ? 34.065 -14.115 -54.606 1.00 71.62 354 LYS A CA 1
ATOM 2540 C C . LYS A 1 354 ? 33.129 -13.193 -53.849 1.00 71.62 354 LYS A C 1
ATOM 2542 O O . LYS A 1 354 ? 33.111 -13.202 -52.618 1.00 71.62 354 LYS A O 1
ATOM 2547 N N . LEU A 1 355 ? 32.351 -12.426 -54.605 1.00 70.06 355 LEU A N 1
ATOM 2548 C CA . LEU A 1 355 ? 31.239 -11.648 -54.084 1.00 70.06 355 LEU A CA 1
ATOM 2549 C C . LEU A 1 355 ? 29.974 -12.504 -54.164 1.00 70.06 355 LEU A C 1
ATOM 2551 O O . LEU A 1 355 ? 29.526 -12.845 -55.259 1.00 70.06 355 LEU A O 1
ATOM 2555 N N . ASN A 1 356 ? 29.422 -12.865 -53.009 1.00 65.75 356 ASN A N 1
ATOM 2556 C CA . ASN A 1 356 ? 28.110 -13.491 -52.925 1.00 65.75 356 ASN A CA 1
ATOM 2557 C C . ASN A 1 356 ? 27.086 -12.418 -52.574 1.00 65.75 356 ASN A C 1
ATOM 2559 O O . ASN A 1 356 ? 27.085 -11.905 -51.453 1.00 65.75 356 ASN A O 1
ATOM 2563 N N . LEU A 1 357 ? 26.225 -12.115 -53.543 1.00 63.62 357 LEU A N 1
ATOM 2564 C CA . LEU A 1 357 ? 25.096 -11.215 -53.359 1.00 63.62 357 LEU A CA 1
ATOM 2565 C C . LEU A 1 357 ? 23.941 -11.979 -52.709 1.00 63.62 357 LEU A C 1
ATOM 2567 O O . LEU A 1 357 ? 23.588 -13.075 -53.162 1.00 63.62 357 LEU A O 1
ATOM 2571 N N . ALA A 1 358 ? 23.356 -11.422 -51.654 1.00 60.84 358 ALA A N 1
ATOM 2572 C CA . ALA A 1 358 ? 22.185 -12.018 -51.028 1.00 60.84 358 ALA A CA 1
ATOM 2573 C C . ALA A 1 358 ? 20.992 -12.004 -52.014 1.00 60.84 358 ALA A C 1
ATOM 2575 O O . ALA A 1 358 ? 20.781 -11.020 -52.731 1.00 60.84 358 ALA A O 1
ATOM 2576 N N . PRO A 1 359 ? 20.186 -13.082 -52.106 1.00 55.94 359 PRO A N 1
ATOM 2577 C CA . PRO A 1 359 ? 19.008 -13.088 -52.965 1.00 55.94 359 PRO A CA 1
ATOM 2578 C C . PRO A 1 359 ? 17.985 -12.074 -52.446 1.00 55.94 359 PRO A C 1
ATOM 2580 O O . PRO A 1 359 ? 17.501 -12.212 -51.326 1.00 55.94 359 PRO A O 1
ATOM 2583 N N . ASN A 1 360 ? 17.617 -11.094 -53.277 1.00 51.84 360 ASN A N 1
ATOM 2584 C CA . ASN A 1 360 ? 16.555 -10.138 -52.967 1.00 51.84 360 ASN A CA 1
ATOM 2585 C C . ASN A 1 360 ? 15.230 -10.892 -52.721 1.00 51.84 360 ASN A C 1
ATOM 2587 O O . ASN A 1 360 ? 14.607 -11.396 -53.660 1.00 51.84 360 ASN A O 1
ATOM 2591 N N . GLN A 1 361 ? 14.832 -11.016 -51.452 1.00 53.44 361 GLN A N 1
ATOM 2592 C CA . GLN A 1 361 ? 13.594 -11.691 -51.045 1.00 53.44 361 GLN A CA 1
ATOM 2593 C C . GLN A 1 361 ? 12.350 -10.812 -51.263 1.00 53.44 361 GLN A C 1
ATOM 2595 O O . GLN A 1 361 ? 11.240 -11.339 -51.262 1.00 53.44 361 GLN A O 1
ATOM 2600 N N . ASN A 1 362 ? 12.503 -9.513 -51.554 1.00 50.41 362 ASN A N 1
ATOM 2601 C CA . ASN A 1 362 ? 11.397 -8.664 -51.997 1.00 50.41 362 ASN A CA 1
ATOM 2602 C C . ASN A 1 362 ? 11.162 -8.845 -53.504 1.00 50.41 362 ASN A C 1
ATOM 2604 O O . ASN A 1 362 ? 11.427 -7.967 -54.321 1.00 50.41 362 ASN A O 1
ATOM 2608 N N . LYS A 1 363 ? 10.624 -10.011 -53.878 1.00 47.59 363 LYS A N 1
ATOM 2609 C CA . LYS A 1 363 ? 9.935 -10.213 -55.162 1.00 47.59 363 LYS A CA 1
ATOM 2610 C C . LYS A 1 363 ? 8.450 -9.865 -55.039 1.00 47.59 363 LYS A C 1
ATOM 2612 O O . LYS A 1 363 ? 7.601 -10.668 -55.424 1.00 47.59 363 LYS A O 1
ATOM 2617 N N . GLU A 1 364 ? 8.107 -8.683 -54.536 1.00 44.84 364 GLU A N 1
ATOM 2618 C CA . GLU A 1 364 ? 6.797 -8.144 -54.900 1.00 44.84 364 GLU A CA 1
ATOM 2619 C C . GLU A 1 364 ? 6.890 -7.678 -56.353 1.00 44.84 364 GLU A C 1
ATOM 2621 O O . GLU A 1 364 ? 7.421 -6.617 -56.674 1.00 44.84 364 GLU A O 1
ATOM 2626 N N . THR A 1 365 ? 6.426 -8.526 -57.271 1.00 45.25 365 THR A N 1
ATOM 2627 C CA . THR A 1 365 ? 6.088 -8.073 -58.616 1.00 45.25 365 THR A CA 1
ATOM 2628 C C . THR A 1 365 ? 4.948 -7.076 -58.474 1.00 45.25 365 THR A C 1
ATOM 2630 O O . THR A 1 365 ? 3.844 -7.462 -58.096 1.00 45.25 365 THR A O 1
ATOM 2633 N N . PHE A 1 366 ? 5.224 -5.807 -58.757 1.00 50.44 366 PHE A N 1
ATOM 2634 C CA . PHE A 1 366 ? 4.213 -4.763 -58.858 1.00 50.44 366 PHE A CA 1
ATOM 2635 C C . PHE A 1 366 ? 3.121 -5.198 -59.853 1.00 50.44 366 PHE A C 1
ATOM 2637 O O . PHE A 1 366 ? 3.376 -5.281 -61.056 1.00 50.44 366 PHE A O 1
ATOM 2644 N N . ASP A 1 367 ? 1.925 -5.519 -59.345 1.00 52.38 367 ASP A N 1
ATOM 2645 C CA . ASP A 1 367 ? 0.719 -5.755 -60.145 1.00 52.38 367 ASP A CA 1
ATOM 2646 C C . ASP A 1 367 ? -0.141 -4.479 -60.138 1.00 52.38 367 ASP A C 1
ATOM 2648 O O . ASP A 1 367 ? -0.870 -4.228 -59.170 1.00 52.38 367 ASP A O 1
ATOM 2652 N N . PRO A 1 368 ? -0.091 -3.662 -61.205 1.00 54.06 368 PRO A N 1
ATOM 2653 C CA . PRO A 1 368 ? -0.828 -2.401 -61.276 1.00 54.06 368 PRO A CA 1
ATOM 2654 C C . PRO A 1 368 ? -2.357 -2.570 -61.264 1.00 54.06 368 PRO A C 1
ATOM 2656 O O . PRO A 1 368 ? -3.077 -1.579 -61.155 1.00 54.06 368 PRO A O 1
ATOM 2659 N N . ASN A 1 369 ? -2.886 -3.796 -61.369 1.00 53.28 369 ASN A N 1
ATOM 2660 C CA . ASN A 1 369 ? -4.330 -4.042 -61.360 1.00 53.28 369 ASN A CA 1
ATOM 2661 C C . ASN A 1 369 ? -4.901 -4.353 -59.969 1.00 53.28 369 ASN A C 1
ATOM 2663 O O . ASN A 1 369 ? -6.125 -4.405 -59.830 1.00 53.28 369 ASN A O 1
ATOM 2667 N N . ASN A 1 370 ? -4.056 -4.526 -58.946 1.00 46.69 370 ASN A N 1
ATOM 2668 C CA . ASN A 1 370 ? -4.478 -4.898 -57.590 1.00 46.69 370 ASN A CA 1
ATOM 2669 C C . ASN A 1 370 ? -4.367 -3.751 -56.564 1.00 46.69 370 ASN A C 1
ATOM 2671 O O . ASN A 1 370 ? -4.261 -3.986 -55.363 1.00 46.69 370 ASN A O 1
ATOM 2675 N N . MET A 1 371 ? -4.400 -2.501 -57.032 1.00 45.44 371 MET A N 1
ATOM 2676 C CA . MET A 1 371 ? -4.346 -1.309 -56.181 1.00 45.44 371 MET A CA 1
ATOM 2677 C C . MET A 1 371 ? -5.759 -0.881 -55.752 1.00 45.44 371 MET A C 1
ATOM 2679 O O . MET A 1 371 ? -6.667 -0.726 -56.584 1.00 45.44 371 MET A O 1
ATOM 2683 N N . THR A 1 372 ? -5.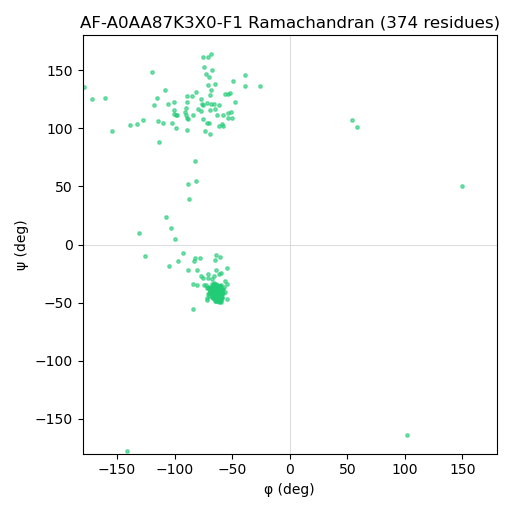963 -0.694 -54.443 1.00 54.19 372 THR A N 1
ATOM 2684 C CA . THR A 1 372 ? -7.213 -0.137 -53.898 1.00 54.19 372 THR A CA 1
ATOM 2685 C C . THR A 1 372 ? -7.362 1.336 -54.292 1.00 54.19 372 THR A C 1
ATOM 2687 O O . THR A 1 372 ? -6.417 1.962 -54.763 1.00 54.19 372 THR A O 1
ATOM 2690 N N . TYR A 1 373 ? -8.570 1.899 -54.169 1.00 45.81 373 TYR A N 1
ATOM 2691 C CA . TYR A 1 373 ? -8.893 3.236 -54.700 1.00 45.81 373 TYR A CA 1
ATOM 2692 C C . TYR A 1 373 ? -8.021 4.363 -54.112 1.00 45.81 373 TYR A C 1
ATOM 2694 O O . TYR A 1 373 ? -7.815 5.366 -54.780 1.00 45.81 373 TYR A O 1
ATOM 2702 N N . ASP A 1 374 ? -7.464 4.165 -52.914 1.00 43.62 374 ASP A N 1
ATOM 2703 C CA . ASP A 1 374 ? -6.545 5.113 -52.266 1.00 43.62 374 ASP A CA 1
ATOM 2704 C C . ASP A 1 374 ? -5.088 4.972 -52.736 1.00 43.62 374 ASP A C 1
ATOM 2706 O O . ASP A 1 374 ? -4.259 5.835 -52.462 1.00 43.62 374 ASP A O 1
ATOM 2710 N N . GLN A 1 375 ? -4.763 3.875 -53.422 1.00 42.41 375 GLN A N 1
ATOM 2711 C CA . GLN A 1 375 ? -3.428 3.603 -53.947 1.00 42.41 375 GLN A CA 1
ATOM 2712 C C . GLN A 1 375 ? -3.297 3.993 -55.434 1.00 42.41 375 GLN A C 1
ATOM 2714 O O . GLN A 1 375 ? -2.178 4.052 -55.931 1.00 42.41 375 GLN A O 1
ATOM 2719 N N . ARG A 1 376 ? -4.409 4.241 -56.144 1.00 48.12 376 ARG A N 1
ATOM 2720 C CA . ARG A 1 376 ? -4.447 4.461 -57.600 1.00 48.12 376 ARG A CA 1
ATOM 2721 C C . ARG A 1 376 ? -4.154 5.894 -58.039 1.00 48.12 376 ARG A C 1
ATOM 2723 O O . ARG A 1 376 ? -4.621 6.828 -57.353 1.00 48.12 376 ARG A O 1
#

Solvent-accessible surface area (backbone atoms only — not comparable to full-atom values): 22130 Å² total; per-residue (Å²): 142,84,91,80,84,88,78,87,82,86,81,83,80,84,82,87,80,90,79,79,87,80,82,85,80,81,83,75,78,89,78,76,87,75,87,77,89,80,88,81,78,92,75,91,74,94,76,73,89,74,81,70,72,84,75,51,80,78,74,53,43,66,63,51,55,50,50,51,51,50,51,52,50,52,51,50,51,53,53,49,53,49,52,52,50,55,50,49,52,49,53,50,54,50,50,54,51,52,52,52,55,52,54,51,55,49,53,58,50,53,57,52,53,71,63,67,37,72,66,54,52,50,50,54,51,50,52,51,52,51,55,51,51,53,53,53,50,52,52,52,54,50,54,53,51,52,53,49,51,54,54,50,53,51,53,51,53,55,48,50,54,52,51,56,50,53,52,53,52,49,55,53,49,54,52,50,50,55,52,49,53,52,50,50,52,53,47,52,68,48,42,79,71,63,61,77,72,67,52,52,60,50,48,55,53,51,54,48,52,52,50,54,51,48,53,50,50,52,53,51,51,50,53,52,54,52,51,53,53,52,50,52,55,48,50,54,51,50,53,51,51,55,50,50,52,51,55,54,48,54,51,50,55,53,51,52,52,52,52,53,52,51,53,54,48,52,52,53,50,51,55,52,49,51,52,50,53,54,49,52,49,51,52,53,56,52,59,69,60,53,66,46,76,47,72,46,70,54,60,67,59,35,53,53,44,50,56,50,34,52,52,49,52,47,41,61,75,75,44,45,90,81,47,53,75,68,54,48,54,51,48,52,52,51,36,53,52,37,52,49,50,44,52,51,36,51,53,46,30,58,70,45,50,43,77,48,74,49,80,79,81,82,71,75,74,86,59,90,87,76,58,54,85,92,72,104

Foldseek 3Di:
DDDDDDDDDDDDDDDDDDDDDDDDDDDDDDDDDDDDDDDDDDDDDDDDDPPDDPDDPVRCVVVVVVVVVVVVVVVVVVVVVVVVVVVVVVVVVVVVVVVVVVVVLVVVVVVVVVCPDPVNVVVVVVVVVVVVVVVVVVVVVVVVVVVVVVVVVVVVVVVVVVVVVVVVVVVVVVVVVVVVVVVVVVVVVCCVVPDPPVVVVVVVVVVVVVVVVVVVVVVVVVVVVVVVVVVVVVVVVVVVVVVVVVVVVVVVVVVVVVVVVVVVVVVVVVVSVVVVVVVVVVVVVVVLQDKDKDFDFDPVVLVVLVVVLVVLVCCLVPVVVVDDPVVSVVSVVSNVVSVVVNVVRVVVRVVRTDIDGRPDPPPPPDDVVPDDPVRD